Protein 2RCA (pdb70)

Foldseek 3Di:
DAEFEEEEADAPQFKHKAFAPPQLAHPDAAKEFAQLDLPLVSLVVQVVCVPVNDDDRVGIIGMDHLQRVLVVVLCVVVVYHYYYYYFNQNALWDQDPNAIGTPLRCQQVVSGQKYIGQHWDDDVSCVFWPWADFLFKFFKWKKAFPPDDAAAAPPGVCLVPPDPLAAEEEAPRGVQLVVCCVPPVVSSVRHVVQYHNDPVRRVVQNVPVVRSHRMYIGTVLRVVVVCVPPPVSGMDIHHDTHDMTGGTMIGGPPDPCRVVSNVVSVVCNVVCVSVVSVVVRD/DAEFEEEEFDAPQFKDKAQAPPQLHDPDAAKAFAQLDLDLVSLVVQVVCVVVRNDDSVGIIGIDHLQRVVVVVVCVVVVYHYYYYYWNLSALWDQDPNAIHTPLRSQLVVSGQWYTGQHWDDDVSVVFWPWADFLFKFFKWKKAFPPDDAAAAPPGCCQLPNDPPAAEAEAPRHVQLVVCCVPPVSSSVRRVVPYHNDDVVNVVLNVDVVRSHRMYIGTVVRVVVVCVPPPVNGMDIHHDTDDMTGGTMIHGPPRPPRPVSNVVSVVCVVVCVSVVSVVVRD

Organism: Rattus norvegicus (NCBI:txid10116)

Structure (mmCIF, N/CA/C/O backbone):
data_2RCA
#
_entry.id   2RCA
#
_cell.length_a   45.915
_cell.length_b   83.597
_cell.length_c   145.153
_cell.angle_alpha   90.00
_cell.angle_beta   90.00
_cell.angle_gamma   90.00
#
_symmetry.space_group_name_H-M   'P 21 21 21'
#
loop_
_entity.id
_entity.type
_entity.pdbx_description
1 polymer 'Glutamate [NMDA] receptor subunit 3B'
2 non-polymer GLYCINE
3 non-polymer GLYCEROL
4 water water
#
loop_
_atom_site.group_PDB
_atom_site.id
_atom_site.type_symbol
_atom_site.label_atom_id
_atom_site.label_alt_id
_atom_site.label_comp_id
_atom_site.label_asym_id
_atom_site.label_entity_id
_atom_site.label_seq_id
_atom_site.pdbx_PDB_ins_code
_atom_site.Cartn_x
_atom_site.Cartn_y
_atom_site.Cartn_z
_atom_site.occupancy
_atom_site.B_iso_or_equiv
_atom_site.auth_seq_id
_atom_site.auth_comp_id
_atom_site.auth_asym_id
_atom_site.auth_atom_id
_atom_site.pdbx_PDB_model_num
ATOM 1 N N . ARG A 1 4 ? 36.669 45.307 13.568 1.00 25.89 4 ARG A N 1
ATOM 2 C CA . ARG A 1 4 ? 37.618 44.435 14.314 1.00 26.16 4 ARG A CA 1
ATOM 3 C C . ARG A 1 4 ? 38.616 43.803 13.346 1.00 25.13 4 ARG A C 1
ATOM 4 O O . ARG A 1 4 ? 38.218 43.168 12.362 1.00 25.15 4 ARG A O 1
ATOM 12 N N . PRO A 1 5 ? 39.926 43.967 13.621 1.00 23.57 5 PRO A N 1
ATOM 13 C CA . PRO A 1 5 ? 40.893 43.317 12.752 1.00 22.96 5 PRO A CA 1
ATOM 14 C C . PRO A 1 5 ? 40.679 41.823 12.876 1.00 22.62 5 PRO A C 1
ATOM 15 O O . PRO A 1 5 ? 40.218 41.358 13.927 1.00 20.93 5 PRO A O 1
ATOM 19 N N . LYS A 1 6 ? 40.966 41.076 11.815 1.00 21.53 6 LYS A N 1
ATOM 20 C CA . LYS A 1 6 ? 40.850 39.627 11.890 1.00 21.02 6 LYS A CA 1
ATOM 21 C C . LYS A 1 6 ? 42.249 39.056 11.859 1.00 19.90 6 LYS A C 1
ATOM 22 O O . LYS A 1 6 ? 42.976 39.248 10.890 1.00 21.24 6 LYS A O 1
ATOM 28 N N . LEU A 1 7 ? 42.625 38.358 12.923 1.00 17.79 7 LEU A N 1
ATOM 29 C CA . LEU A 1 7 ? 43.974 37.829 13.031 1.00 15.16 7 LEU A CA 1
ATOM 30 C C . LEU A 1 7 ? 44.045 36.346 12.706 1.00 14.78 7 LEU A C 1
ATOM 31 O O . LEU A 1 7 ? 43.180 35.565 13.116 1.00 16.14 7 LEU A O 1
ATOM 36 N N . ARG A 1 8 ? 45.086 35.957 11.969 1.00 11.35 8 ARG A N 1
ATOM 37 C CA . ARG A 1 8 ? 45.305 34.565 11.611 1.00 11.77 8 ARG A CA 1
ATOM 38 C C . ARG A 1 8 ? 46.264 33.977 12.618 1.00 11.52 8 ARG A C 1
ATOM 39 O O . ARG A 1 8 ? 47.387 34.437 12.822 1.00 11.57 8 ARG A O 1
ATOM 47 N N . VAL A 1 9 ? 45.799 32.936 13.275 1.00 8.59 9 VAL A N 1
ATOM 48 C CA . VAL A 1 9 ? 46.570 32.391 14.395 1.00 9.09 9 VAL A CA 1
ATOM 49 C C . VAL A 1 9 ? 46.968 30.950 14.087 1.00 10.25 9 VAL A C 1
ATOM 50 O O . VAL A 1 9 ? 46.113 30.174 13.666 1.00 10.59 9 VAL A O 1
ATOM 54 N N . VAL A 1 10 ? 48.251 30.617 14.221 1.00 9.21 10 VAL A N 1
ATOM 55 C CA . VAL A 1 10 ? 48.732 29.241 14.070 1.00 8.48 10 VAL A CA 1
ATOM 56 C C . VAL A 1 10 ? 48.840 28.587 15.438 1.00 12.10 10 VAL A C 1
ATOM 57 O O . VAL A 1 10 ? 49.211 29.220 16.416 1.00 10.77 10 VAL A O 1
ATOM 61 N N . THR A 1 11 ? 48.509 27.321 15.488 1.00 10.25 11 THR A N 1
ATOM 62 C CA . THR A 1 11 ? 48.587 26.583 16.728 1.00 10.75 11 THR A CA 1
ATOM 63 C C . THR A 1 11 ? 49.220 25.182 16.473 1.00 8.80 11 THR A C 1
ATOM 64 O O . THR A 1 11 ? 49.530 24.765 15.346 1.00 10.51 11 THR A O 1
ATOM 68 N N . LEU A 1 12 ? 49.320 24.429 17.558 1.00 10.48 12 LEU A N 1
ATOM 69 C CA . LEU A 1 12 ? 49.907 23.093 17.571 1.00 8.58 12 LEU A CA 1
ATOM 70 C C . LEU A 1 12 ? 49.103 22.356 18.661 1.00 8.16 12 LEU A C 1
ATOM 71 O O . LEU A 1 12 ? 48.901 22.873 19.777 1.00 9.02 12 LEU A O 1
ATOM 76 N N . VAL A 1 13 ? 48.631 21.162 18.274 1.00 8.01 13 VAL A N 1
ATOM 77 C CA . VAL A 1 13 ? 47.742 20.393 19.142 1.00 9.92 13 VAL A CA 1
ATOM 78 C C . VAL A 1 13 ? 48.604 19.712 20.197 1.00 9.58 13 VAL A C 1
ATOM 79 O O . VAL A 1 13 ? 49.402 18.830 19.896 1.00 13.66 13 VAL A O 1
ATOM 83 N N . GLU A 1 14 ? 48.483 20.171 21.435 1.00 7.97 14 GLU A N 1
ATOM 84 C CA . GLU A 1 14 ? 49.247 19.619 22.543 1.00 9.38 14 GLU A CA 1
ATOM 85 C C . GLU A 1 14 ? 48.439 19.691 23.817 1.00 8.75 14 GLU A C 1
ATOM 86 O O . GLU A 1 14 ? 48.175 20.766 24.335 1.00 9.41 14 GLU A O 1
ATOM 92 N N . HIS A 1 15 ? 48.114 18.522 24.358 1.00 9.80 15 HIS A N 1
ATOM 93 C CA . HIS A 1 15 ? 47.169 18.496 25.516 1.00 10.05 15 HIS A CA 1
ATOM 94 C C . HIS A 1 15 ? 47.886 18.908 26.808 1.00 9.63 15 HIS A C 1
ATOM 95 O O . HIS A 1 15 ? 49.043 18.489 27.036 1.00 10.31 15 HIS A O 1
ATOM 102 N N . PRO A 1 16 ? 47.212 19.631 27.689 1.00 8.76 16 PRO A N 1
ATOM 103 C CA . PRO A 1 16 ? 45.840 20.129 27.664 1.00 9.06 16 PRO A CA 1
ATOM 104 C C . PRO A 1 16 ? 45.735 21.590 27.209 1.00 9.55 16 PRO A C 1
ATOM 105 O O . PRO A 1 16 ? 44.731 22.260 27.481 1.00 11.34 16 PRO A O 1
ATOM 109 N N . PHE A 1 17 ? 46.761 22.085 26.525 1.00 8.33 17 PHE A N 1
ATOM 110 C CA . PHE A 1 17 ? 46.774 23.460 26.050 1.00 8.91 17 PHE A CA 1
ATOM 111 C C . PHE A 1 17 ? 45.934 23.639 24.804 1.00 9.70 17 PHE A C 1
ATOM 112 O O . PHE A 1 17 ? 45.173 24.627 24.715 1.00 10.50 17 PHE A O 1
ATOM 120 N N . VAL A 1 18 ? 46.008 22.674 23.864 1.00 7.90 18 VAL A N 1
ATOM 121 C CA . VAL A 1 18 ? 45.150 22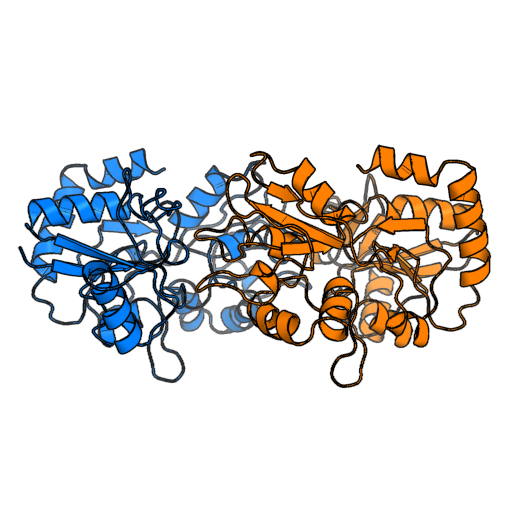.705 22.683 1.00 9.38 18 VAL A CA 1
ATOM 122 C C . VAL A 1 18 ? 44.754 21.273 22.390 1.00 9.79 18 VAL A C 1
ATOM 123 O O . VAL A 1 18 ? 45.589 20.406 22.278 1.00 9.46 18 VAL A O 1
ATOM 127 N N . PHE A 1 19 ? 43.445 21.012 22.387 1.00 9.25 19 PHE A N 1
ATOM 128 C CA . PHE A 1 19 ? 42.868 19.723 21.949 1.00 8.70 19 PHE A CA 1
ATOM 129 C C . PHE A 1 19 ? 42.043 20.006 20.684 1.00 8.64 19 PHE A C 1
ATOM 130 O O . PHE A 1 19 ? 41.682 21.177 20.437 1.00 9.34 19 PHE A O 1
ATOM 138 N N . THR A 1 20 ? 41.700 18.962 19.920 1.00 8.78 20 THR A N 1
ATOM 139 C CA . THR A 1 20 ? 40.690 19.183 18.861 1.00 10.72 20 THR A CA 1
ATOM 140 C C . THR A 1 20 ? 39.694 18.040 18.872 1.00 10.92 20 THR A C 1
ATOM 141 O O . THR A 1 20 ? 39.950 16.914 19.309 1.00 11.35 20 THR A O 1
ATOM 145 N N . ARG A 1 21 ? 38.513 18.354 18.375 1.00 8.87 21 ARG A N 1
ATOM 146 C CA . ARG A 1 21 ? 37.503 17.336 18.102 1.00 8.48 21 ARG A CA 1
ATOM 147 C C . ARG A 1 21 ? 37.008 17.515 16.669 1.00 8.02 21 ARG A C 1
ATOM 148 O O . ARG A 1 21 ? 37.344 18.509 16.000 1.00 10.34 21 ARG A O 1
ATOM 156 N N . GLU A 1 22 ? 36.202 16.560 16.177 1.00 11.96 22 GLU A N 1
ATOM 157 C CA . GLU A 1 22 ? 35.701 16.717 14.815 1.00 13.38 22 GLU A CA 1
ATOM 158 C C . GLU A 1 22 ? 34.700 17.870 14.757 1.00 11.92 22 GLU A C 1
ATOM 159 O O . GLU A 1 22 ? 34.090 18.227 15.783 1.00 12.04 22 GLU A O 1
ATOM 165 N N . SER A 1 23 ? 34.545 18.431 13.551 1.00 11.38 23 SER A N 1
ATOM 166 C CA . SER A 1 23 ? 33.503 19.429 13.341 1.00 10.62 23 SER A CA 1
ATOM 167 C C . SER A 1 23 ? 32.104 18.767 13.225 1.00 11.60 23 SER A C 1
ATOM 168 O O . SER A 1 23 ? 31.971 17.549 13.059 1.00 11.28 23 SER A O 1
ATOM 171 N N . ASP A 1 24 ? 31.074 19.586 13.279 1.00 11.05 24 ASP A N 1
ATOM 172 C CA . ASP A 1 24 ? 29.710 19.056 13.147 1.00 11.88 24 ASP A CA 1
ATOM 173 C C . ASP A 1 24 ? 29.386 18.734 11.682 1.00 12.31 24 ASP A C 1
ATOM 174 O O . ASP A 1 24 ? 30.249 18.833 10.805 1.00 13.18 24 ASP A O 1
ATOM 179 N N . GLU A 1 25 ? 28.143 18.301 11.425 1.00 13.64 25 GLU A N 1
ATOM 180 C CA . GLU A 1 25 ? 27.798 17.864 10.070 1.00 14.43 25 GLU A CA 1
ATOM 181 C C . GLU A 1 25 ? 28.004 18.917 8.991 1.00 13.81 25 GLU A C 1
ATOM 182 O O . GLU A 1 25 ? 28.118 18.595 7.799 1.00 15.33 25 GLU A O 1
ATOM 188 N N . ASP A 1 26 ? 27.945 20.176 9.397 1.00 11.38 26 ASP A N 1
ATOM 189 C CA . ASP A 1 26 ? 28.124 21.333 8.527 1.00 12.16 26 ASP A CA 1
ATOM 190 C C . ASP A 1 26 ? 29.518 21.911 8.553 1.00 12.93 26 ASP A C 1
ATOM 191 O O . ASP A 1 26 ? 29.773 22.948 7.937 1.00 15.08 26 ASP A O 1
ATOM 196 N N . GLY A 1 27 ? 30.436 21.221 9.224 1.00 10.35 27 GLY A N 1
ATOM 197 C CA . GLY A 1 27 ? 31.815 21.689 9.315 1.00 11.04 27 GLY A CA 1
ATOM 198 C C . GLY A 1 27 ? 31.998 22.891 10.231 1.00 9.87 27 GLY A C 1
ATOM 199 O O . GLY A 1 27 ? 32.995 23.624 10.153 1.00 12.61 27 GLY A O 1
ATOM 200 N N . GLN A 1 28 ? 31.059 23.059 11.171 1.00 11.15 28 GLN A N 1
ATOM 201 C CA . GLN A 1 28 ? 31.134 24.149 12.149 1.00 12.82 28 GLN A CA 1
ATOM 202 C C . GLN A 1 28 ? 31.334 23.582 13.561 1.00 12.98 28 GLN A C 1
ATOM 203 O O . GLN A 1 28 ? 31.368 22.357 13.769 1.00 11.18 28 GLN A O 1
ATOM 209 N N . CYS A 1 29 ? 31.480 24.475 14.526 1.00 11.46 29 CYS A N 1
ATOM 210 C CA . CYS A 1 29 ? 31.883 24.051 15.878 1.00 12.50 29 CYS A CA 1
ATOM 211 C C . CYS A 1 29 ? 30.952 24.652 16.938 1.00 12.81 29 CYS A C 1
ATOM 212 O O . CYS A 1 29 ? 31.110 25.814 17.319 1.00 14.56 29 CYS A O 1
ATOM 215 N N . PRO A 1 30 ? 29.912 23.904 17.339 1.00 13.30 30 PRO A N 1
ATOM 216 C CA . PRO A 1 30 ? 29.045 24.394 18.412 1.00 12.15 30 PRO A CA 1
ATOM 217 C C . PRO A 1 30 ? 29.780 24.540 19.726 1.00 13.15 30 PRO A C 1
ATOM 218 O O . PRO A 1 30 ? 29.356 25.304 20.600 1.00 14.00 30 PRO A O 1
ATOM 222 N N . ALA A 1 31 ? 30.890 23.819 19.846 1.00 15.22 31 ALA A N 1
ATOM 223 C CA . ALA A 1 31 ? 31.752 23.918 21.012 1.00 12.86 31 ALA A CA 1
ATOM 224 C C . ALA 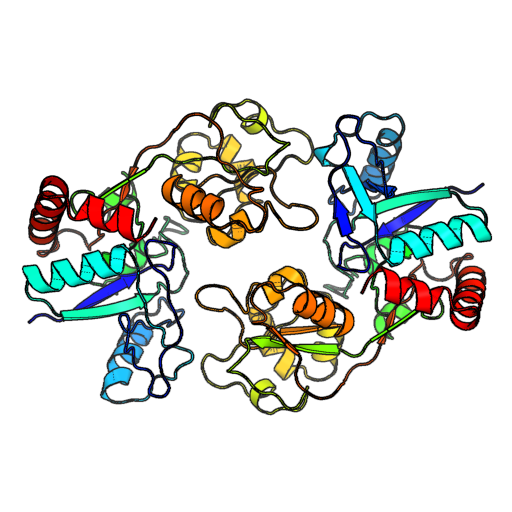A 1 31 ? 33.178 23.984 20.481 1.00 15.35 31 ALA A C 1
ATOM 225 O O . ALA A 1 31 ? 33.577 23.161 19.667 1.00 17.69 31 ALA A O 1
ATOM 227 N N . GLY A 1 32 ? 33.886 24.985 20.939 1.00 14.03 32 GLY A N 1
ATOM 228 C CA . GLY A 1 32 ? 35.249 25.193 20.477 1.00 12.74 32 GLY A CA 1
ATOM 229 C C . GLY A 1 32 ? 35.337 26.220 19.370 1.00 11.40 32 GLY A C 1
ATOM 230 O O . GLY A 1 32 ? 34.389 26.987 19.106 1.00 14.56 32 GLY A O 1
ATOM 231 N N . GLN A 1 33 ? 36.503 26.254 18.725 1.00 9.74 33 GLN A N 1
ATOM 232 C CA . GLN A 1 33 ? 36.726 27.223 17.664 1.00 10.64 33 GLN A CA 1
ATOM 233 C C . GLN A 1 33 ? 37.165 26.477 16.398 1.00 11.18 33 GLN A C 1
ATOM 234 O O . GLN A 1 33 ? 38.050 25.611 16.453 1.00 12.08 33 GLN A O 1
ATOM 240 N N . LEU A 1 34 ? 36.573 26.846 15.257 1.00 11.51 34 LEU A N 1
ATOM 241 C CA . LEU A 1 34 ? 36.973 26.227 13.980 1.00 11.19 34 LEU A CA 1
ATOM 242 C C . LEU A 1 34 ? 38.431 26.445 13.697 1.00 12.37 34 LEU A C 1
ATOM 243 O O . LEU A 1 34 ? 38.916 27.567 13.762 1.00 13.25 34 LEU A O 1
ATOM 248 N N A CYS A 1 35 ? 39.083 25.342 13.348 0.50 11.80 35 CYS A N 1
ATOM 249 N N B CYS A 1 35 ? 39.154 25.371 13.403 0.50 11.53 35 CYS A N 1
ATOM 250 C CA A CYS A 1 35 ? 40.505 25.283 13.096 0.50 11.72 35 CYS A CA 1
ATOM 251 C CA B CYS A 1 35 ? 40.594 25.476 13.132 0.50 11.50 35 CYS A CA 1
ATOM 252 C C A CYS A 1 35 ? 40.626 24.551 11.792 0.50 11.75 35 CYS A C 1
ATOM 253 C C B CYS A 1 35 ? 40.945 24.477 12.044 0.50 10.42 35 CYS A C 1
ATOM 254 O O A CYS A 1 35 ? 39.864 23.626 11.485 0.50 12.11 35 CYS A O 1
ATOM 255 O O B CYS A 1 35 ? 40.627 23.281 12.154 0.50 10.07 35 CYS A O 1
ATOM 260 N N . LEU A 1 36 ? 41.544 24.998 10.968 1.00 11.50 36 LEU A N 1
ATOM 261 C CA . LEU A 1 36 ? 41.836 24.247 9.758 1.00 9.36 36 LEU A CA 1
ATOM 262 C C . LEU A 1 36 ? 43.040 23.350 10.040 1.00 11.03 36 LEU A C 1
ATOM 263 O O . LEU A 1 36 ? 43.915 23.704 10.846 1.00 11.46 36 LEU A O 1
ATOM 268 N N . ASP A 1 37 ? 43.099 22.223 9.331 1.00 10.62 37 ASP A N 1
ATOM 269 C CA . ASP A 1 37 ? 44.228 21.255 9.441 1.00 12.12 37 ASP A CA 1
ATOM 270 C C . ASP A 1 37 ? 44.819 21.084 8.038 1.00 13.12 37 ASP A C 1
ATOM 271 O O . ASP A 1 37 ? 44.644 20.018 7.421 1.00 15.31 37 ASP A O 1
ATOM 276 N N . PRO A 1 38 ? 45.477 22.134 7.518 1.00 12.52 38 PRO A N 1
ATOM 277 C CA . PRO A 1 38 ? 45.908 22.152 6.090 1.00 13.44 38 PRO A CA 1
ATOM 278 C C . PRO A 1 38 ? 47.070 21.193 5.741 1.00 13.38 38 PRO A C 1
ATOM 279 O O . PRO A 1 38 ? 47.196 20.792 4.586 1.00 14.59 38 PRO A O 1
ATOM 283 N N . GLY A 1 39 ? 47.936 20.885 6.709 1.00 13.10 39 GLY A N 1
ATOM 284 C CA . GLY A 1 39 ? 49.059 19.993 6.425 1.00 13.34 39 GLY A CA 1
ATOM 285 C C . GLY A 1 39 ? 50.078 20.621 5.490 1.00 14.44 39 GLY A C 1
ATOM 286 O O . GLY A 1 39 ? 50.756 19.895 4.747 1.00 15.90 39 GLY A O 1
ATOM 287 N N . THR A 1 40 ? 50.193 21.942 5.505 1.00 13.08 40 THR A N 1
ATOM 288 C CA . THR A 1 40 ? 51.083 22.607 4.514 1.00 14.37 40 THR A CA 1
ATOM 289 C C . THR A 1 40 ? 51.771 23.829 5.077 1.00 13.10 40 THR A C 1
ATOM 290 O O . THR A 1 40 ? 51.245 24.481 6.004 1.00 13.98 40 THR A O 1
ATOM 294 N N . ASN A 1 41 ? 52.987 24.100 4.564 1.00 14.15 41 ASN A N 1
ATOM 295 C CA . ASN A 1 41 ? 53.612 25.368 4.860 1.00 14.09 41 ASN A CA 1
ATOM 296 C C . ASN A 1 41 ? 53.698 26.205 3.584 1.00 15.19 41 ASN A C 1
ATOM 297 O O . ASN A 1 41 ? 54.530 27.101 3.483 1.00 15.29 41 ASN A O 1
ATOM 302 N N . ASP A 1 42 ? 52.867 25.868 2.592 1.00 14.16 42 ASP A N 1
ATOM 303 C CA . ASP A 1 42 ? 52.821 26.637 1.339 1.00 14.46 42 ASP A CA 1
ATOM 304 C C . ASP A 1 42 ? 51.945 27.833 1.574 1.00 14.54 42 ASP A C 1
ATOM 305 O O . ASP A 1 42 ? 50.765 27.670 1.823 1.00 15.40 42 ASP A O 1
ATOM 310 N N . SER A 1 43 ? 52.497 29.040 1.505 1.00 14.02 43 SER A N 1
ATOM 311 C CA . SER A 1 43 ? 51.743 30.225 1.827 1.00 13.85 43 SER A CA 1
ATOM 312 C C . SER A 1 43 ? 50.531 30.391 0.926 1.00 13.58 43 SER A C 1
ATOM 313 O O . SER A 1 43 ? 49.448 30.786 1.384 1.00 15.13 43 SER A O 1
ATOM 316 N N . ALA A 1 44 ? 50.717 30.148 -0.374 1.00 13.93 44 ALA A N 1
ATOM 317 C CA . ALA A 1 44 ? 49.574 30.323 -1.290 1.00 14.41 44 ALA A CA 1
ATOM 318 C C . ALA A 1 44 ? 48.485 29.327 -0.981 1.00 15.43 44 ALA A C 1
ATOM 319 O O . ALA A 1 44 ? 47.296 29.662 -1.080 1.00 15.48 44 ALA A O 1
ATOM 321 N N . ARG A 1 45 ? 48.861 28.098 -0.650 1.00 14.54 45 ARG A N 1
ATOM 322 C CA . ARG A 1 45 ? 47.853 27.099 -0.343 1.00 16.66 45 ARG A CA 1
ATOM 323 C C . ARG A 1 45 ? 47.075 27.474 0.898 1.00 15.59 45 ARG A C 1
ATOM 324 O O . ARG A 1 45 ? 45.841 27.280 0.959 1.00 14.70 45 ARG A O 1
ATOM 332 N N . LEU A 1 46 ? 47.782 27.958 1.928 1.00 13.58 46 LEU A N 1
ATOM 333 C CA . LEU A 1 46 ? 47.129 28.378 3.167 1.00 13.85 46 LEU A CA 1
ATOM 334 C C . LEU A 1 46 ? 46.173 29.533 2.893 1.00 14.09 46 LEU A C 1
ATOM 335 O O . LEU A 1 46 ? 45.048 29.532 3.383 1.00 15.49 46 LEU A O 1
ATOM 340 N N . ASP A 1 47 ? 46.595 30.528 2.110 1.00 14.57 47 ASP A N 1
ATOM 341 C CA . ASP A 1 47 ? 45.696 31.642 1.799 1.00 14.26 47 ASP A CA 1
ATOM 342 C C . ASP A 1 47 ? 44.428 31.157 1.104 1.00 14.37 47 ASP A C 1
ATOM 343 O O . ASP A 1 47 ? 43.326 31.619 1.400 1.00 14.99 47 ASP A O 1
ATOM 348 N N . ALA A 1 48 ? 44.605 30.226 0.177 1.00 14.09 48 ALA A N 1
ATOM 349 C CA . ALA A 1 48 ? 43.528 29.746 -0.667 1.0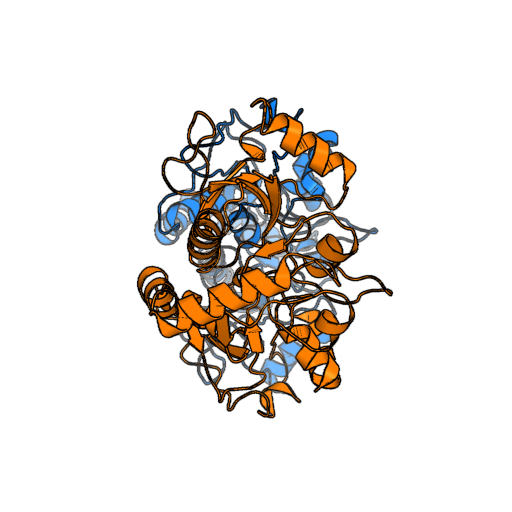0 14.60 48 ALA A CA 1
ATOM 350 C C . ALA A 1 48 ? 42.558 28.947 0.190 1.00 15.92 48 ALA A C 1
ATOM 351 O O . ALA A 1 48 ? 41.333 29.005 -0.024 1.00 16.27 48 ALA A O 1
ATOM 353 N N . LEU A 1 49 ? 43.089 28.207 1.168 1.00 16.19 49 LEU A N 1
ATOM 354 C CA . LEU A 1 49 ? 42.213 27.413 2.038 1.00 15.97 49 LEU A CA 1
ATOM 355 C C . LEU A 1 49 ? 41.320 28.329 2.892 1.00 16.35 49 LEU A C 1
ATOM 356 O O . LEU A 1 49 ? 40.105 28.098 3.026 1.00 15.60 49 LEU A O 1
ATOM 361 N N . PHE A 1 50 ? 41.889 29.370 3.502 1.00 14.73 50 PHE A N 1
ATOM 362 C CA . PHE A 1 50 ? 41.070 30.279 4.279 1.00 13.92 50 PHE A CA 1
ATOM 363 C C . PHE A 1 50 ? 40.061 30.995 3.391 1.00 12.86 50 PHE A C 1
ATOM 364 O O . PHE A 1 50 ? 38.918 31.166 3.796 1.00 14.62 50 PHE A O 1
ATOM 372 N N . ALA A 1 51 ? 40.478 31.385 2.187 1.00 14.26 51 ALA A N 1
ATOM 373 C CA . ALA A 1 51 ? 39.530 32.014 1.256 1.00 14.62 51 ALA A CA 1
ATOM 374 C C . ALA A 1 51 ? 38.388 31.065 0.939 1.00 15.41 51 ALA A C 1
ATOM 375 O O . ALA A 1 51 ? 37.255 31.506 0.784 1.00 16.97 51 ALA A O 1
ATOM 377 N N . ALA A 1 52 ? 38.701 29.779 0.784 1.00 16.60 52 ALA A N 1
ATOM 378 C CA . ALA A 1 52 ? 37.701 28.788 0.400 1.00 15.02 52 ALA A CA 1
ATOM 379 C C . ALA A 1 52 ? 36.646 28.647 1.475 1.00 15.67 52 ALA A C 1
ATOM 380 O O . ALA A 1 52 ? 35.537 28.206 1.171 1.00 16.07 52 ALA A O 1
ATOM 382 N N . LEU A 1 53 ? 36.940 29.052 2.711 1.00 16.56 53 LEU A N 1
ATOM 383 C CA . LEU A 1 53 ? 35.878 29.058 3.724 1.00 17.56 53 LEU A CA 1
ATOM 384 C C . LEU A 1 53 ? 34.677 29.918 3.292 1.00 20.46 53 LEU A C 1
ATOM 385 O O . LEU A 1 53 ? 33.528 29.548 3.530 1.00 20.56 53 LEU A O 1
ATOM 390 N N . VAL A 1 54 ? 34.968 31.057 2.661 1.00 21.03 54 VAL A N 1
ATOM 391 C CA . VAL A 1 54 ? 33.958 32.018 2.223 1.00 23.74 54 VAL A CA 1
ATOM 392 C C . VAL A 1 54 ? 33.402 31.770 0.823 1.00 24.90 54 VAL A C 1
ATOM 393 O O . VAL A 1 54 ? 32.212 32.014 0.572 1.00 24.77 54 VAL A O 1
ATOM 397 N N . ASN A 1 55 ? 34.243 31.323 -0.105 1.00 25.83 55 ASN A N 1
ATOM 398 C CA . ASN A 1 55 ? 33.791 31.222 -1.493 1.00 26.56 55 ASN A CA 1
ATOM 399 C C . ASN A 1 55 ? 34.091 29.901 -2.183 1.00 24.97 55 ASN A C 1
ATOM 400 O O . ASN A 1 55 ? 34.001 29.784 -3.406 1.00 24.75 55 ASN A O 1
ATOM 405 N N . GLY A 1 56 ? 34.429 28.896 -1.392 1.00 22.88 56 GLY A N 1
ATOM 406 C CA . GLY A 1 56 ? 34.718 27.596 -1.948 1.00 21.61 56 GLY A CA 1
ATOM 407 C C . GLY A 1 56 ? 34.135 26.530 -1.041 1.00 21.50 56 GLY A C 1
ATOM 408 O O . GLY A 1 56 ? 33.073 26.712 -0.438 1.00 20.87 56 GLY A O 1
ATOM 409 N N . SER A 1 57 ? 34.850 25.419 -0.927 1.00 21.62 57 SER A N 1
ATOM 410 C CA . SER A 1 57 ? 34.315 24.313 -0.160 1.00 21.88 57 SER A CA 1
ATOM 411 C C . SER A 1 57 ? 35.464 23.585 0.492 1.00 20.72 57 SER A C 1
ATOM 412 O O . SER A 1 57 ? 36.216 22.883 -0.171 1.00 24.10 57 SER A O 1
ATOM 415 N N . VAL A 1 58 ? 35.642 23.822 1.777 1.00 16.39 58 VAL A N 1
ATOM 416 C CA . VAL A 1 58 ? 36.683 23.130 2.515 1.00 14.62 58 VAL A CA 1
ATOM 417 C C . VAL A 1 58 ? 36.028 21.914 3.171 1.00 11.74 58 VAL A C 1
ATOM 418 O O . VAL A 1 58 ? 35.095 22.072 3.960 1.00 12.05 58 VAL A O 1
ATOM 422 N N . PRO A 1 59 ? 36.516 20.691 2.878 1.00 10.59 59 PRO A N 1
ATOM 423 C CA . PRO A 1 59 ? 35.848 19.499 3.404 1.00 10.23 59 PRO A CA 1
ATOM 424 C C . PRO A 1 59 ? 36.149 19.251 4.886 1.00 10.67 59 PRO A C 1
ATOM 425 O O . PRO A 1 59 ? 37.118 19.774 5.453 1.00 10.59 59 PRO A O 1
ATOM 429 N N . ARG A 1 60 ? 35.285 18.467 5.513 1.00 11.38 60 ARG A N 1
ATOM 430 C CA . ARG A 1 60 ? 35.434 18.175 6.934 1.00 10.97 60 ARG A CA 1
ATOM 431 C C . ARG A 1 60 ? 36.749 17.499 7.310 1.00 10.74 60 ARG A C 1
ATOM 432 O O . ARG A 1 60 ? 37.183 17.569 8.450 1.00 11.39 60 ARG A O 1
ATOM 440 N N . THR A 1 61 ? 37.365 16.812 6.363 1.00 11.23 61 THR A N 1
ATOM 441 C CA . THR A 1 61 ? 38.662 16.198 6.613 1.00 10.11 61 THR A CA 1
ATOM 442 C C . THR A 1 61 ? 39.732 17.198 6.967 1.00 12.40 61 THR A C 1
ATOM 443 O O . THR A 1 61 ? 40.780 16.829 7.551 1.00 13.06 61 THR A O 1
ATOM 447 N N . LEU A 1 62 ? 39.505 18.452 6.588 1.00 10.24 62 LEU A N 1
ATOM 448 C CA . LEU A 1 62 ? 40.459 19.553 6.847 1.00 9.41 62 LEU A CA 1
ATOM 449 C C . LEU A 1 62 ? 39.968 20.528 7.913 1.00 9.12 62 LEU A C 1
ATOM 450 O O . LEU A 1 62 ? 40.589 21.556 8.136 1.00 10.95 62 LEU A O 1
ATOM 455 N N . ARG A 1 63 ? 38.850 20.184 8.578 1.00 9.13 63 ARG A N 1
ATOM 456 C CA . ARG A 1 63 ? 38.283 21.022 9.653 1.00 10.00 63 ARG A CA 1
ATOM 457 C C . ARG A 1 63 ? 38.319 20.280 11.008 1.00 10.17 63 ARG A C 1
ATOM 458 O O . ARG A 1 63 ? 37.976 19.079 11.087 1.00 10.73 63 ARG A O 1
ATOM 466 N N . ARG A 1 64 ? 38.656 21.025 12.063 1.00 11.93 64 ARG A N 1
ATOM 467 C CA . ARG A 1 64 ? 38.617 20.513 13.433 1.00 11.08 64 ARG A CA 1
ATOM 468 C C . ARG A 1 64 ? 38.020 21.631 14.274 1.00 11.40 64 ARG A C 1
ATOM 469 O O . ARG A 1 64 ? 37.888 22.779 13.828 1.00 11.19 64 ARG A O 1
ATOM 477 N N . CYS A 1 65 ? 37.641 21.267 15.479 1.00 9.68 65 CYS A N 1
ATOM 478 C CA . CYS A 1 65 ? 37.180 22.241 16.480 1.00 9.25 65 CYS A CA 1
ATOM 479 C C . CYS A 1 65 ? 38.158 22.215 17.623 1.00 11.52 65 CYS A C 1
ATOM 480 O O . CYS A 1 65 ? 38.274 21.221 18.318 1.00 11.98 65 CYS A O 1
ATOM 483 N N A CYS A 1 66 ? 38.904 23.300 17.808 0.50 10.40 66 CYS A N 1
ATOM 484 N N B CYS A 1 66 ? 38.846 23.337 17.810 0.50 10.01 66 CYS A N 1
ATOM 485 C CA A CYS A 1 66 ? 39.893 23.297 18.884 0.50 10.44 66 CYS A CA 1
ATOM 486 C CA B CYS A 1 66 ? 39.891 23.481 18.820 0.50 10.03 66 CYS A CA 1
ATOM 487 C C A CYS A 1 66 ? 39.354 23.908 20.167 0.50 10.83 66 CYS A C 1
ATOM 488 C C B CYS A 1 66 ? 39.335 23.943 20.182 0.50 10.47 66 CYS A C 1
ATOM 489 O O A CYS A 1 66 ? 38.467 24.778 20.165 0.50 11.20 66 CYS A O 1
ATOM 490 O O B CYS A 1 66 ? 38.391 24.751 20.252 0.50 10.81 66 CYS A O 1
ATOM 495 N N . TYR A 1 67 ? 39.920 23.442 21.263 1.00 9.09 67 TYR A N 1
ATOM 496 C CA . TYR A 1 67 ? 39.512 23.858 22.595 1.00 8.08 67 TYR A CA 1
ATOM 497 C C . TYR A 1 67 ? 40.674 23.587 23.559 1.00 8.73 67 TYR A C 1
ATOM 498 O O . TYR A 1 67 ? 41.644 22.929 23.189 1.00 9.98 67 TYR A O 1
ATOM 507 N N . GLY A 1 68 ? 40.586 24.122 24.778 1.00 8.37 68 GLY A N 1
ATOM 508 C CA . GLY A 1 68 ? 41.674 23.925 25.740 1.00 8.74 68 GLY A CA 1
ATOM 509 C C . GLY A 1 68 ? 42.130 25.192 26.426 1.00 8.52 68 GLY A C 1
ATOM 510 O O . GLY A 1 68 ? 41.586 26.233 26.160 1.00 9.54 68 GLY A O 1
ATOM 511 N N . TYR A 1 69 ? 43.168 25.053 27.245 1.00 8.81 69 TYR A N 1
ATOM 512 C CA . TYR A 1 69 ? 43.706 26.187 28.040 1.00 8.32 69 TYR A CA 1
ATOM 513 C C . TYR A 1 69 ? 44.036 27.372 27.133 1.00 10.29 69 TYR A C 1
ATOM 514 O O . TYR A 1 69 ? 43.617 28.528 27.398 1.00 9.63 69 TYR A O 1
ATOM 523 N N . CYS A 1 70 ? 44.770 27.100 26.052 1.00 9.35 70 CYS A N 1
ATOM 524 C CA . CYS A 1 70 ? 45.202 28.209 25.208 1.00 10.50 70 CYS A CA 1
ATOM 525 C C . CYS A 1 70 ? 44.076 28.804 24.396 1.00 10.02 70 CYS A C 1
ATOM 526 O O . CYS A 1 70 ? 44.134 29.973 24.010 1.00 11.46 70 CYS A O 1
ATOM 529 N N . ILE A 1 71 ? 43.062 27.993 24.100 1.00 11.58 71 ILE A N 1
ATOM 530 C CA . ILE A 1 71 ? 41.930 28.515 23.352 1.00 10.99 71 ILE A CA 1
ATOM 531 C C . ILE A 1 71 ? 41.079 29.407 24.264 1.00 11.87 71 ILE A C 1
ATOM 532 O O . ILE A 1 71 ? 40.645 30.462 23.843 1.00 12.12 71 ILE A O 1
ATOM 537 N N . ASP A 1 72 ? 40.900 29.005 25.528 1.00 9.84 72 ASP A N 1
ATOM 538 C CA . ASP A 1 72 ? 40.203 29.860 26.500 1.00 11.07 72 ASP A CA 1
ATOM 539 C C . ASP A 1 72 ? 40.986 31.167 26.648 1.00 10.43 72 ASP A C 1
ATOM 540 O O . ASP A 1 72 ? 40.385 32.244 26.707 1.00 11.45 72 ASP A O 1
ATOM 545 N N . LEU A 1 73 ? 42.318 31.081 26.677 1.00 11.40 73 LEU A N 1
ATOM 546 C CA . LEU A 1 73 ? 43.141 32.291 26.780 1.00 10.39 73 LEU A CA 1
ATOM 547 C C . LEU A 1 73 ? 42.964 33.184 25.522 1.00 10.88 73 LEU A C 1
ATOM 548 O O . LEU A 1 73 ? 42.788 34.406 25.647 1.00 11.62 73 LEU A O 1
ATOM 553 N N . LEU A 1 74 ? 43.021 32.594 24.336 1.00 8.96 74 LEU A N 1
ATOM 554 C CA . LEU A 1 74 ? 42.855 33.373 23.098 1.00 10.95 74 LEU A CA 1
ATOM 555 C C . LEU A 1 74 ? 41.458 34.057 23.036 1.00 11.87 74 LEU A C 1
ATOM 556 O O . LEU A 1 74 ? 41.331 35.232 22.671 1.00 13.03 74 LEU A O 1
ATOM 561 N N . GLU A 1 75 ? 40.400 33.331 23.416 1.00 12.11 75 GLU A N 1
ATOM 562 C CA . GLU A 1 75 ? 39.070 33.923 23.448 1.00 13.93 75 GLU A CA 1
ATOM 563 C C . GLU A 1 75 ? 38.997 35.130 24.384 1.00 12.31 75 GLU A C 1
ATOM 564 O O . GLU A 1 75 ? 38.369 36.139 24.036 1.00 13.51 75 GLU A O 1
ATOM 570 N N . ARG A 1 76 ? 39.648 35.049 25.550 1.00 10.75 76 ARG A N 1
ATOM 571 C CA . ARG A 1 76 ? 39.619 36.165 26.514 1.00 12.93 76 ARG A CA 1
ATOM 572 C C . ARG A 1 76 ? 40.340 37.376 25.908 1.00 11.26 76 ARG A C 1
ATOM 573 O O . ARG A 1 76 ? 39.835 38.506 25.976 1.00 13.83 76 ARG A O 1
ATOM 581 N N . LEU A 1 77 ? 41.495 37.123 25.291 1.00 10.12 77 LEU A N 1
ATOM 582 C CA . LEU A 1 77 ? 42.288 38.178 24.676 1.00 10.58 77 LEU A CA 1
ATOM 583 C C . LEU A 1 77 ? 41.491 38.851 23.526 1.00 10.68 77 LEU A C 1
ATOM 584 O O . LEU A 1 77 ? 41.506 40.074 23.382 1.00 12.42 77 LEU A O 1
ATOM 589 N N . ALA A 1 78 ? 40.834 38.056 22.687 1.00 12.51 78 ALA A N 1
ATOM 590 C CA . ALA A 1 78 ? 40.048 38.588 21.590 1.00 11.08 78 ALA A CA 1
ATOM 591 C C . ALA A 1 78 ? 38.966 39.522 22.102 1.00 14.45 78 ALA A C 1
ATOM 592 O O . ALA A 1 78 ? 38.623 40.513 21.469 1.00 13.25 78 ALA A O 1
ATOM 594 N N . GLU A 1 79 ? 38.409 39.155 23.238 1.00 12.87 79 GLU A N 1
ATOM 595 C CA . GLU A 1 79 ? 37.370 39.991 23.869 1.00 16.00 79 GLU A CA 1
ATOM 596 C C . GLU A 1 79 ? 37.981 41.286 24.342 1.00 15.73 79 GLU A C 1
ATOM 597 O O . GLU A 1 79 ? 37.476 42.379 24.028 1.00 16.65 79 GLU A O 1
ATOM 603 N N . ASP A 1 80 ? 39.013 41.167 25.175 1.00 16.72 80 ASP A N 1
ATOM 604 C CA . ASP A 1 80 ? 39.607 42.325 25.853 1.00 16.16 80 ASP A CA 1
ATOM 605 C C . ASP A 1 80 ? 40.286 43.284 24.896 1.00 17.99 80 ASP A C 1
ATOM 606 O O . ASP A 1 80 ? 40.360 44.487 25.174 1.00 16.75 80 ASP A O 1
ATOM 611 N N . LEU A 1 81 ? 40.793 42.756 23.781 1.00 15.54 81 LEU A N 1
ATOM 612 C CA . LEU A 1 81 ? 41.488 43.581 22.789 1.00 18.72 81 LEU A CA 1
ATOM 613 C C . LEU A 1 81 ? 40.671 43.835 21.516 1.00 16.91 81 LEU A C 1
ATOM 614 O O . LEU A 1 81 ? 41.132 44.516 20.589 1.00 19.15 81 LEU A O 1
ATOM 619 N N . ALA A 1 82 ? 39.467 43.277 21.476 1.00 16.50 82 ALA A N 1
ATOM 620 C CA . ALA A 1 82 ? 38.506 43.544 20.419 1.00 15.62 82 ALA A CA 1
ATOM 621 C C . ALA A 1 82 ? 38.959 43.123 19.029 1.00 15.99 82 ALA A C 1
ATOM 622 O O . ALA A 1 82 ? 38.881 43.918 18.096 1.00 16.25 82 ALA A O 1
ATOM 624 N N . PHE A 1 83 ? 39.435 41.891 18.888 1.00 15.39 83 PHE A N 1
ATOM 625 C CA . PHE A 1 83 ? 39.814 41.384 17.572 1.00 15.65 83 PHE A CA 1
ATOM 626 C C . PHE A 1 83 ? 39.088 40.071 17.275 1.00 15.96 83 PHE A C 1
ATOM 627 O O . PHE A 1 83 ? 38.590 39.424 18.175 1.00 15.41 83 PHE A O 1
ATOM 635 N N . ASP A 1 84 ? 39.010 39.710 16.000 1.00 16.33 84 ASP A N 1
ATOM 636 C CA . ASP A 1 84 ? 38.464 38.421 15.616 1.00 16.35 84 ASP A CA 1
ATOM 637 C C . ASP A 1 84 ? 39.626 37.591 15.192 1.00 15.28 84 ASP A C 1
ATOM 638 O O . ASP A 1 84 ? 40.698 38.117 14.950 1.00 14.25 84 ASP A O 1
ATOM 643 N N . PHE A 1 85 ? 39.418 36.290 15.112 1.00 14.27 85 PHE A N 1
ATOM 644 C CA . PHE A 1 85 ? 40.549 35.438 14.716 1.00 12.78 85 PHE A CA 1
ATOM 645 C C . PHE A 1 85 ? 40.116 34.213 13.924 1.00 14.67 85 PHE A C 1
ATOM 646 O O . PHE A 1 85 ? 38.932 33.860 13.876 1.00 14.06 85 PHE A O 1
ATOM 654 N N . GLU A 1 86 ? 41.086 33.620 13.221 1.00 13.38 86 GLU A N 1
ATOM 655 C CA . GLU A 1 86 ? 40.852 32.380 12.497 1.00 13.17 86 GLU A CA 1
ATOM 656 C C . GLU A 1 86 ? 42.095 31.544 12.789 1.00 12.44 86 GLU A C 1
ATOM 657 O O . GLU A 1 86 ? 43.160 32.089 13.016 1.00 14.94 86 GLU A O 1
ATOM 663 N N . LEU A 1 87 ? 41.931 30.234 12.877 1.00 11.37 87 LEU A N 1
ATOM 664 C CA . LEU A 1 87 ? 43.005 29.357 13.358 1.00 9.57 87 LEU A CA 1
ATOM 665 C C . LEU A 1 87 ? 43.357 28.296 12.333 1.00 9.21 87 LEU A C 1
ATOM 666 O O . LEU A 1 87 ? 42.506 27.807 11.602 1.00 11.11 87 LEU A O 1
ATOM 671 N N . TYR A 1 88 ? 44.635 27.927 12.293 1.00 9.25 88 TYR A N 1
ATOM 672 C CA . TYR A 1 88 ? 45.062 26.703 11.576 1.00 9.51 88 TYR A CA 1
ATOM 673 C C . TYR A 1 88 ? 46.146 25.999 12.393 1.00 10.44 88 TYR A C 1
ATOM 674 O O . TYR A 1 88 ? 46.863 26.616 13.155 1.00 11.11 88 TYR A O 1
ATOM 683 N N . ILE A 1 89 ? 46.285 24.693 12.170 1.00 8.25 89 ILE A N 1
ATOM 684 C CA . ILE A 1 89 ? 47.277 23.873 12.864 1.00 10.59 89 ILE A CA 1
ATOM 685 C C . ILE A 1 89 ? 48.533 23.826 11.963 1.00 9.59 89 ILE A C 1
ATOM 686 O O . ILE A 1 89 ? 48.481 23.525 10.737 1.00 10.51 89 ILE A O 1
ATOM 691 N N . VAL A 1 90 ? 49.681 24.109 12.597 1.00 8.40 90 VAL A N 1
ATOM 692 C CA . VAL A 1 90 ? 50.945 24.124 11.851 1.00 8.66 90 VAL A CA 1
ATOM 693 C C . VAL A 1 90 ? 51.158 22.807 11.072 1.00 8.83 90 VAL A C 1
ATOM 694 O O . VAL A 1 90 ? 50.978 21.712 11.624 1.00 10.01 90 VAL A O 1
ATOM 698 N N . GLY A 1 91 ? 51.590 22.958 9.815 1.00 9.62 91 GLY A N 1
ATOM 699 C CA . GLY A 1 91 ? 51.617 21.823 8.903 1.00 10.14 91 GLY A CA 1
ATOM 700 C C . GLY A 1 91 ? 52.517 20.700 9.334 1.00 11.33 91 GLY A C 1
ATOM 701 O O . GLY A 1 91 ? 52.184 19.500 9.157 1.00 15.15 91 GLY A O 1
ATOM 702 N N . ASP A 1 92 ? 53.657 21.057 9.903 1.00 10.30 92 ASP A N 1
ATOM 703 C CA . ASP A 1 92 ? 54.636 20.036 10.196 1.00 10.67 92 ASP A CA 1
ATOM 704 C C . ASP A 1 92 ? 54.494 19.488 11.628 1.00 11.18 92 ASP A C 1
ATOM 705 O O . ASP A 1 92 ? 55.142 18.512 11.968 1.00 12.26 92 ASP A O 1
ATOM 710 N N . GLY A 1 93 ? 53.614 20.084 12.422 1.00 9.70 93 GLY A N 1
ATOM 711 C CA . GLY A 1 93 ? 53.340 19.572 13.789 1.00 10.61 93 GLY A CA 1
ATOM 712 C C . GLY A 1 93 ? 54.468 19.893 14.763 1.00 11.53 93 GLY A C 1
ATOM 713 O O . GLY A 1 93 ? 54.476 19.363 15.879 1.00 11.99 93 GLY A O 1
ATOM 714 N N . LYS A 1 94 ? 55.377 20.800 14.387 1.00 11.18 94 LYS A N 1
ATOM 715 C CA . LYS A 1 94 ? 56.555 21.067 15.234 1.00 8.22 94 LYS A CA 1
ATOM 716 C C . LYS A 1 94 ? 56.548 22.438 15.831 1.00 8.46 94 LYS A C 1
ATOM 717 O O . LYS A 1 94 ? 56.051 23.399 15.207 1.00 8.19 94 LYS A O 1
ATOM 723 N N . TYR A 1 95 ? 57.200 22.594 16.998 1.00 8.29 95 TYR A N 1
ATOM 724 C CA . TYR A 1 95 ? 57.298 23.922 17.610 1.00 8.59 95 TYR A CA 1
ATOM 725 C C . TYR A 1 95 ? 58.287 24.805 16.830 1.00 8.63 95 TYR A C 1
ATOM 726 O O . TYR A 1 95 ? 57.961 25.958 16.533 1.00 9.62 95 TYR A O 1
ATOM 735 N N . GLY A 1 96 ? 59.479 24.267 16.541 1.00 8.76 96 GLY A N 1
ATOM 736 C CA . GLY A 1 96 ? 60.388 25.022 15.698 1.00 10.97 96 GLY A CA 1
ATOM 737 C C . GLY A 1 96 ? 61.846 24.887 16.038 1.00 9.62 96 GLY A C 1
ATOM 738 O O . GLY A 1 96 ? 62.251 25.029 17.202 1.00 10.73 96 GLY A O 1
ATOM 739 N N . ALA A 1 97 ? 62.632 24.636 14.991 1.00 9.16 97 ALA A N 1
ATOM 740 C CA . ALA A 1 97 ? 64.103 24.608 15.104 1.00 9.34 97 ALA A CA 1
ATOM 741 C C . ALA A 1 97 ? 64.674 25.193 13.844 1.00 8.50 97 ALA A C 1
ATOM 742 O O . ALA A 1 97 ? 64.005 25.261 12.812 1.00 9.44 97 ALA A O 1
ATOM 744 N N . LEU A 1 98 ? 65.963 25.548 13.896 1.00 9.20 98 LEU A N 1
ATOM 745 C CA . LEU A 1 98 ? 66.632 26.043 12.700 1.00 10.37 98 LEU A CA 1
ATOM 746 C C . LEU A 1 98 ? 67.221 24.795 12.044 1.00 11.82 98 LEU A C 1
ATOM 747 O O . LEU A 1 98 ? 68.058 24.057 12.657 1.00 15.09 98 LEU A O 1
ATOM 752 N N . ARG A 1 99 ? 66.796 24.519 10.833 1.00 11.07 99 ARG A N 1
ATOM 753 C CA . ARG A 1 99 ? 67.303 23.373 10.068 1.00 12.66 99 ARG A CA 1
ATOM 754 C C . ARG A 1 99 ? 67.547 23.744 8.634 1.00 13.23 99 ARG A C 1
ATOM 755 O O . ARG A 1 99 ? 66.674 24.298 7.964 1.00 12.37 99 ARG A O 1
ATOM 763 N N . ASP A 1 100 ? 68.722 23.392 8.111 1.00 13.44 100 ASP A N 1
ATOM 764 C CA . ASP A 1 100 ? 69.049 23.731 6.714 1.00 12.04 100 ASP A CA 1
ATOM 765 C C . ASP A 1 100 ? 68.864 25.223 6.427 1.00 11.27 100 ASP A C 1
ATOM 766 O O . ASP A 1 100 ? 68.474 25.607 5.340 1.00 13.33 100 ASP A O 1
ATOM 771 N N . GLY A 1 101 ? 69.170 26.049 7.408 1.00 10.10 101 GLY A N 1
ATOM 772 C CA . GLY A 1 101 ? 69.145 27.497 7.236 1.00 11.30 101 GLY A CA 1
ATOM 773 C C . GLY A 1 101 ? 67.802 28.171 7.417 1.00 12.09 101 GLY A C 1
ATOM 774 O O . GLY A 1 101 ? 67.717 29.427 7.312 1.00 14.95 101 GLY A O 1
ATOM 775 N N . ARG A 1 102 ? 66.781 27.374 7.701 1.00 10.09 102 ARG A N 1
ATOM 776 C CA . ARG A 1 102 ? 65.418 27.939 7.820 1.00 10.89 102 ARG A CA 1
ATOM 777 C C . ARG A 1 102 ? 64.802 27.493 9.135 1.00 9.54 102 ARG A C 1
ATOM 778 O O . ARG A 1 102 ? 65.101 26.399 9.623 1.00 13.24 102 ARG A O 1
ATOM 786 N N . TRP A 1 103 ? 63.893 28.300 9.701 1.00 10.32 103 TRP A N 1
ATOM 787 C CA . TRP A 1 103 ? 63.187 27.825 10.879 1.00 9.98 103 TRP A CA 1
ATOM 788 C C . TRP A 1 103 ? 61.957 27.021 10.480 1.00 10.25 103 TRP A C 1
ATOM 789 O O . TRP A 1 103 ? 61.271 27.356 9.512 1.00 11.50 103 TRP A O 1
ATOM 800 N N . THR A 1 104 ? 61.730 25.944 11.212 1.00 8.46 104 THR A N 1
ATOM 801 C CA . THR A 1 104 ? 60.563 25.101 10.959 1.00 8.91 104 THR A CA 1
ATOM 802 C C . THR A 1 104 ? 59.419 25.456 11.920 1.00 9.63 104 THR A C 1
ATOM 803 O O . THR A 1 104 ? 59.499 26.383 12.727 1.00 8.67 104 THR A O 1
ATOM 807 N N . GLY A 1 105 ? 58.326 24.708 11.787 1.00 7.99 105 GLY A N 1
ATOM 808 C CA . GLY A 1 105 ? 57.234 24.816 12.763 1.00 9.16 105 GLY A CA 1
ATOM 809 C C . GLY A 1 105 ? 56.623 26.161 12.932 1.00 8.63 105 GLY A C 1
ATOM 810 O O . GLY A 1 105 ? 56.495 26.893 11.990 1.00 8.27 105 GLY A O 1
ATOM 811 N N . LEU A 1 106 ? 56.166 26.418 14.142 1.00 8.38 106 LEU A N 1
ATOM 812 C CA . LEU A 1 106 ? 55.504 27.692 14.467 1.00 9.31 106 LEU A CA 1
ATOM 813 C C . LEU A 1 106 ? 56.407 28.877 14.185 1.00 8.83 106 LEU A C 1
ATOM 814 O O . LEU A 1 106 ? 55.995 29.896 13.651 1.00 11.13 106 LEU A O 1
ATOM 819 N N . VAL A 1 107 ? 57.672 28.717 14.524 1.00 9.52 107 VAL A N 1
ATOM 820 C CA . VAL A 1 107 ? 58.620 29.856 14.356 1.00 8.51 107 VAL A CA 1
ATOM 821 C C . VAL A 1 107 ? 58.714 30.157 12.888 1.00 9.84 107 VAL A C 1
ATOM 822 O O . VAL A 1 107 ? 58.658 31.323 12.452 1.00 10.26 107 VAL A O 1
ATOM 826 N N . GLY A 1 108 ? 58.867 29.115 12.049 1.00 8.31 108 GLY A N 1
ATOM 827 C CA . GLY A 1 108 ? 58.935 29.323 10.598 1.00 9.56 108 GLY A CA 1
ATOM 828 C C . GLY A 1 108 ? 57.714 30.001 10.009 1.00 8.95 108 GLY A C 1
ATOM 829 O O . GLY A 1 108 ? 57.799 30.839 9.132 1.00 11.48 108 GLY A O 1
ATOM 830 N N . ASP A 1 109 ? 56.521 29.618 10.479 1.00 9.09 109 ASP A N 1
ATOM 831 C CA . ASP A 1 109 ? 55.327 30.261 9.937 1.00 10.40 109 ASP A CA 1
ATOM 832 C C . ASP A 1 109 ? 55.209 31.731 10.339 1.00 9.35 109 ASP A C 1
ATOM 833 O O . ASP A 1 109 ? 54.696 32.552 9.571 1.00 10.36 109 ASP A O 1
ATOM 838 N N . LEU A 1 110 ? 55.628 32.061 11.550 1.00 8.98 110 LEU A N 1
ATOM 839 C CA . LEU A 1 110 ? 55.656 33.499 11.941 1.00 8.54 110 LEU A CA 1
ATOM 840 C C . LEU A 1 110 ? 56.622 34.297 11.038 1.00 9.93 110 LEU A C 1
ATOM 841 O O . LEU A 1 110 ? 56.279 35.356 10.527 1.00 11.80 110 LEU A O 1
ATOM 846 N N . LEU A 1 111 ? 57.834 33.770 10.871 1.00 9.63 111 LEU A N 1
ATOM 847 C CA . LEU A 1 111 ? 58.803 34.483 10.023 1.00 8.74 111 LEU A CA 1
ATOM 848 C C . LEU A 1 111 ? 58.326 34.619 8.592 1.00 10.43 111 LEU A C 1
ATOM 849 O O . LEU A 1 111 ? 58.611 35.640 7.937 1.00 10.56 111 LEU A O 1
ATOM 854 N N . ALA A 1 112 ? 57.641 33.616 8.067 1.00 11.12 112 ALA A N 1
ATOM 855 C CA . ALA A 1 112 ? 57.192 33.692 6.669 1.00 12.93 112 ALA A CA 1
ATOM 856 C C . ALA A 1 112 ? 55.952 34.564 6.463 1.00 12.87 112 ALA A C 1
ATOM 857 O O . ALA A 1 112 ? 55.519 34.771 5.313 1.00 14.12 112 ALA A O 1
ATOM 859 N N . GLY A 1 113 ? 55.394 35.094 7.544 1.00 11.39 113 GLY A N 1
ATOM 860 C CA . GLY A 1 113 ? 54.166 35.898 7.397 1.00 12.45 113 GLY A CA 1
ATOM 861 C C . GLY A 1 113 ? 52.892 35.093 7.181 1.00 12.61 113 GLY A C 1
ATOM 862 O O . GLY A 1 113 ? 51.880 35.638 6.707 1.00 13.52 113 GLY A O 1
ATOM 863 N N . ARG A 1 114 ? 52.902 33.843 7.625 1.00 11.03 114 ARG A N 1
ATOM 864 C CA . ARG A 1 114 ? 51.713 32.966 7.478 1.00 10.74 114 ARG A CA 1
ATOM 865 C C . ARG A 1 114 ? 50.720 33.131 8.608 1.00 11.00 114 ARG A C 1
ATOM 866 O O . ARG A 1 114 ? 49.616 32.610 8.495 1.00 11.63 114 ARG A O 1
ATOM 874 N N . ALA A 1 115 ? 51.110 33.837 9.667 1.00 10.70 115 ALA A N 1
ATOM 875 C CA . ALA A 1 115 ? 50.226 34.016 10.834 1.00 10.08 115 ALA A CA 1
ATOM 876 C C . ALA A 1 115 ? 50.609 35.257 11.593 1.00 11.74 115 ALA A C 1
ATOM 877 O O . ALA A 1 115 ? 51.768 35.654 11.551 1.00 11.98 115 ALA A O 1
ATOM 879 N N . HIS A 1 116 ? 49.621 35.907 12.203 1.00 10.42 116 HIS A N 1
ATOM 880 C CA . HIS A 1 116 ? 49.907 37.071 13.040 1.00 11.91 116 HIS A CA 1
ATOM 881 C C . HIS A 1 116 ? 50.448 36.686 14.401 1.00 11.34 116 HIS A C 1
ATOM 882 O O . HIS A 1 116 ? 51.198 37.446 15.014 1.00 12.72 116 HIS A O 1
ATOM 889 N N . MET A 1 117 ? 49.982 35.533 14.920 1.00 11.78 117 MET A N 1
ATOM 890 C CA . MET A 1 117 ? 50.479 35.063 16.188 1.00 11.77 117 MET A CA 1
ATOM 891 C C . MET A 1 117 ? 50.420 33.524 16.243 1.00 9.38 117 MET A C 1
ATOM 892 O O . MET A 1 117 ? 49.673 32.901 15.466 1.00 10.44 117 MET A O 1
ATOM 897 N N . ALA A 1 118 ? 51.220 32.945 17.151 1.00 8.16 118 ALA A N 1
ATOM 898 C CA . ALA A 1 118 ? 51.214 31.488 17.418 1.00 9.59 118 ALA A CA 1
ATOM 899 C C . ALA A 1 118 ? 50.805 31.320 18.883 1.00 11.38 118 ALA A C 1
ATOM 900 O O . ALA A 1 118 ? 51.428 31.882 19.795 1.00 9.55 118 ALA A O 1
ATOM 902 N N . VAL A 1 119 ? 49.789 30.484 19.094 1.00 11.21 119 VAL A N 1
ATOM 903 C CA . VAL A 1 119 ? 49.171 30.307 20.415 1.00 10.06 119 VAL A CA 1
ATOM 904 C C . VAL A 1 119 ? 49.040 28.817 20.726 1.00 9.59 119 VAL A C 1
ATOM 905 O O . VAL A 1 119 ? 48.254 28.111 20.068 1.00 12.46 119 VAL A O 1
ATOM 909 N N . THR A 1 120 ? 49.837 28.351 21.682 1.00 10.16 120 THR A N 1
ATOM 910 C CA . THR A 1 120 ? 49.851 26.955 22.158 1.00 9.70 120 THR A CA 1
ATOM 911 C C . THR A 1 120 ? 50.898 26.936 23.314 1.00 10.20 120 THR A C 1
ATOM 912 O O . THR A 1 120 ? 51.265 27.987 23.855 1.00 10.34 120 THR A O 1
ATOM 916 N N . SER A 1 121 ? 51.323 25.748 23.722 1.00 8.91 121 SER A N 1
ATOM 917 C CA . SER A 1 121 ? 52.333 25.563 24.769 1.00 9.41 121 SER A CA 1
ATOM 918 C C . SER A 1 121 ? 53.740 25.837 24.192 1.00 10.74 121 SER A C 1
ATOM 919 O O . SER A 1 121 ? 54.537 24.922 24.050 1.00 9.53 121 SER A O 1
ATOM 922 N N . PHE A 1 122 ? 53.972 27.097 23.825 1.00 10.11 122 PHE A N 1
ATOM 923 C CA . PHE A 1 122 ? 55.163 27.505 23.003 1.00 9.54 122 PHE A CA 1
ATOM 924 C C . PHE A 1 122 ? 56.233 28.124 23.883 1.00 12.07 122 PHE A C 1
ATOM 925 O O . PHE A 1 122 ? 56.033 29.192 24.475 1.00 11.19 122 PHE A O 1
ATOM 933 N N . SER A 1 123 ? 57.375 27.450 23.974 1.00 9.34 123 SER A N 1
ATOM 934 C CA . SER A 1 123 ? 58.444 27.869 24.909 1.00 9.27 123 SER A CA 1
ATOM 935 C C . SER A 1 123 ? 59.276 29.024 24.369 1.00 11.56 123 SER A C 1
ATOM 936 O O . SER A 1 123 ? 59.685 29.025 23.208 1.00 11.74 123 SER A O 1
ATOM 939 N N . ILE A 1 124 ? 59.534 29.993 25.251 1.00 9.62 124 ILE A N 1
ATOM 940 C CA . ILE A 1 124 ? 60.455 31.083 24.963 1.00 10.74 124 ILE A CA 1
ATOM 941 C C . ILE A 1 124 ? 61.892 30.618 25.238 1.00 13.26 124 ILE A C 1
ATOM 942 O O . ILE A 1 124 ? 62.194 30.108 26.324 1.00 13.41 124 ILE A O 1
ATOM 947 N N . ASN A 1 125 ? 62.759 30.729 24.240 1.00 11.06 125 ASN A N 1
ATOM 948 C CA . ASN A 1 125 ? 64.177 30.539 24.484 1.00 12.48 125 ASN A CA 1
ATOM 949 C C . ASN A 1 125 ? 64.967 31.627 23.757 1.00 11.80 125 ASN A C 1
ATOM 950 O O . ASN A 1 125 ? 64.432 32.368 22.924 1.00 12.04 125 ASN A O 1
ATOM 955 N N A SER A 1 126 ? 66.260 31.696 24.059 0.50 13.26 126 SER A N 1
ATOM 956 N N B SER A 1 126 ? 66.260 31.716 24.063 0.50 12.83 126 SER A N 1
ATOM 957 C CA A SER A 1 126 ? 67.102 32.760 23.515 0.50 14.10 126 SER A CA 1
ATOM 958 C CA B SER A 1 126 ? 67.049 32.804 23.488 0.50 13.14 126 SER A CA 1
ATOM 959 C C A SER A 1 126 ? 67.247 32.711 21.995 0.50 13.42 126 SER A C 1
ATOM 960 C C B SER A 1 126 ? 67.127 32.712 21.971 0.50 12.97 126 SER A C 1
ATOM 961 O O A SER A 1 126 ? 67.195 33.746 21.341 0.50 15.06 126 SER A O 1
ATOM 962 O O B SER A 1 126 ? 66.882 33.712 21.299 0.50 13.94 126 SER A O 1
ATOM 967 N N . ALA A 1 127 ? 67.381 31.520 21.416 1.00 12.57 127 ALA A N 1
ATOM 968 C CA . ALA A 1 127 ? 67.499 31.418 19.961 1.00 12.76 127 ALA A CA 1
ATOM 969 C C . ALA A 1 127 ? 66.235 31.915 19.246 1.00 12.92 127 ALA A C 1
ATOM 970 O O . ALA A 1 127 ? 66.327 32.603 18.244 1.00 12.97 127 ALA A O 1
ATOM 972 N N . ARG A 1 128 ? 65.057 31.509 19.729 1.00 12.08 128 ARG A N 1
ATOM 973 C CA . ARG A 1 128 ? 63.808 31.897 19.104 1.00 11.04 128 ARG A CA 1
ATOM 974 C C . ARG A 1 128 ? 63.548 33.390 19.292 1.00 11.70 128 ARG A C 1
ATOM 975 O O . ARG A 1 128 ? 63.063 34.031 18.378 1.00 12.50 128 ARG A O 1
ATOM 983 N N . SER A 1 129 ? 63.872 33.926 20.473 1.00 14.72 129 SER A N 1
ATOM 984 C CA . SER A 1 129 ? 63.648 35.346 20.790 1.00 15.25 129 SER A CA 1
ATOM 985 C C . SER A 1 129 ? 64.465 36.300 19.920 1.00 14.29 129 SER A C 1
ATOM 986 O O . SER A 1 129 ? 64.137 37.477 19.810 1.00 15.03 129 SER A O 1
ATOM 989 N N . GLN A 1 130 ? 65.525 35.789 19.323 1.00 13.03 130 GLN A N 1
ATOM 990 C CA . GLN A 1 130 ? 66.338 36.609 18.431 1.00 14.58 130 GLN A CA 1
ATOM 991 C C . GLN A 1 130 ? 65.661 36.834 17.087 1.00 15.50 130 GLN A C 1
ATOM 992 O O . GLN A 1 130 ? 65.999 37.808 16.375 1.00 15.41 130 GLN A O 1
ATOM 998 N N . VAL A 1 131 ? 64.715 35.942 16.718 1.00 13.87 131 VAL A N 1
ATOM 999 C CA . VAL A 1 131 ? 64.077 36.027 15.413 1.00 13.72 131 VAL A CA 1
ATOM 1000 C C . VAL A 1 131 ? 62.588 36.375 15.455 1.00 12.21 131 VAL A C 1
ATOM 1001 O O . VAL A 1 131 ? 62.088 36.973 14.529 1.00 13.26 131 VAL A O 1
ATOM 1005 N N . VAL A 1 132 ? 61.886 35.969 16.515 1.00 12.63 132 VAL A N 1
ATOM 1006 C CA . VAL A 1 132 ? 60.495 36.352 16.661 1.00 12.36 132 VAL A CA 1
ATOM 1007 C C . VAL A 1 132 ? 60.323 37.009 18.022 1.00 13.20 132 VAL A C 1
ATOM 1008 O O . VAL A 1 132 ? 61.242 37.038 18.846 1.00 16.86 132 VAL A O 1
ATOM 1012 N N . ASP A 1 133 ? 59.187 37.623 18.218 1.00 14.26 133 ASP A N 1
ATOM 1013 C CA . ASP A 1 133 ? 58.923 38.179 19.543 1.00 16.08 133 ASP A CA 1
ATOM 1014 C C . ASP A 1 133 ? 57.949 37.315 20.291 1.00 14.43 133 ASP A C 1
ATOM 1015 O O . ASP A 1 133 ? 57.182 36.557 19.696 1.00 14.32 133 ASP A O 1
ATOM 1020 N N . PHE A 1 134 ? 58.044 37.404 21.598 1.00 12.49 134 PHE A N 1
ATOM 1021 C CA . PHE A 1 134 ? 57.108 36.704 22.482 1.00 11.30 134 PHE A CA 1
ATOM 1022 C C . PHE A 1 134 ? 56.538 37.703 23.450 1.00 12.73 134 PHE A C 1
ATOM 1023 O O . PHE A 1 134 ? 57.213 38.657 23.861 1.00 13.53 134 PHE A O 1
ATOM 1031 N N . THR A 1 135 ? 55.284 37.468 23.817 1.00 12.30 135 THR A N 1
ATOM 1032 C CA . THR A 1 135 ? 54.669 38.232 24.911 1.00 12.15 135 THR A CA 1
ATOM 1033 C C . THR A 1 135 ? 55.316 37.839 26.206 1.00 12.42 135 THR A C 1
ATOM 1034 O O . THR A 1 135 ? 56.051 36.853 26.257 1.00 14.56 135 THR A O 1
ATOM 1038 N N A SER A 1 136 ? 55.048 38.605 27.267 0.50 12.72 136 SER A N 1
ATOM 1039 N N B SER A 1 136 ? 55.069 38.605 27.269 0.50 12.89 136 SER A N 1
ATOM 1040 C CA A SER A 1 136 ? 55.405 38.170 28.618 0.50 13.35 136 SER A CA 1
ATOM 1041 C CA B SER A 1 136 ? 55.454 38.145 28.601 0.50 13.65 136 SER A CA 1
ATOM 1042 C C A SER A 1 136 ? 54.801 36.767 28.773 0.50 13.91 136 SER A C 1
ATOM 1043 C C B SER A 1 136 ? 54.811 36.772 28.777 0.50 14.08 136 SER A C 1
ATOM 1044 O O A SER A 1 136 ? 53.764 36.488 28.171 0.50 12.82 136 SER A O 1
ATOM 1045 O O B SER A 1 136 ? 53.754 36.519 28.200 0.50 12.88 136 SER A O 1
ATOM 1050 N N . PRO A 1 137 ? 55.452 35.885 29.554 1.00 14.50 137 PRO A N 1
ATOM 1051 C CA . PRO A 1 137 ? 54.939 34.509 29.667 1.00 14.78 137 PRO A CA 1
ATOM 1052 C C . PRO A 1 137 ? 53.650 34.358 30.431 1.00 14.90 137 PRO A C 1
ATOM 1053 O O . PRO A 1 137 ? 53.414 35.077 31.425 1.00 16.02 137 PRO A O 1
ATOM 1057 N N . PHE A 1 138 ? 52.810 33.409 29.992 1.00 12.06 138 PHE A N 1
ATOM 1058 C CA . PHE A 1 138 ? 51.575 33.163 30.714 1.00 12.50 138 PHE A CA 1
ATOM 1059 C C . PHE A 1 138 ? 51.685 31.930 31.589 1.00 12.99 138 PHE A C 1
ATOM 1060 O O . PHE A 1 138 ? 50.834 31.718 32.444 1.00 15.50 138 PHE A O 1
ATOM 1068 N N . PHE A 1 139 ? 52.751 31.151 31.441 1.00 13.17 139 PHE A N 1
ATOM 1069 C CA . PHE A 1 139 ? 52.907 29.883 32.160 1.00 13.64 139 PHE A CA 1
ATOM 1070 C C . PHE A 1 139 ? 54.411 29.619 32.196 1.00 13.49 139 PHE A C 1
ATOM 1071 O O . PHE A 1 139 ? 55.147 30.196 31.397 1.00 13.96 139 PHE A O 1
ATOM 1079 N N . SER A 1 140 ? 54.856 28.784 33.121 1.00 14.08 140 SER A N 1
ATOM 1080 C CA . SER A 1 140 ? 56.254 28.433 33.242 1.00 16.69 140 SER A CA 1
ATOM 1081 C C . SER A 1 140 ? 56.357 26.956 33.514 1.00 15.58 140 SER A C 1
ATOM 1082 O O . SER A 1 140 ? 55.526 26.395 34.264 1.00 16.53 140 SER A O 1
ATOM 1085 N N . THR A 1 141 ? 57.375 26.302 32.935 1.00 13.95 141 THR A N 1
ATOM 1086 C CA . THR A 1 141 ? 57.621 24.877 33.223 1.00 12.45 141 THR A CA 1
ATOM 1087 C C . THR A 1 141 ? 59.093 24.485 33.103 1.00 13.70 141 THR A C 1
ATOM 1088 O O . THR A 1 141 ? 59.806 25.014 32.252 1.00 11.70 141 THR A O 1
ATOM 1092 N N . SER A 1 142 ? 59.532 23.564 33.969 1.00 11.79 142 SER A N 1
ATOM 1093 C CA . SER A 1 142 ? 60.819 22.871 33.842 1.00 12.76 142 SER A CA 1
ATOM 1094 C C . SER A 1 142 ? 60.647 21.788 32.769 1.00 11.27 142 SER A C 1
ATOM 1095 O O . SER A 1 142 ? 59.494 21.426 32.399 1.00 12.37 142 SER A O 1
ATOM 1098 N N . LEU A 1 143 ? 61.774 21.286 32.279 1.00 10.34 143 LEU A N 1
ATOM 1099 C CA . LEU A 1 143 ? 61.744 20.028 31.581 1.00 10.37 143 LEU A CA 1
ATOM 1100 C C . LEU A 1 143 ? 61.648 18.927 32.637 1.00 11.00 143 LEU A C 1
ATOM 1101 O O . LEU A 1 143 ? 62.009 19.113 33.789 1.00 13.49 143 LEU A O 1
ATOM 1106 N N . GLY A 1 144 ? 61.149 17.786 32.210 1.00 12.56 144 GLY A N 1
ATOM 1107 C CA . GLY A 1 144 ? 61.069 16.641 33.079 1.00 11.41 144 GLY A CA 1
ATOM 1108 C C . GLY A 1 144 ? 61.431 15.355 32.345 1.00 9.11 144 GLY A C 1
ATOM 1109 O O . GLY A 1 144 ? 61.709 15.353 31.143 1.00 9.78 144 GLY A O 1
ATOM 1110 N N . ILE A 1 145 ? 61.439 14.266 33.108 1.00 9.31 145 ILE A N 1
ATOM 1111 C CA . ILE A 1 145 ? 61.808 12.949 32.585 1.00 9.86 145 ILE A CA 1
ATOM 1112 C C . ILE A 1 145 ? 60.730 11.979 33.001 1.00 10.41 145 ILE A C 1
ATOM 1113 O O . ILE A 1 145 ? 60.443 11.810 34.204 1.00 9.01 145 ILE A O 1
ATOM 1118 N N A MET A 1 146 ? 60.115 11.323 32.025 0.15 10.12 146 MET A N 1
ATOM 1119 N N B MET A 1 146 ? 60.112 11.355 32.010 0.85 9.29 146 MET A N 1
ATOM 1120 C CA A MET A 1 146 ? 59.085 10.343 32.342 0.15 10.35 146 MET A CA 1
ATOM 1121 C CA B MET A 1 146 ? 59.087 10.337 32.263 0.85 8.69 146 MET A CA 1
ATOM 1122 C C A MET A 1 146 ? 59.554 8.920 32.060 0.15 9.63 146 MET A C 1
ATOM 1123 C C B MET A 1 146 ? 59.625 8.913 32.082 0.85 9.31 146 MET A C 1
ATOM 1124 O O A MET A 1 146 ? 60.182 8.650 31.038 0.15 9.54 146 MET A O 1
ATOM 1125 O O B MET A 1 146 ? 60.393 8.648 31.162 0.85 7.96 146 MET A O 1
ATOM 1134 N N . VAL A 1 147 ? 59.246 8.027 32.993 1.00 8.01 147 VAL A N 1
ATOM 1135 C CA . VAL A 1 147 ? 59.638 6.634 32.926 1.00 8.94 147 VAL A CA 1
ATOM 1136 C C . VAL A 1 147 ? 58.430 5.767 33.273 1.00 9.63 147 VAL A C 1
ATOM 1137 O O . VAL A 1 147 ? 57.405 6.273 33.751 1.00 9.17 147 VAL A O 1
ATOM 1141 N N . ARG A 1 148 ? 58.523 4.473 33.006 1.00 7.29 148 ARG A N 1
ATOM 1142 C CA . ARG A 1 148 ? 57.512 3.553 33.578 1.00 9.35 148 ARG A CA 1
ATOM 1143 C C . ARG A 1 148 ? 57.750 3.333 35.087 1.00 10.23 148 ARG A C 1
ATOM 1144 O O . ARG A 1 148 ? 58.873 3.343 35.561 1.00 11.81 148 ARG A O 1
ATOM 1152 N N . THR A 1 149 ? 56.673 3.117 35.824 1.00 10.25 149 THR A N 1
ATOM 1153 C CA . THR A 1 149 ? 56.818 2.835 37.243 1.00 13.17 149 THR A CA 1
ATOM 1154 C C . THR A 1 149 ? 57.551 1.518 37.414 1.00 11.79 149 THR A C 1
ATOM 1155 O O . THR A 1 149 ? 57.607 0.702 36.502 1.00 13.41 149 THR A O 1
ATOM 1159 N N . ARG A 1 150 ? 58.177 1.338 38.563 1.00 11.82 150 ARG A N 1
ATOM 1160 C CA . ARG A 1 150 ? 58.813 0.076 38.898 1.00 13.68 150 ARG A CA 1
ATOM 1161 C C . ARG A 1 150 ? 59.972 -0.307 38.002 1.00 15.44 150 ARG A C 1
ATOM 1162 O O . ARG A 1 150 ? 60.216 -1.485 37.701 1.00 17.31 150 ARG A O 1
ATOM 1170 N N . GLY A 1 151 ? 60.732 0.696 37.619 1.00 15.40 151 GLY A N 1
ATOM 1171 C CA . GLY A 1 151 ? 61.865 0.455 36.733 1.00 15.66 151 GLY A CA 1
ATOM 1172 C C . GLY A 1 151 ? 62.940 1.497 36.902 1.00 15.76 151 GLY A C 1
ATOM 1173 O O . GLY A 1 151 ? 63.484 1.655 37.993 1.00 15.91 151 GLY A O 1
ATOM 1174 N N . THR A 1 152 ? 63.213 2.210 35.818 1.00 16.03 152 THR A N 1
ATOM 1175 C CA . THR A 1 152 ? 64.279 3.207 35.775 1.00 16.43 152 THR A CA 1
ATOM 1176 C C . THR A 1 152 ? 64.104 4.307 36.798 1.00 15.00 152 THR A C 1
ATOM 1177 O O . THR A 1 152 ? 63.026 4.903 36.917 1.00 15.00 152 THR A O 1
ATOM 1181 N N . GLU A 1 153 ? 65.184 4.571 37.527 1.00 14.39 153 GLU A N 1
ATOM 1182 C CA . GLU A 1 153 ? 65.225 5.657 38.483 1.00 14.61 153 GLU A CA 1
ATOM 1183 C C . GLU A 1 153 ? 66.292 6.626 37.996 1.00 13.35 153 GLU A C 1
ATOM 1184 O O . GLU A 1 153 ? 67.371 6.199 37.566 1.00 13.80 153 GLU A O 1
ATOM 1190 N N . LEU A 1 154 ? 65.987 7.917 38.053 1.00 12.68 154 LEU A N 1
ATOM 1191 C CA . LEU A 1 154 ? 66.928 8.938 37.601 1.00 12.96 154 LEU A CA 1
ATOM 1192 C C . LEU A 1 154 ? 66.979 10.154 38.531 1.00 13.63 154 LEU A C 1
ATOM 1193 O O . LEU A 1 154 ? 65.961 10.594 39.070 1.00 15.41 154 LEU A O 1
ATOM 1198 N N . SER A 1 155 ? 68.179 10.717 38.692 1.00 13.17 155 SER A N 1
ATOM 1199 C CA . SER A 1 155 ? 68.318 11.848 39.588 1.00 12.82 155 SER A CA 1
ATOM 1200 C C . SER A 1 155 ? 67.924 13.142 38.928 1.00 13.18 155 SER A C 1
ATOM 1201 O O . SER A 1 155 ? 67.661 14.135 39.597 1.00 13.46 155 SER A O 1
ATOM 1204 N N . GLY A 1 156 ? 67.907 13.128 37.606 1.00 13.37 156 GLY A N 1
ATOM 1205 C CA . GLY A 1 156 ? 67.705 14.339 36.831 1.00 13.10 156 GLY A CA 1
ATOM 1206 C C . GLY A 1 156 ? 68.617 14.299 35.624 1.00 12.60 156 GLY A C 1
ATOM 1207 O O . GLY A 1 156 ? 69.185 13.248 35.296 1.00 11.17 156 GLY A O 1
ATOM 1208 N N . ILE A 1 157 ? 68.822 15.463 35.008 1.00 10.99 157 ILE A N 1
ATOM 1209 C CA . ILE A 1 157 ? 69.540 15.522 33.720 1.00 12.12 157 ILE A CA 1
ATOM 1210 C C . ILE A 1 157 ? 71.045 15.147 33.842 1.00 11.32 157 ILE A C 1
ATOM 1211 O O . ILE A 1 157 ? 71.717 14.921 32.818 1.00 11.83 157 ILE A O 1
ATOM 1216 N N . HIS A 1 158 ? 71.568 15.101 35.077 1.00 12.94 158 HIS A N 1
ATOM 1217 C CA . HIS A 1 158 ? 72.982 14.785 35.263 1.00 13.37 158 HIS A CA 1
ATOM 1218 C C . HIS A 1 158 ? 73.249 13.338 35.650 1.00 13.05 158 HIS A C 1
ATOM 1219 O O . HIS A 1 158 ? 74.376 12.955 35.951 1.00 14.12 158 HIS A O 1
ATOM 1226 N N . ASP A 1 159 ? 72.201 12.533 35.710 1.00 13.26 159 ASP A N 1
ATOM 1227 C CA . ASP A 1 159 ? 72.374 11.131 36.046 1.00 13.93 159 ASP A CA 1
ATOM 1228 C C . ASP A 1 159 ? 73.318 10.413 35.077 1.00 14.26 159 ASP A C 1
ATOM 1229 O O . ASP A 1 159 ? 73.186 10.533 33.861 1.00 11.54 159 ASP A O 1
ATOM 1234 N N . PRO A 1 160 ? 74.344 9.719 35.615 1.00 14.62 160 PRO A N 1
ATOM 1235 C CA . PRO A 1 160 ? 75.284 9.035 34.719 1.00 14.69 160 PRO A CA 1
ATOM 1236 C C . PRO A 1 160 ? 74.649 7.994 33.793 1.00 15.57 160 PRO A C 1
ATOM 1237 O O . PRO A 1 160 ? 75.267 7.589 32.803 1.00 16.63 160 PRO A O 1
ATOM 1241 N N . LYS A 1 161 ? 73.437 7.537 34.117 1.00 13.53 161 LYS A N 1
ATOM 1242 C CA . LYS A 1 161 ? 72.732 6.593 33.246 1.00 15.73 161 LYS A CA 1
ATOM 1243 C C . LYS A 1 161 ? 72.433 7.237 31.892 1.00 15.87 161 LYS A C 1
ATOM 1244 O O . LYS A 1 161 ? 72.274 6.535 30.888 1.00 17.76 161 LYS A O 1
ATOM 1250 N N . LEU A 1 162 ? 72.380 8.566 31.876 1.00 13.63 162 LEU A N 1
ATOM 1251 C CA . LEU A 1 162 ? 72.060 9.341 30.680 1.00 15.17 162 LEU A CA 1
ATOM 1252 C C . LEU A 1 162 ? 73.327 9.777 29.965 1.00 16.17 162 LEU A C 1
ATOM 1253 O O . LEU A 1 162 ? 73.321 10.006 28.768 1.00 16.68 162 LEU A O 1
ATOM 1258 N N . HIS A 1 163 ? 74.420 9.867 30.710 1.00 16.55 163 HIS A N 1
ATOM 1259 C CA . HIS A 1 163 ? 75.694 10.335 30.135 1.00 17.41 163 HIS A CA 1
ATOM 1260 C C . HIS A 1 163 ? 76.582 9.191 29.674 1.00 18.25 163 HIS A C 1
ATOM 1261 O O . HIS A 1 163 ? 77.398 9.365 28.770 1.00 20.51 163 HIS A O 1
ATOM 1268 N N . HIS A 1 164 ? 76.396 8.026 30.282 1.00 18.48 164 HIS A N 1
ATOM 1269 C CA . HIS A 1 164 ? 77.074 6.802 29.887 1.00 20.74 164 HIS A CA 1
ATOM 1270 C C . HIS A 1 164 ? 76.060 5.661 29.870 1.00 20.85 164 HIS A C 1
ATOM 1271 O O . HIS A 1 164 ? 76.084 4.779 30.722 1.00 20.00 164 HIS A O 1
ATOM 1278 N N . PRO A 1 165 ? 75.132 5.705 28.909 1.00 20.85 165 PRO A N 1
ATOM 1279 C CA . PRO A 1 165 ? 74.041 4.723 28.830 1.00 21.40 165 PRO A CA 1
ATOM 1280 C C . PRO A 1 165 ? 74.492 3.267 28.677 1.00 21.57 165 PRO A C 1
ATOM 1281 O O . PRO A 1 165 ? 75.422 2.970 27.913 1.00 22.43 165 PRO A O 1
ATOM 1285 N N . SER A 1 166 ? 73.816 2.371 29.397 1.00 21.74 166 SER A N 1
ATOM 1286 C CA . SER A 1 166 ? 74.091 0.944 29.321 1.00 22.11 166 SER A CA 1
ATOM 1287 C C . SER A 1 166 ? 73.508 0.334 28.061 1.00 21.75 166 SER A C 1
ATOM 1288 O O . SER A 1 166 ? 72.616 0.911 27.407 1.00 19.82 166 SER A O 1
ATOM 1291 N N . GLN A 1 167 ? 73.991 -0.859 27.730 1.00 21.71 167 GLN A N 1
ATOM 1292 C CA . GLN A 1 167 ? 73.527 -1.550 26.546 1.00 22.24 167 GLN A CA 1
ATOM 1293 C C . GLN A 1 167 ? 72.001 -1.686 26.541 1.00 18.98 167 GLN A C 1
ATOM 1294 O O . GLN A 1 167 ? 71.433 -2.250 27.478 1.00 18.59 167 GLN A O 1
ATOM 1300 N N . GLY A 1 168 ? 71.364 -1.178 25.485 1.00 19.07 168 GLY A N 1
ATOM 1301 C CA . GLY A 1 168 ? 69.912 -1.284 25.332 1.00 16.28 168 GLY A CA 1
ATOM 1302 C C . GLY A 1 168 ? 69.109 -0.229 26.061 1.00 14.26 168 GLY A C 1
ATOM 1303 O O . GLY A 1 168 ? 67.868 -0.204 25.936 1.00 14.64 168 GLY A O 1
ATOM 1304 N N . PHE A 1 169 ? 69.777 0.629 26.838 1.00 12.21 169 PHE A N 1
ATOM 1305 C CA . PHE A 1 169 ? 69.078 1.748 27.509 1.00 11.37 169 PHE A CA 1
ATOM 1306 C C . PHE A 1 169 ? 68.874 2.863 26.467 1.00 11.03 169 PHE A C 1
ATOM 1307 O O . PHE A 1 169 ? 69.815 3.288 25.798 1.00 12.32 169 PHE A O 1
ATOM 1315 N N . ARG A 1 170 ? 67.642 3.333 26.338 1.00 8.76 170 ARG A N 1
ATOM 1316 C CA . ARG A 1 170 ? 67.291 4.305 25.309 1.00 9.03 170 ARG A CA 1
ATOM 1317 C C . ARG A 1 170 ? 66.468 5.454 25.892 1.00 8.54 170 ARG A C 1
ATOM 1318 O O . ARG A 1 170 ? 65.559 5.266 26.713 1.00 7.56 170 ARG A O 1
ATOM 1326 N N . PHE A 1 171 ? 66.791 6.665 25.467 1.00 7.47 171 PHE A N 1
ATOM 1327 C CA . PHE A 1 171 ? 66.030 7.832 25.884 1.00 9.08 171 PHE A CA 1
ATOM 1328 C C . PHE A 1 171 ? 65.949 8.850 24.762 1.00 7.65 171 PHE A C 1
ATOM 1329 O O . PHE A 1 171 ? 66.787 8.891 23.871 1.00 8.93 171 PHE A O 1
ATOM 1337 N N . GLY A 1 172 ? 64.903 9.665 24.816 1.00 7.81 172 GLY A N 1
ATOM 1338 C CA . GLY A 1 172 ? 64.637 10.547 23.682 1.00 8.42 172 GLY A CA 1
ATOM 1339 C C . GLY A 1 172 ? 63.802 11.752 24.093 1.00 5.84 172 GLY A C 1
ATOM 1340 O O . GLY A 1 172 ? 63.396 11.873 25.255 1.00 7.11 172 GLY A O 1
ATOM 1341 N N . THR A 1 173 ? 63.604 12.656 23.129 1.00 7.98 173 THR A N 1
ATOM 1342 C CA . THR A 1 173 ? 62.761 13.816 23.374 1.00 8.57 173 THR A CA 1
ATOM 1343 C C . THR A 1 173 ? 61.877 14.003 22.134 1.00 9.10 173 THR A C 1
ATOM 1344 O O . THR A 1 173 ? 61.703 13.082 21.358 1.00 9.24 173 THR A O 1
ATOM 1348 N N . VAL A 1 174 ? 61.325 15.192 21.952 1.00 9.76 174 VAL A N 1
ATOM 1349 C CA . VAL A 1 174 ? 60.503 15.472 20.778 1.00 8.29 174 VAL A CA 1
ATOM 1350 C C . VAL A 1 174 ? 61.349 16.285 19.778 1.00 9.03 174 VAL A C 1
ATOM 1351 O O . VAL A 1 174 ? 61.950 17.347 20.143 1.00 9.46 174 VAL A O 1
ATOM 1355 N N . TRP A 1 175 ? 61.336 15.836 18.540 1.00 9.32 175 TRP A N 1
ATOM 1356 C CA . TRP A 1 175 ? 62.039 16.555 17.471 1.00 8.27 175 TRP A CA 1
ATOM 1357 C C . TRP A 1 175 ? 61.614 18.012 17.380 1.00 8.87 175 TRP A C 1
ATOM 1358 O O . TRP A 1 175 ? 60.414 18.342 17.368 1.00 8.36 175 TRP A O 1
ATOM 1369 N N . GLU A 1 176 ? 62.614 18.877 17.209 1.00 9.23 176 GLU A N 1
ATOM 1370 C CA . GLU A 1 176 ? 62.380 20.299 16.941 1.00 8.12 176 GLU A CA 1
ATOM 1371 C C . GLU A 1 176 ? 61.612 21.043 18.036 1.00 9.92 176 GLU A C 1
ATOM 1372 O O . GLU A 1 176 ? 60.985 22.086 17.791 1.00 9.46 176 GLU A O 1
ATOM 1378 N N . SER A 1 177 ? 61.747 20.545 19.256 1.00 8.62 177 SER A N 1
ATOM 1379 C CA . SER A 1 177 ? 61.214 21.209 20.428 1.00 7.92 177 SER A CA 1
ATOM 1380 C C . SER A 1 177 ? 62.286 22.006 21.135 1.00 9.18 177 SER A C 1
ATOM 1381 O O . SER A 1 177 ? 63.517 21.897 20.836 1.00 9.68 177 SER A O 1
ATOM 1384 N N A SER A 1 178 ? 61.865 22.773 22.128 0.50 9.17 178 SER A N 1
ATOM 1385 N N B SER A 1 178 ? 61.853 22.793 22.104 0.50 10.04 178 SER A N 1
ATOM 1386 C CA A SER A 1 178 ? 62.838 23.550 22.906 0.50 7.94 178 SER A CA 1
ATOM 1387 C CA B SER A 1 178 ? 62.812 23.548 22.902 0.50 9.72 178 SER A CA 1
ATOM 1388 C C A SER A 1 178 ? 63.656 22.637 23.834 0.50 9.00 178 SER A C 1
ATOM 1389 C C B SER A 1 178 ? 63.681 22.588 23.709 0.50 9.99 178 SER A C 1
ATOM 1390 O O A SER A 1 178 ? 64.822 22.936 24.178 0.50 10.51 178 SER A O 1
ATOM 1391 O O B SER A 1 178 ? 64.904 22.815 23.841 0.50 10.26 178 SER A O 1
ATOM 1396 N N . ALA A 1 179 ? 63.085 21.494 24.195 1.00 10.19 179 ALA A N 1
ATOM 1397 C CA . ALA A 1 179 ? 63.834 20.473 24.952 1.00 9.63 179 ALA A CA 1
ATOM 1398 C C . ALA A 1 179 ? 65.007 19.969 24.107 1.00 10.28 179 ALA A C 1
ATOM 1399 O O . ALA A 1 179 ? 66.150 19.932 24.620 1.00 11.08 179 ALA A O 1
ATOM 1401 N N . GLU A 1 180 ? 64.751 19.642 22.837 1.00 9.37 180 GLU A N 1
ATOM 1402 C CA . GLU A 1 180 ? 65.829 19.150 21.962 1.00 8.78 180 GLU A CA 1
ATOM 1403 C C . GLU A 1 180 ? 66.862 20.266 21.795 1.00 10.30 180 GLU A C 1
ATOM 1404 O O . GLU A 1 180 ? 68.038 19.987 21.858 1.00 10.50 180 GLU A O 1
ATOM 1410 N N . ALA A 1 181 ? 66.441 21.522 21.643 1.00 9.43 181 ALA A N 1
ATOM 1411 C CA . ALA A 1 181 ? 67.442 22.625 21.511 1.00 9.82 181 ALA A CA 1
ATOM 1412 C C . ALA A 1 181 ? 68.347 22.800 22.739 1.00 10.47 181 ALA A C 1
ATOM 1413 O O . ALA A 1 181 ? 69.577 22.993 22.611 1.00 10.28 181 ALA A O 1
ATOM 1415 N N . TYR A 1 182 ? 67.750 22.667 23.911 1.00 10.53 182 TYR A N 1
ATOM 1416 C CA . TYR A 1 182 ? 68.537 22.764 25.154 1.00 10.85 182 TYR A CA 1
ATOM 1417 C C . TYR A 1 182 ? 69.566 21.646 25.219 1.00 10.25 182 TYR A C 1
ATOM 1418 O O . TYR A 1 182 ? 70.737 21.869 25.611 1.00 8.77 182 TYR A O 1
ATOM 1427 N N . ILE A 1 183 ? 69.157 20.421 24.904 1.00 10.11 183 ILE A N 1
ATOM 1428 C CA . ILE A 1 183 ? 70.109 19.300 24.971 1.00 11.34 183 ILE A CA 1
ATOM 1429 C C . ILE A 1 183 ? 71.216 19.455 23.917 1.00 9.88 183 ILE A C 1
ATOM 1430 O O . ILE A 1 183 ? 72.405 19.223 24.195 1.00 9.11 183 ILE A O 1
ATOM 1435 N N . LYS A 1 184 ? 70.859 19.883 22.718 1.00 9.16 184 LYS A N 1
ATOM 1436 C CA . LYS A 1 184 ? 71.835 20.051 21.634 1.00 10.91 184 LYS A CA 1
ATOM 1437 C C . LYS A 1 184 ? 72.874 21.066 22.064 1.00 10.04 184 LYS A C 1
ATOM 1438 O O . LYS A 1 184 ? 74.083 20.929 21.744 1.00 11.09 184 LYS A O 1
ATOM 1444 N N . ALA A 1 185 ? 72.431 22.093 22.790 1.00 9.66 185 ALA A N 1
ATOM 1445 C CA . ALA A 1 185 ? 73.409 23.139 23.199 1.00 10.66 185 ALA A CA 1
ATOM 1446 C C . ALA A 1 185 ? 74.204 22.838 24.466 1.00 10.67 185 ALA A C 1
ATOM 1447 O O . ALA A 1 185 ? 75.362 23.330 24.625 1.00 10.72 185 ALA A O 1
ATOM 1449 N N . SER A 1 186 ? 73.603 22.094 25.395 1.00 10.35 186 SER A N 1
ATOM 1450 C CA . SER A 1 186 ? 74.192 21.886 26.715 1.00 9.88 186 SER A CA 1
ATOM 1451 C C . SER A 1 186 ? 74.852 20.533 26.895 1.00 11.30 186 SER A C 1
ATOM 1452 O O . SER A 1 186 ? 75.820 20.413 27.679 1.00 13.09 186 SER A O 1
ATOM 1455 N N . PHE A 1 187 ? 74.360 19.531 26.163 1.00 9.44 187 PHE A N 1
ATOM 1456 C CA . PHE A 1 187 ? 74.832 18.179 26.295 1.00 10.94 187 PHE A CA 1
ATOM 1457 C C . PHE A 1 187 ? 74.951 17.545 24.927 1.00 10.25 187 PHE A C 1
ATOM 1458 O O . PHE A 1 187 ? 74.252 16.584 24.600 1.00 8.71 187 PHE A O 1
ATOM 1466 N N . PRO A 1 188 ? 75.868 18.064 24.113 1.00 9.09 188 PRO A N 1
ATOM 1467 C CA . PRO A 1 188 ? 75.933 17.604 22.726 1.00 8.98 188 PRO A CA 1
ATOM 1468 C C . PRO A 1 188 ? 76.194 16.096 22.578 1.00 8.02 188 PRO A C 1
ATOM 1469 O O . PRO A 1 188 ? 75.686 15.498 21.628 1.00 10.31 188 PRO A O 1
ATOM 1473 N N . GLU A 1 189 ? 76.958 15.478 23.492 1.00 10.94 189 GLU A N 1
ATOM 1474 C CA . GLU A 1 189 ? 77.215 14.052 23.380 1.00 13.31 189 GLU A CA 1
ATOM 1475 C C . GLU A 1 189 ? 75.941 13.242 23.709 1.00 14.81 189 GLU A C 1
ATOM 1476 O O . GLU A 1 189 ? 75.663 12.207 23.103 1.00 17.04 189 GLU A O 1
ATOM 1482 N N . MET A 1 190 ? 75.146 13.761 24.630 1.00 13.57 190 MET A N 1
ATOM 1483 C CA . MET A 1 190 ? 73.864 13.126 24.998 1.00 14.08 190 MET A CA 1
ATOM 1484 C C . MET A 1 190 ? 72.921 13.195 23.792 1.00 13.65 190 MET A C 1
ATOM 1485 O O . MET A 1 190 ? 72.258 12.210 23.430 1.00 13.97 190 MET A O 1
ATOM 1490 N N . HIS A 1 191 ? 72.893 14.360 23.151 1.00 10.82 191 HIS A N 1
ATOM 1491 C CA . HIS A 1 191 ? 72.049 14.552 21.947 1.00 11.44 191 HIS A CA 1
ATOM 1492 C C . HIS A 1 191 ? 72.341 13.514 20.874 1.00 11.96 191 HIS A C 1
ATOM 1493 O O . HIS A 1 191 ? 71.457 13.017 20.220 1.00 14.12 191 HIS A O 1
ATOM 1500 N N . ALA A 1 192 ? 73.624 13.197 20.669 1.00 12.47 192 ALA A N 1
ATOM 1501 C CA . ALA A 1 192 ? 73.987 12.188 19.681 1.00 13.76 192 ALA A CA 1
ATOM 1502 C C . ALA A 1 192 ? 73.342 10.821 19.923 1.00 17.33 192 ALA A C 1
ATOM 1503 O O . ALA A 1 192 ? 72.979 10.141 18.958 1.00 18.55 192 ALA A O 1
ATOM 1505 N N . HIS A 1 193 ? 73.165 10.418 21.183 1.00 19.11 193 HIS A N 1
ATOM 1506 C CA . HIS A 1 193 ? 72.367 9.200 21.497 1.00 21.39 193 HIS A CA 1
ATOM 1507 C C . HIS A 1 193 ? 70.860 9.415 21.232 1.00 22.53 193 HIS A C 1
ATOM 1508 O O . HIS A 1 193 ? 70.167 8.622 20.602 1.00 25.47 193 HIS A O 1
ATOM 1515 N N . MET A 1 194 ? 70.343 10.519 21.711 1.00 18.09 194 MET A N 1
ATOM 1516 C CA . MET A 1 194 ? 68.905 10.741 21.695 1.00 16.98 194 MET A CA 1
ATOM 1517 C C . MET A 1 194 ? 68.344 10.873 20.320 1.00 18.55 194 MET A C 1
ATOM 1518 O O . MET A 1 194 ? 67.233 10.449 20.048 1.00 19.51 194 MET A O 1
ATOM 1523 N N . ARG A 1 195 ? 69.090 11.519 19.444 1.00 17.85 195 ARG A N 1
ATOM 1524 C CA . ARG A 1 195 ? 68.499 11.874 18.161 1.00 19.61 195 ARG A CA 1
ATOM 1525 C C . ARG A 1 195 ? 68.097 10.678 17.288 1.00 19.49 195 ARG A C 1
ATOM 1526 O O . ARG A 1 195 ? 67.454 10.878 16.262 1.00 24.30 195 ARG A O 1
ATOM 1534 N N . ARG A 1 196 ? 68.490 9.464 17.649 1.00 17.50 196 ARG A N 1
ATOM 1535 C CA . ARG A 1 196 ? 68.061 8.279 16.924 1.00 19.22 196 ARG A CA 1
ATOM 1536 C C . ARG A 1 196 ? 66.855 7.657 17.654 1.00 16.86 196 ARG A C 1
ATOM 1537 O O . ARG A 1 196 ? 66.328 6.631 17.237 1.00 19.45 196 ARG A O 1
ATOM 1545 N N . HIS A 1 197 ? 66.443 8.268 18.751 1.00 11.68 197 HIS A N 1
ATOM 1546 C CA . HIS A 1 197 ? 65.413 7.645 19.587 1.00 10.43 197 HIS A CA 1
ATOM 1547 C C . HIS A 1 197 ? 64.312 8.628 19.978 1.00 11.55 197 HIS A C 1
ATOM 1548 O O . HIS A 1 197 ? 63.548 8.368 20.899 1.00 12.64 197 HIS A O 1
ATOM 1555 N N . SER A 1 198 ? 64.237 9.740 19.260 1.00 10.79 198 SER A N 1
ATOM 1556 C CA . SER A 1 198 ? 63.284 10.792 19.599 1.00 9.84 198 SER A CA 1
ATOM 1557 C C . SER A 1 198 ? 61.994 10.600 18.821 1.00 9.59 198 SER A C 1
ATOM 1558 O O . SER A 1 198 ? 61.860 9.638 18.054 1.00 9.61 198 SER A O 1
ATOM 1561 N N . ALA A 1 199 ? 61.021 11.468 19.081 1.00 8.76 199 ALA A N 1
ATOM 1562 C CA . ALA A 1 199 ? 59.649 11.277 18.563 1.00 7.30 199 ALA A CA 1
ATOM 1563 C C . ALA A 1 199 ? 59.123 12.579 17.933 1.00 7.42 199 ALA A C 1
ATOM 1564 O O . ALA A 1 199 ? 59.533 13.699 18.307 1.00 8.41 199 ALA A O 1
ATOM 1566 N N . PRO A 1 200 ? 58.128 12.474 17.033 1.00 7.78 200 PRO A N 1
ATOM 1567 C CA . PRO A 1 200 ? 57.600 13.677 16.354 1.00 7.58 200 PRO A CA 1
ATOM 1568 C C . PRO A 1 200 ? 56.691 14.517 17.204 1.00 10.39 200 PRO A C 1
ATOM 1569 O O . PRO A 1 200 ? 56.502 15.696 16.880 1.00 10.07 200 PRO A O 1
ATOM 1573 N N . THR A 1 201 ? 56.103 13.890 18.244 1.00 8.68 201 THR A N 1
ATOM 1574 C CA . THR A 1 201 ? 55.174 14.593 19.103 1.00 7.96 201 THR A CA 1
ATOM 1575 C C . THR A 1 201 ? 55.239 14.021 20.510 1.00 9.01 201 THR A C 1
ATOM 1576 O O . THR A 1 201 ? 55.758 12.931 20.731 1.00 9.68 201 THR A O 1
ATOM 1580 N N . THR A 1 202 ? 54.682 14.749 21.488 1.00 7.81 202 THR A N 1
ATOM 1581 C CA . THR A 1 202 ? 54.700 14.259 22.862 1.00 8.41 202 THR A CA 1
ATOM 1582 C C . THR A 1 202 ? 54.003 12.904 23.004 1.00 8.81 202 THR A C 1
ATOM 1583 O O . THR A 1 202 ? 54.558 12.012 23.611 1.00 9.20 202 THR A O 1
ATOM 1587 N N . PRO A 1 203 ? 52.769 12.757 22.480 1.00 8.44 203 PRO A N 1
ATOM 1588 C CA . PRO A 1 203 ? 52.131 11.463 22.589 1.00 9.30 203 PRO A CA 1
ATOM 1589 C C . PRO A 1 203 ? 52.918 10.328 21.956 1.00 7.67 203 PRO A C 1
ATOM 1590 O O . PRO A 1 203 ? 52.893 9.203 22.504 1.00 8.90 203 PRO A O 1
ATOM 1594 N N . HIS A 1 204 ? 53.630 10.594 20.856 1.00 7.20 204 HIS A N 1
ATOM 1595 C CA . HIS A 1 204 ? 54.413 9.509 20.248 1.00 7.38 204 HIS A CA 1
ATOM 1596 C C . HIS A 1 204 ? 55.523 9.085 21.175 1.00 10.51 204 HIS A C 1
ATOM 1597 O O . HIS A 1 204 ? 55.840 7.905 21.325 1.00 10.61 204 HIS A O 1
ATOM 1604 N N . GLY A 1 205 ? 56.103 10.046 21.865 1.00 7.66 205 GLY A N 1
ATOM 1605 C CA . GLY A 1 205 ? 57.200 9.685 22.765 1.00 9.51 205 GLY A CA 1
ATOM 1606 C C . GLY A 1 205 ? 56.701 8.929 23.982 1.00 10.44 205 GLY A C 1
ATOM 1607 O O . GLY A 1 205 ? 57.308 7.919 24.386 1.00 11.72 205 GLY A O 1
ATOM 1608 N N . VAL A 1 206 ? 55.561 9.366 24.556 1.00 8.71 206 VAL A N 1
ATOM 1609 C CA . VAL A 1 206 ? 54.980 8.623 25.677 1.00 11.59 206 VAL A CA 1
ATOM 1610 C C . VAL A 1 206 ? 54.648 7.188 25.250 1.00 10.69 206 VAL A C 1
ATOM 1611 O O . VAL A 1 206 ? 54.923 6.234 26.009 1.00 11.69 206 VAL A O 1
ATOM 1615 N N . ALA A 1 207 ? 54.092 7.006 24.042 1.00 10.26 207 ALA A N 1
ATOM 1616 C CA . ALA A 1 207 ? 53.737 5.681 23.517 1.00 10.50 207 ALA A CA 1
ATOM 1617 C C . ALA A 1 207 ? 54.974 4.769 23.419 1.00 11.33 207 ALA A C 1
ATOM 1618 O O . ALA A 1 207 ? 54.855 3.533 23.508 1.00 14.56 207 ALA A O 1
ATOM 1620 N N A MET A 1 208 ? 56.155 5.355 23.215 0.50 10.36 208 MET A N 1
ATOM 1621 N N B MET A 1 208 ? 56.151 5.369 23.217 0.50 9.20 208 MET A N 1
ATOM 1622 C CA A MET A 1 208 ? 57.377 4.537 23.139 0.50 10.80 208 MET A CA 1
ATOM 1623 C CA B MET A 1 208 ? 57.390 4.577 23.123 0.50 8.97 208 MET A CA 1
ATOM 1624 C C A MET A 1 208 ? 57.716 3.901 24.467 0.50 10.27 208 MET A C 1
ATOM 1625 C C B MET A 1 208 ? 57.791 3.966 24.451 0.50 9.06 208 MET A C 1
ATOM 1626 O O A MET A 1 208 ? 58.359 2.844 24.513 0.50 10.41 208 MET A O 1
ATOM 1627 O O B MET A 1 208 ? 58.545 2.986 24.474 0.50 8.64 208 MET A O 1
ATOM 1636 N N . LEU A 1 209 ? 57.322 4.562 25.561 1.00 9.79 209 LEU A N 1
ATOM 1637 C CA . LEU A 1 209 ? 57.552 4.003 26.894 1.00 10.24 209 LEU A CA 1
ATOM 1638 C C . LEU A 1 209 ? 56.676 2.796 27.176 1.00 11.76 209 LEU A C 1
ATOM 1639 O O . LEU A 1 209 ? 57.055 1.959 28.016 1.00 13.09 209 LEU A O 1
ATOM 1644 N N . THR A 1 210 ? 55.536 2.751 26.468 1.00 12.80 210 THR A N 1
ATOM 1645 C CA . THR A 1 210 ? 54.463 1.801 26.742 1.00 14.57 210 THR A CA 1
ATOM 1646 C C . THR A 1 210 ? 54.296 0.741 25.655 1.00 12.39 210 THR A C 1
ATOM 1647 O O . THR A 1 210 ? 53.425 -0.119 25.776 1.00 14.22 210 THR A O 1
ATOM 1651 N N . SER A 1 211 ? 55.106 0.813 24.592 1.00 10.70 211 SER A N 1
ATOM 1652 C CA . SER A 1 211 ? 54.938 -0.143 23.496 1.00 8.38 211 SER A CA 1
ATOM 1653 C C . SER A 1 211 ? 55.415 -1.510 23.981 1.00 9.36 211 SER A C 1
ATOM 1654 O O . SER A 1 211 ? 56.022 -1.651 25.081 1.00 9.53 211 SER A O 1
ATOM 1657 N N . ASP A 1 212 ? 55.108 -2.539 23.199 1.00 9.56 212 ASP A N 1
ATOM 1658 C CA . ASP A 1 212 ? 55.517 -3.902 23.547 1.00 9.38 212 ASP A CA 1
ATOM 1659 C C . ASP A 1 212 ? 56.442 -4.473 22.480 1.00 12.47 212 ASP A C 1
ATOM 1660 O O . ASP A 1 212 ? 55.997 -4.822 21.405 1.00 14.83 212 ASP A O 1
ATOM 1665 N N . PRO A 1 213 ? 57.744 -4.553 22.754 1.00 11.89 213 PRO A N 1
ATOM 1666 C CA . PRO A 1 213 ? 58.443 -4.095 23.943 1.00 13.44 213 PRO A CA 1
ATOM 1667 C C . PRO A 1 213 ? 58.631 -2.565 23.891 1.00 11.55 213 PRO A C 1
ATOM 1668 O O . PRO A 1 213 ? 58.448 -1.967 22.827 1.00 13.43 213 PRO A O 1
ATOM 1672 N N . PRO A 1 214 ? 58.950 -1.938 25.028 1.00 12.54 214 PRO A N 1
ATOM 1673 C CA . PRO A 1 214 ? 59.178 -0.481 25.011 1.00 9.97 214 PRO A CA 1
ATOM 1674 C C . PRO A 1 214 ? 60.341 -0.119 24.106 1.00 10.99 214 PRO A C 1
ATOM 1675 O O . PRO A 1 214 ? 61.311 -0.888 24.008 1.00 13.28 214 PRO A O 1
ATOM 1679 N N . LYS A 1 215 ? 60.231 1.020 23.440 1.00 7.83 215 LYS A N 1
ATOM 1680 C CA . LYS A 1 215 ? 61.304 1.549 22.625 1.00 8.86 215 LYS A CA 1
ATOM 1681 C C . LYS A 1 215 ? 62.076 2.670 23.300 1.00 10.84 215 LYS A C 1
ATOM 1682 O O . LYS A 1 215 ? 63.080 3.118 22.767 1.00 12.34 215 LYS A O 1
ATOM 1688 N N . LEU A 1 216 ? 61.604 3.124 24.461 1.00 8.66 216 LEU A N 1
ATOM 1689 C CA . LEU A 1 216 ? 62.347 4.071 25.286 1.00 9.65 216 LEU A CA 1
ATOM 1690 C C . LEU A 1 216 ? 62.292 3.587 26.715 1.00 10.87 216 LEU A C 1
ATOM 1691 O O . LEU A 1 216 ? 61.277 2.988 27.135 1.00 9.75 216 LEU A O 1
ATOM 1696 N N . ASN A 1 217 ? 63.351 3.911 27.459 1.00 10.48 217 ASN A N 1
ATOM 1697 C CA . ASN A 1 217 ? 63.370 3.708 28.896 1.00 10.52 217 ASN A CA 1
ATOM 1698 C C . ASN A 1 217 ? 63.054 5.022 29.601 1.00 7.94 217 ASN A C 1
ATOM 1699 O O . ASN A 1 217 ? 62.589 4.997 30.739 1.00 10.31 217 ASN A O 1
ATOM 1704 N N . ALA A 1 218 ? 63.336 6.154 28.953 1.00 7.42 218 ALA A N 1
ATOM 1705 C CA . ALA A 1 218 ? 63.028 7.475 29.520 1.00 6.49 218 ALA A CA 1
ATOM 1706 C C . ALA A 1 218 ? 62.708 8.491 28.428 1.00 7.45 218 ALA A C 1
ATOM 1707 O O . ALA A 1 218 ? 63.239 8.397 27.332 1.00 8.19 218 ALA A O 1
ATOM 1709 N N . PHE A 1 219 ? 61.839 9.447 28.730 1.00 8.30 219 PHE A N 1
ATOM 1710 C CA . PHE A 1 219 ? 61.424 10.451 27.722 1.00 7.83 219 PHE A CA 1
ATOM 1711 C C . PHE A 1 219 ? 61.473 11.825 28.349 1.00 9.70 219 PHE A C 1
ATOM 1712 O O . PHE A 1 219 ? 60.911 12.041 29.404 1.00 10.23 219 PHE A O 1
ATOM 1720 N N . ILE A 1 220 ? 62.116 12.767 27.669 1.00 9.18 220 ILE A N 1
ATOM 1721 C CA . ILE A 1 220 ? 62.348 14.075 28.235 1.00 10.68 220 ILE A CA 1
ATOM 1722 C C . ILE A 1 220 ? 61.515 15.064 27.457 1.00 9.76 220 ILE A C 1
ATOM 1723 O O . ILE A 1 220 ? 61.610 15.118 26.227 1.00 9.80 220 ILE A O 1
ATOM 1728 N N . MET A 1 221 ? 60.714 15.859 28.168 1.00 10.15 221 MET A N 1
ATOM 1729 C CA . MET A 1 221 ? 59.836 16.887 27.528 1.00 9.17 221 MET A CA 1
ATOM 1730 C C . MET A 1 221 ? 59.362 17.842 28.642 1.00 9.59 221 MET A C 1
ATOM 1731 O O . MET A 1 221 ? 59.580 17.575 29.809 1.00 9.61 221 MET A O 1
ATOM 1736 N N . ASP A 1 222 ? 58.703 18.937 28.235 1.00 9.54 222 ASP A N 1
ATOM 1737 C CA . ASP A 1 222 ? 58.115 19.891 29.178 1.00 10.08 222 ASP A CA 1
ATOM 1738 C C . ASP A 1 222 ? 57.426 19.104 30.318 1.00 10.18 222 ASP A C 1
ATOM 1739 O O . ASP A 1 222 ? 56.541 18.277 30.045 1.00 9.29 222 ASP A O 1
ATOM 1744 N N . LYS A 1 223 ? 57.772 19.382 31.567 1.00 9.07 223 LYS A N 1
ATOM 1745 C CA . LYS A 1 223 ? 57.133 18.664 32.681 1.00 9.30 223 LYS A CA 1
ATOM 1746 C C . LYS A 1 223 ? 55.609 18.909 32.718 1.00 10.52 223 LYS A C 1
ATOM 1747 O O . LYS A 1 223 ? 54.847 17.998 33.086 1.00 11.42 223 LYS A O 1
ATOM 1753 N N . SER A 1 224 ? 55.144 20.109 32.316 1.00 10.39 224 SER A N 1
ATOM 1754 C CA . SER A 1 224 ? 53.706 20.409 32.234 1.00 10.31 224 SER A CA 1
ATOM 1755 C C . SER A 1 224 ? 52.987 19.343 31.384 1.00 10.37 224 SER A C 1
ATOM 1756 O O . SER A 1 224 ? 51.872 18.860 31.731 1.00 13.05 224 SER A O 1
ATOM 1759 N N . LEU A 1 225 ? 53.613 19.009 30.260 1.00 9.29 225 LEU A N 1
ATOM 1760 C CA . LEU A 1 225 ? 52.997 18.079 29.321 1.00 9.83 225 LEU A CA 1
ATOM 1761 C C . LEU A 1 225 ? 53.097 16.658 29.830 1.00 11.67 225 LEU A C 1
ATOM 1762 O O . LEU A 1 225 ? 52.157 15.882 29.727 1.00 12.31 225 LEU A O 1
ATOM 1767 N N . LEU A 1 226 ? 54.237 16.310 30.379 1.00 11.29 226 LEU A N 1
ATOM 1768 C CA . LEU A 1 226 ? 54.385 14.974 30.931 1.00 10.11 226 LEU A CA 1
ATOM 1769 C C . LEU A 1 226 ? 53.443 14.739 32.103 1.00 11.18 226 LEU A C 1
ATOM 1770 O O . LEU A 1 226 ? 52.861 13.631 32.241 1.00 10.66 226 LEU A O 1
ATOM 1775 N N . ASP A 1 227 ? 53.272 15.750 32.956 1.00 10.83 227 ASP A N 1
ATOM 1776 C CA . ASP A 1 227 ? 52.353 15.604 34.114 1.00 11.09 227 ASP A CA 1
ATOM 1777 C C . ASP A 1 227 ? 50.945 15.298 33.620 1.00 11.48 227 ASP A C 1
ATOM 1778 O O . ASP A 1 227 ? 50.209 14.513 34.260 1.00 12.90 227 ASP A O 1
ATOM 1783 N N . TYR A 1 228 ? 50.533 15.931 32.521 1.00 11.21 228 TYR A N 1
ATOM 1784 C CA . TYR A 1 228 ? 49.184 15.667 32.025 1.00 12.89 228 TYR A CA 1
ATOM 1785 C C . TYR A 1 228 ? 49.076 14.215 31.551 1.00 11.02 228 TYR A C 1
ATOM 1786 O O . TYR A 1 228 ? 48.080 13.499 31.851 1.00 12.99 228 TYR A O 1
ATOM 1795 N N . GLU A 1 229 ? 50.081 13.744 30.836 1.00 11.44 229 GLU A N 1
ATOM 1796 C CA . GLU A 1 229 ? 50.069 12.359 30.346 1.00 11.64 229 GLU A CA 1
ATOM 1797 C C . GLU A 1 229 ? 50.119 11.371 31.511 1.00 11.74 229 GLU A C 1
ATOM 1798 O O . GLU A 1 229 ? 49.463 10.305 31.439 1.00 13.81 229 GLU A O 1
ATOM 1804 N N . VAL A 1 230 ? 50.865 11.687 32.582 1.00 11.31 230 VAL A N 1
ATOM 1805 C CA . VAL A 1 230 ? 50.850 10.802 33.735 1.00 11.37 230 VAL A CA 1
ATOM 1806 C C . VAL A 1 230 ? 49.439 10.716 34.262 1.00 12.99 230 VAL A C 1
ATOM 1807 O O . VAL A 1 230 ? 48.984 9.623 34.603 1.00 13.64 230 VAL A O 1
ATOM 1811 N N . SER A 1 231 ? 48.731 11.851 34.315 1.00 13.37 231 SER A N 1
ATOM 1812 C CA . SER A 1 231 ? 47.420 11.891 34.952 1.00 14.33 231 SER A CA 1
ATOM 1813 C C . SER A 1 231 ? 46.329 11.107 34.200 1.00 15.36 231 SER A C 1
ATOM 1814 O O . SER A 1 231 ? 45.303 10.684 34.797 1.00 16.93 231 SER A O 1
ATOM 1817 N N . ILE A 1 232 ? 46.535 10.896 32.908 1.00 17.01 232 ILE A N 1
ATOM 1818 C CA . ILE A 1 232 ? 45.519 10.195 32.116 1.00 17.16 232 ILE A CA 1
ATOM 1819 C C . ILE A 1 232 ? 45.876 8.743 31.741 1.00 19.17 232 ILE A C 1
ATOM 1820 O O . ILE A 1 232 ? 45.081 8.057 31.066 1.00 20.14 232 ILE A O 1
ATOM 1825 N N . ASP A 1 233 ? 47.029 8.252 32.194 1.00 16.44 233 ASP A N 1
ATOM 1826 C CA . ASP A 1 233 ? 47.425 6.882 31.845 1.00 15.26 233 ASP A CA 1
ATOM 1827 C C . ASP A 1 233 ? 46.452 5.929 32.483 1.00 17.78 233 ASP A C 1
ATOM 1828 O O . ASP A 1 233 ? 46.141 6.060 33.655 1.00 15.81 233 ASP A O 1
ATOM 1833 N N . ALA A 1 234 ? 45.956 4.977 31.707 1.00 20.76 234 ALA A N 1
ATOM 1834 C CA . ALA A 1 234 ? 44.886 4.119 32.216 1.00 21.22 234 ALA A CA 1
ATOM 1835 C C . ALA A 1 234 ? 45.278 3.149 33.329 1.00 20.08 234 ALA A C 1
ATOM 1836 O O . ALA A 1 234 ? 44.406 2.598 34.006 1.00 22.12 234 ALA A O 1
ATOM 1838 N N . ASP A 1 235 ? 46.579 2.919 33.493 1.00 18.06 235 ASP A N 1
ATOM 1839 C CA . ASP A 1 235 ? 47.088 1.973 34.479 1.00 16.60 235 ASP A CA 1
ATOM 1840 C C . ASP A 1 235 ? 47.869 2.737 35.539 1.00 15.17 235 ASP A C 1
ATOM 1841 O O . ASP A 1 235 ? 48.376 2.124 36.446 1.00 12.95 235 ASP A O 1
ATOM 1846 N N . CYS A 1 236 ? 47.954 4.069 35.424 1.00 14.66 236 CYS A N 1
ATOM 1847 C CA . CYS A 1 236 ? 48.867 4.862 36.280 1.00 17.13 236 CYS A CA 1
ATOM 1848 C C . CYS A 1 236 ? 50.273 4.263 36.322 1.00 15.79 236 CYS A C 1
ATOM 1849 O O . CYS A 1 236 ? 50.901 4.187 37.389 1.00 15.19 236 CYS A O 1
ATOM 1852 N N . LYS A 1 237 ? 50.798 3.911 35.144 1.00 14.64 237 LYS A N 1
ATOM 1853 C CA . LYS A 1 237 ? 52.077 3.211 35.063 1.00 12.04 237 LYS A CA 1
ATOM 1854 C C . LYS A 1 237 ? 53.196 4.129 34.600 1.00 12.74 237 LYS A C 1
ATOM 1855 O O . LYS A 1 237 ? 54.290 3.646 34.345 1.00 13.95 237 LYS A O 1
ATOM 1861 N N . LEU A 1 238 ? 52.890 5.417 34.465 1.00 13.25 238 LEU A N 1
ATOM 1862 C CA . LEU A 1 238 ? 53.922 6.397 34.112 1.00 11.69 238 LEU A CA 1
ATOM 1863 C C . LEU A 1 238 ? 54.213 7.289 35.317 1.00 13.77 238 LEU A C 1
ATOM 1864 O O . LEU A 1 238 ? 53.326 7.565 36.136 1.00 14.25 238 LEU A O 1
ATOM 1869 N N . LEU A 1 239 ? 55.449 7.749 35.419 1.00 11.33 239 LEU A N 1
ATOM 1870 C CA . LEU A 1 239 ? 55.765 8.756 36.432 1.00 12.82 239 LEU A CA 1
ATOM 1871 C C . LEU A 1 239 ? 56.907 9.633 35.997 1.00 13.30 239 LEU A C 1
ATOM 1872 O O . LEU A 1 239 ? 57.708 9.242 35.130 1.00 13.12 239 LEU A O 1
ATOM 1877 N N . THR A 1 240 ? 56.973 10.817 36.598 1.00 12.55 240 THR A N 1
ATOM 1878 C CA . THR A 1 240 ? 58.071 11.737 36.330 1.00 11.83 240 THR A CA 1
ATOM 1879 C C . THR A 1 240 ? 59.085 11.647 37.473 1.00 11.78 240 THR A C 1
ATOM 1880 O O . THR A 1 240 ? 58.720 11.465 38.662 1.00 14.03 240 THR A O 1
ATOM 1884 N N . VAL A 1 241 ? 60.364 11.712 37.111 1.00 9.73 241 VAL A N 1
ATOM 1885 C CA . VAL A 1 241 ? 61.453 11.478 38.057 1.00 11.42 241 VAL A CA 1
ATOM 1886 C C . VAL A 1 241 ? 62.529 12.548 37.909 1.00 12.17 241 VAL A C 1
ATOM 1887 O O . VAL A 1 241 ? 62.615 13.241 36.890 1.00 13.15 241 VAL A O 1
ATOM 1891 N N . GLY A 1 242 ? 63.312 12.712 38.968 1.00 12.26 242 GLY A N 1
ATOM 1892 C CA . GLY A 1 242 ? 64.446 13.621 38.916 1.00 11.52 242 GLY A CA 1
ATOM 1893 C C . GLY A 1 242 ? 64.154 15.062 39.243 1.00 14.09 242 GLY A C 1
ATOM 1894 O O . GLY A 1 242 ? 62.999 15.501 39.302 1.00 14.26 242 GLY A O 1
ATOM 1895 N N . LYS A 1 243 ? 65.240 15.806 39.452 1.00 10.91 243 LYS A N 1
ATOM 1896 C CA . LYS A 1 243 ? 65.162 17.233 39.746 1.00 14.64 243 LYS A CA 1
ATOM 1897 C C . LYS A 1 243 ? 64.789 18.044 38.500 1.00 15.33 243 LYS A C 1
ATOM 1898 O O . LYS A 1 243 ? 65.172 17.696 37.397 1.00 13.42 243 LYS A O 1
ATOM 1904 N N . PRO A 1 244 ? 63.991 19.103 38.678 1.00 15.63 244 PRO A N 1
ATOM 1905 C CA . PRO A 1 244 ? 63.704 20.016 37.576 1.00 15.09 244 PRO A CA 1
ATOM 1906 C C . PRO A 1 244 ? 64.968 20.602 36.924 1.00 14.39 244 PRO A C 1
ATOM 1907 O O . PRO A 1 244 ? 66.039 20.695 37.538 1.00 14.78 244 PRO A O 1
ATOM 1911 N N . PHE A 1 245 ? 64.862 20.918 35.632 1.00 12.78 245 PHE A N 1
ATOM 1912 C CA . PHE A 1 245 ? 65.951 21.556 34.885 1.00 11.60 245 PHE A CA 1
ATOM 1913 C C . PHE A 1 245 ? 65.378 22.331 33.700 1.00 12.00 245 PHE A C 1
ATOM 1914 O O . PHE A 1 245 ? 64.259 22.060 33.267 1.00 11.99 245 PHE A O 1
ATOM 1922 N N . ALA A 1 246 ? 66.166 23.269 33.157 1.00 12.14 246 ALA A N 1
ATOM 1923 C CA . ALA A 1 246 ? 65.794 24.020 31.961 1.00 11.30 246 ALA A CA 1
ATOM 1924 C C . ALA A 1 246 ? 64.402 24.686 32.021 1.00 11.74 246 ALA A C 1
ATOM 1925 O O . ALA A 1 246 ? 63.543 24.487 31.132 1.00 12.41 246 ALA A O 1
ATOM 1927 N N . ILE A 1 247 ? 64.175 25.465 33.068 1.00 12.54 247 ILE A N 1
ATOM 1928 C CA . ILE A 1 247 ? 62.910 26.176 33.194 1.00 11.09 247 ILE A CA 1
ATOM 1929 C C . ILE A 1 247 ? 62.744 27.195 32.073 1.00 10.95 247 ILE A C 1
ATOM 1930 O O . ILE A 1 247 ? 63.652 27.943 31.797 1.00 10.68 247 ILE A O 1
ATOM 1935 N N . GLU A 1 248 ? 61.564 27.221 31.453 1.00 10.62 248 GLU A N 1
ATOM 1936 C CA . GLU A 1 248 ? 61.255 28.169 30.389 1.00 11.54 248 GLU A CA 1
ATOM 1937 C C . GLU A 1 248 ? 59.813 28.620 30.535 1.00 11.10 248 GLU A C 1
ATOM 1938 O O . GLU A 1 248 ? 58.982 27.881 31.108 1.00 13.16 248 GLU A O 1
ATOM 1944 N N . GLY A 1 249 ? 59.545 29.825 30.052 1.00 11.05 249 GLY A N 1
ATOM 1945 C CA . GLY A 1 249 ? 58.186 30.361 30.003 1.00 9.67 249 GLY A CA 1
ATOM 1946 C C . GLY A 1 249 ? 57.445 29.952 28.718 1.00 10.66 249 GLY A C 1
ATOM 1947 O O . GLY A 1 249 ? 58.080 29.739 27.702 1.00 10.98 249 GLY A O 1
ATOM 1948 N N . TYR A 1 250 ? 56.119 29.876 28.751 1.00 8.66 250 TYR A N 1
ATOM 1949 C CA . TYR A 1 250 ? 55.335 29.764 27.519 1.00 10.37 250 TYR A CA 1
ATOM 1950 C C . TYR A 1 250 ? 54.855 31.167 27.191 1.00 10.01 250 TYR A C 1
ATOM 1951 O O . TYR A 1 250 ? 54.335 31.909 28.066 1.00 10.09 250 TYR A O 1
ATOM 1960 N N . GLY A 1 251 ? 54.943 31.542 25.920 1.00 11.04 251 GLY A N 1
ATOM 1961 C CA . GLY A 1 251 ? 54.415 32.827 25.515 1.00 9.82 251 GLY A CA 1
ATOM 1962 C C . GLY A 1 251 ? 53.697 32.765 24.181 1.00 11.03 251 GLY A C 1
ATOM 1963 O O . GLY A 1 251 ? 53.763 31.751 23.492 1.00 11.38 251 GLY A O 1
ATOM 1964 N N . ILE A 1 252 ? 52.924 33.801 23.861 1.00 8.46 252 ILE A N 1
ATOM 1965 C CA . ILE A 1 252 ? 52.375 33.921 22.505 1.00 10.22 252 ILE A CA 1
ATOM 1966 C C . ILE A 1 252 ? 53.497 34.461 21.618 1.00 10.75 252 ILE A C 1
ATOM 1967 O O . ILE A 1 252 ? 54.197 35.404 21.967 1.00 11.27 252 ILE A O 1
ATOM 1972 N N . GLY A 1 253 ? 53.710 33.791 20.480 1.00 9.41 253 GLY A N 1
ATOM 1973 C CA . GLY A 1 253 ? 54.764 34.229 19.549 1.00 9.86 253 GLY A CA 1
ATOM 1974 C C . GLY A 1 253 ? 54.177 35.120 18.476 1.00 9.52 253 GLY A C 1
ATOM 1975 O O . GLY A 1 253 ? 53.057 34.879 17.999 1.00 8.91 253 GLY A O 1
ATOM 1976 N N . LEU A 1 254 ? 54.966 36.121 18.022 1.00 9.48 254 LEU A N 1
ATOM 1977 C CA . LEU A 1 254 ? 54.540 37.041 16.978 1.00 10.04 254 LEU A CA 1
ATOM 1978 C C . LEU A 1 254 ? 55.750 37.406 16.120 1.00 9.66 254 LEU A C 1
ATOM 1979 O O . LEU A 1 254 ? 56.856 37.254 16.578 1.00 13.23 254 LEU A O 1
ATOM 1984 N N . PRO A 1 255 ? 55.526 37.889 14.887 1.00 11.07 255 PRO A N 1
ATOM 1985 C CA . PRO A 1 255 ? 56.694 38.347 14.124 1.00 11.89 255 PRO A CA 1
ATOM 1986 C C . PRO A 1 255 ? 57.290 39.528 14.878 1.00 12.56 255 PRO A C 1
ATOM 1987 O O . PRO A 1 255 ? 56.629 40.211 15.646 1.00 12.82 255 PRO A O 1
ATOM 1991 N N . GLN A 1 256 ? 58.551 39.778 14.593 1.00 14.35 256 GLN A N 1
ATOM 1992 C CA . GLN A 1 256 ? 59.287 40.782 15.267 1.00 14.93 256 GLN A CA 1
ATOM 1993 C C . GLN A 1 256 ? 58.656 42.150 15.033 1.00 13.97 256 GLN A C 1
ATOM 1994 O O . GLN A 1 256 ? 58.189 42.441 13.936 1.00 13.90 256 GLN A O 1
ATOM 2000 N N . ASN A 1 257 ? 58.652 42.978 16.066 1.00 13.70 257 ASN A N 1
ATOM 2001 C CA . ASN A 1 257 ? 58.097 44.333 15.987 1.00 15.38 257 ASN A CA 1
ATOM 2002 C C . ASN A 1 257 ? 56.621 44.423 15.649 1.00 15.12 257 ASN A C 1
ATOM 2003 O O . ASN A 1 257 ? 56.165 45.392 15.052 1.00 14.66 257 ASN A O 1
ATOM 2008 N N . SER A 1 258 ? 55.848 43.429 16.085 1.00 13.24 258 SER A N 1
ATOM 2009 C CA . SER A 1 258 ? 54.415 43.479 15.854 1.00 14.16 258 SER A CA 1
ATOM 2010 C C . SER A 1 258 ? 53.747 44.513 16.743 1.00 14.51 258 SER A C 1
ATOM 2011 O O . SER A 1 258 ? 54.052 44.603 17.923 1.00 14.12 258 SER A O 1
ATOM 2014 N N . PRO A 1 259 ? 52.812 45.298 16.194 1.00 15.06 259 PRO A N 1
ATOM 2015 C CA . PRO A 1 259 ? 52.121 46.237 17.072 1.00 16.96 259 PRO A CA 1
ATOM 2016 C C . PRO A 1 259 ? 51.149 45.587 18.071 1.00 18.25 259 PRO A C 1
ATOM 2017 O O . PRO A 1 259 ? 50.498 46.289 18.865 1.00 19.83 259 PRO A O 1
ATOM 2021 N N . LEU A 1 260 ? 51.030 44.267 18.036 1.00 17.86 260 LEU A N 1
ATOM 2022 C CA . LEU A 1 260 ? 50.090 43.564 18.916 1.00 18.96 260 LEU A CA 1
ATOM 2023 C C . LEU A 1 260 ? 50.720 43.113 20.231 1.00 17.64 260 LEU A C 1
ATOM 2024 O O . LEU A 1 260 ? 50.036 42.915 21.231 1.00 19.69 260 LEU A O 1
ATOM 2029 N N . THR A 1 261 ? 52.035 42.904 20.206 1.00 16.30 261 THR A N 1
ATOM 2030 C CA . THR A 1 261 ? 52.750 42.290 21.326 1.00 15.66 261 THR A CA 1
ATOM 2031 C C . THR A 1 261 ? 52.606 42.929 22.706 1.00 16.36 261 THR A C 1
ATOM 2032 O O . THR A 1 261 ? 52.325 42.219 23.679 1.00 15.94 261 THR A O 1
ATOM 2036 N N . SER A 1 262 ? 52.828 44.235 22.790 1.00 17.12 262 SER A N 1
ATOM 2037 C CA . SER A 1 262 ? 52.734 44.939 24.072 1.00 18.67 262 SER A CA 1
ATOM 2038 C C . SER A 1 262 ? 51.333 44.843 24.672 1.00 19.19 262 SER A C 1
ATOM 2039 O O . SER A 1 262 ? 51.184 44.581 25.872 1.00 19.51 262 SER A O 1
ATOM 2042 N N . ASN A 1 263 ? 50.312 45.041 23.843 1.00 18.47 263 ASN A N 1
ATOM 2043 C CA . ASN A 1 263 ? 48.925 44.980 24.297 1.00 20.47 263 ASN A CA 1
ATOM 2044 C C . ASN A 1 263 ? 48.538 43.591 24.800 1.00 18.74 263 ASN A C 1
ATOM 2045 O O . ASN A 1 263 ? 47.794 43.463 25.759 1.00 19.60 263 ASN A O 1
ATOM 2050 N N . LEU A 1 264 ? 49.062 42.544 24.165 1.00 17.66 264 LEU A N 1
ATOM 2051 C CA . LEU A 1 264 ? 48.779 41.182 24.605 1.00 15.71 264 LEU A CA 1
ATOM 2052 C C . LEU A 1 264 ? 49.499 40.939 25.931 1.00 16.55 264 LEU A C 1
ATOM 2053 O O . LEU A 1 264 ? 48.955 40.300 26.840 1.00 18.25 264 LEU A O 1
ATOM 2058 N N . SER A 1 265 ? 50.719 41.441 26.066 1.00 15.15 265 SER A N 1
ATOM 2059 C CA . SER A 1 265 ? 51.481 41.242 27.297 1.00 16.54 265 SER A CA 1
ATOM 2060 C C . SER A 1 265 ? 50.794 41.890 28.492 1.00 17.04 265 SER A C 1
ATOM 2061 O O . SER A 1 265 ? 50.782 41.331 29.602 1.00 16.55 265 SER A O 1
ATOM 2064 N N . GLU A 1 266 ? 50.224 43.063 28.269 1.00 18.41 266 GLU A N 1
ATOM 2065 C CA . GLU A 1 266 ? 49.602 43.810 29.357 1.00 20.25 266 GLU A CA 1
ATOM 2066 C C . GLU A 1 266 ? 48.411 43.023 29.890 1.00 19.01 266 GLU A C 1
ATOM 2067 O O . GLU A 1 266 ? 48.228 42.887 31.107 1.00 18.97 266 GLU A O 1
ATOM 2073 N N . PHE A 1 267 ? 47.620 42.458 28.985 1.00 18.63 267 PHE A N 1
ATOM 2074 C CA . PHE A 1 267 ? 46.521 41.589 29.426 1.00 18.14 267 PHE A CA 1
ATOM 2075 C C . PHE A 1 267 ? 47.004 40.302 30.103 1.00 17.31 267 PHE A C 1
ATOM 2076 O O . PHE A 1 267 ? 46.495 39.916 31.166 1.00 15.87 267 PHE A O 1
ATOM 2084 N N . ILE A 1 268 ? 47.962 39.598 29.488 1.00 16.56 268 ILE A N 1
ATOM 2085 C CA . ILE A 1 268 ? 48.536 38.447 30.155 1.00 17.01 268 ILE A CA 1
ATOM 2086 C C . ILE A 1 268 ? 48.972 38.727 31.604 1.00 17.75 268 ILE A C 1
ATOM 2087 O O . ILE A 1 268 ? 48.696 37.933 32.511 1.00 18.65 268 ILE A O 1
ATOM 2092 N N . SER A 1 269 ? 49.615 39.869 31.848 1.00 19.04 269 SER A N 1
ATOM 2093 C CA . SER A 1 269 ? 50.076 40.199 33.202 1.00 19.55 269 SER A CA 1
ATOM 2094 C C . SER A 1 269 ? 48.931 40.370 34.170 1.00 19.78 269 SER A C 1
ATOM 2095 O O . SER A 1 269 ? 49.044 39.959 35.337 1.00 19.45 269 SER A O 1
ATOM 2098 N N . ARG A 1 270 ? 47.843 40.971 33.689 1.00 16.94 270 ARG A N 1
ATOM 2099 C CA . ARG A 1 270 ? 46.618 41.143 34.475 1.00 19.13 270 ARG A CA 1
ATOM 2100 C C . ARG A 1 270 ? 45.951 39.794 34.749 1.00 17.56 270 ARG A C 1
ATOM 2101 O O . ARG A 1 270 ? 45.381 39.551 35.850 1.00 18.04 270 ARG A O 1
ATOM 2109 N N . TYR A 1 271 ? 45.980 38.905 33.762 1.00 17.15 271 TYR A N 1
ATOM 2110 C CA . TYR A 1 271 ? 45.374 37.597 34.015 1.00 16.26 271 TYR A CA 1
ATOM 2111 C C . TYR A 1 271 ? 46.131 36.806 35.060 1.00 18.58 271 TYR A C 1
ATOM 2112 O O . TYR A 1 271 ? 45.540 35.991 35.808 1.00 16.04 271 TYR A O 1
ATOM 2121 N N . LYS A 1 272 ? 47.436 37.041 35.119 1.00 17.60 272 LYS A N 1
ATOM 2122 C CA . LYS A 1 272 ? 48.247 36.341 36.079 1.00 19.59 272 LYS A CA 1
ATOM 2123 C C . LYS A 1 272 ? 47.901 36.836 37.473 1.00 18.81 272 LYS A C 1
ATOM 2124 O O . LYS A 1 272 ? 47.617 36.061 38.380 1.00 21.13 272 LYS A O 1
ATOM 2130 N N . SER A 1 273 ? 47.931 38.142 37.664 1.00 19.34 273 SER A N 1
ATOM 2131 C CA . SER A 1 273 ? 47.726 38.669 38.990 1.00 16.22 273 SER A CA 1
ATOM 2132 C C . SER A 1 273 ? 46.297 38.512 39.503 1.00 17.47 273 SER A C 1
ATOM 2133 O O . SER A 1 273 ? 46.091 38.345 40.692 1.00 17.58 273 SER A O 1
ATOM 2136 N N . SER A 1 274 ? 45.325 38.563 38.601 1.00 15.41 274 SER A N 1
ATOM 2137 C CA . SER A 1 274 ? 43.918 38.418 38.994 1.00 16.28 274 SER A CA 1
ATOM 2138 C C . SER A 1 274 ? 43.458 36.992 39.344 1.00 15.86 274 SER A C 1
ATOM 2139 O O . SER A 1 274 ? 42.379 36.825 39.962 1.00 18.83 274 SER A O 1
ATOM 2142 N N . GLY A 1 275 ? 44.258 35.992 38.980 1.00 17.13 275 GLY A N 1
ATOM 2143 C CA . GLY A 1 275 ? 43.894 34.588 39.235 1.00 15.98 275 GLY A CA 1
ATOM 2144 C C . GLY A 1 275 ? 43.320 33.857 38.027 1.00 17.24 275 GLY A C 1
ATOM 2145 O O . GLY A 1 275 ? 43.054 32.668 38.125 1.00 16.80 275 GLY A O 1
ATOM 2146 N N . PHE A 1 276 ? 43.126 34.549 36.903 1.00 15.28 276 PHE A N 1
ATOM 2147 C CA . PHE A 1 276 ? 42.510 33.922 35.729 1.00 16.53 276 PHE A CA 1
ATOM 2148 C C . PHE A 1 276 ? 43.412 32.822 35.145 1.00 15.67 276 PHE A C 1
ATOM 2149 O O . PHE A 1 276 ? 42.945 31.748 34.790 1.00 16.93 276 PHE A O 1
ATOM 2157 N N . ILE A 1 277 ? 44.713 33.078 35.114 1.00 17.29 277 ILE A N 1
ATOM 2158 C CA . ILE A 1 277 ? 45.660 32.044 34.635 1.00 20.48 277 ILE A CA 1
ATOM 2159 C C . ILE A 1 277 ? 45.581 30.795 35.526 1.00 18.94 277 ILE A C 1
ATOM 2160 O O . ILE A 1 277 ? 45.502 29.666 35.033 1.00 17.26 277 ILE A O 1
ATOM 2165 N N . ASP A 1 278 ? 45.554 30.990 36.842 1.00 18.47 278 ASP A N 1
ATOM 2166 C CA . ASP A 1 278 ? 45.388 29.844 37.769 1.00 19.45 278 ASP A CA 1
ATOM 2167 C C . ASP A 1 278 ? 44.055 29.125 37.558 1.00 18.97 278 ASP A C 1
ATOM 2168 O O . ASP A 1 278 ? 43.980 27.895 37.634 1.00 18.61 278 ASP A O 1
ATOM 2173 N N . LEU A 1 279 ? 43.009 29.892 37.280 1.00 16.69 279 LEU A N 1
ATOM 2174 C CA . LEU A 1 279 ? 41.711 29.295 36.953 1.00 16.88 279 LEU A CA 1
ATOM 2175 C C . LEU A 1 279 ? 41.846 28.386 35.743 1.00 17.12 279 LEU A C 1
ATOM 2176 O O . LEU A 1 279 ? 41.334 27.270 35.739 1.00 17.26 279 LEU A O 1
ATOM 2181 N N . LEU A 1 280 ? 42.529 28.862 34.721 1.00 15.33 280 LEU A N 1
ATOM 2182 C CA . LEU A 1 280 ? 42.681 27.973 33.544 1.00 15.18 280 LEU A CA 1
ATOM 2183 C C . LEU A 1 280 ? 43.436 26.694 33.895 1.00 15.43 280 LEU A C 1
ATOM 2184 O O . LEU A 1 280 ? 43.152 25.603 33.356 1.00 16.17 280 LEU A O 1
ATOM 2189 N N . HIS A 1 281 ? 44.446 26.804 34.745 1.00 15.93 281 HIS A N 1
ATOM 2190 C CA . HIS A 1 281 ? 45.185 25.600 35.105 1.00 17.89 281 HIS A CA 1
ATOM 2191 C C . HIS A 1 281 ? 44.263 24.628 35.808 1.00 18.12 281 HIS A C 1
ATOM 2192 O O . HIS A 1 281 ? 44.241 23.460 35.479 1.00 19.74 281 HIS A O 1
ATOM 2199 N N . ASP A 1 282 ? 43.508 25.118 36.780 1.00 17.66 282 ASP A N 1
ATOM 2200 C CA . ASP A 1 282 ? 42.572 24.275 37.534 1.00 18.49 282 ASP A CA 1
ATOM 2201 C C . ASP A 1 282 ? 41.485 23.648 36.673 1.00 17.95 282 ASP A C 1
ATOM 2202 O O . ASP A 1 282 ? 41.023 22.553 36.957 1.00 20.90 282 ASP A O 1
ATOM 2207 N N . LYS A 1 283 ? 41.047 24.355 35.636 1.00 15.72 283 LYS A N 1
ATOM 2208 C CA . LYS A 1 283 ? 40.028 23.866 34.745 1.00 14.42 283 LYS A CA 1
ATOM 2209 C C . LYS A 1 283 ? 40.545 22.745 33.848 1.00 16.18 283 LYS A C 1
ATOM 2210 O O . LYS A 1 283 ? 39.876 21.718 33.627 1.00 17.15 283 LYS A O 1
ATOM 2216 N N . TRP A 1 284 ? 41.745 22.957 33.328 1.00 14.90 284 TRP A N 1
ATOM 2217 C CA . TRP A 1 284 ? 42.280 22.062 32.330 1.00 15.04 284 TRP A CA 1
ATOM 2218 C C . TRP A 1 284 ? 43.129 20.924 32.861 1.00 16.45 284 TRP A C 1
ATOM 2219 O O . TRP A 1 284 ? 43.271 19.902 32.150 1.00 21.33 284 TRP A O 1
ATOM 2230 N N . TYR A 1 285 ? 43.711 21.090 34.053 1.00 17.91 285 TYR A N 1
ATOM 2231 C CA . TYR A 1 285 ? 44.359 19.950 34.747 1.00 18.75 285 TYR A CA 1
ATOM 2232 C C . TYR A 1 285 ? 43.373 19.427 35.836 1.00 20.28 285 TYR A C 1
ATOM 2233 O O . TYR A 1 285 ? 43.585 19.694 37.012 1.00 26.33 285 TYR A O 1
ATOM 2242 N N . ARG B 1 4 ? 69.668 -33.453 23.347 1.00 33.63 4 ARG B N 1
ATOM 2243 C CA . ARG B 1 4 ? 68.458 -32.591 23.135 1.00 32.52 4 ARG B CA 1
ATOM 2244 C C . ARG B 1 4 ? 68.878 -31.293 22.433 1.00 32.39 4 ARG B C 1
ATOM 2245 O O . ARG B 1 4 ? 69.531 -30.432 23.029 1.00 32.77 4 ARG B O 1
ATOM 2253 N N . PRO B 1 5 ? 68.500 -31.139 21.157 1.00 31.77 5 PRO B N 1
ATOM 2254 C CA . PRO B 1 5 ? 68.988 -29.974 20.424 1.00 30.85 5 PRO B CA 1
ATOM 2255 C C . PRO B 1 5 ? 68.464 -28.675 21.008 1.00 30.03 5 PRO B C 1
ATOM 2256 O O . PRO B 1 5 ? 67.372 -28.658 21.580 1.00 30.11 5 PRO B O 1
ATOM 2260 N N . LYS B 1 6 ? 69.249 -27.605 20.880 1.00 28.86 6 LYS B N 1
ATOM 2261 C CA . LYS B 1 6 ? 68.821 -26.268 21.296 1.00 28.22 6 LYS B CA 1
ATOM 2262 C C . LYS B 1 6 ? 68.544 -25.489 20.028 1.00 27.39 6 LYS B C 1
ATOM 2263 O O . LYS B 1 6 ? 69.484 -25.131 19.298 1.00 26.69 6 LYS B O 1
ATOM 2269 N N . LEU B 1 7 ? 67.266 -25.224 19.762 1.00 23.49 7 LEU B N 1
ATOM 2270 C CA . LEU B 1 7 ? 66.909 -24.501 18.544 1.00 22.95 7 LEU B CA 1
ATOM 2271 C C . LEU B 1 7 ? 66.795 -22.998 18.842 1.00 22.90 7 LEU B C 1
ATOM 2272 O O . LEU B 1 7 ? 66.301 -22.620 19.905 1.00 22.95 7 LEU B O 1
ATOM 2277 N N . ARG B 1 8 ? 67.250 -22.150 17.914 1.00 20.34 8 ARG B N 1
ATOM 2278 C CA . ARG B 1 8 ? 67.162 -20.701 18.080 1.00 21.19 8 ARG B CA 1
ATOM 2279 C C . ARG B 1 8 ? 65.911 -20.225 17.360 1.00 19.25 8 ARG B C 1
ATOM 2280 O O . ARG B 1 8 ? 65.724 -20.474 16.164 1.00 22.65 8 ARG B O 1
ATOM 2288 N N . VAL B 1 9 ? 65.026 -19.569 18.095 1.00 18.45 9 VAL B N 1
ATOM 2289 C CA . VAL B 1 9 ? 63.718 -19.136 17.553 1.00 18.63 9 VAL B CA 1
ATOM 2290 C C . VAL B 1 9 ? 63.621 -17.630 17.495 1.00 17.96 9 VAL B C 1
ATOM 2291 O O . VAL B 1 9 ? 63.861 -16.965 18.479 1.00 19.13 9 VAL B O 1
ATOM 2295 N N . VAL B 1 10 ? 63.260 -17.074 16.335 1.00 18.48 10 VAL B N 1
ATOM 2296 C CA . VAL B 1 10 ? 63.039 -15.636 16.246 1.00 18.89 10 VAL B CA 1
ATOM 2297 C C . VAL B 1 10 ? 61.541 -15.419 16.343 1.00 19.12 10 VAL B C 1
ATOM 2298 O O . VAL B 1 10 ? 60.773 -16.221 15.858 1.00 18.73 10 VAL B O 1
ATOM 2302 N N . THR B 1 11 ? 61.139 -14.325 16.966 1.00 19.84 11 THR B N 1
ATOM 2303 C CA . THR B 1 11 ? 59.717 -14.027 17.081 1.00 18.79 11 THR B CA 1
ATOM 2304 C C . THR B 1 11 ? 59.528 -12.527 16.792 1.00 16.89 11 THR B C 1
ATOM 2305 O O . THR B 1 11 ? 60.470 -11.741 16.531 1.00 18.43 11 THR B O 1
ATOM 2309 N N . LEU B 1 12 ? 58.277 -12.136 16.805 1.00 15.72 12 LEU B N 1
ATOM 2310 C CA . LEU B 1 12 ? 57.879 -10.710 16.542 1.00 15.65 12 LEU B CA 1
ATOM 2311 C C . LEU B 1 12 ? 56.721 -10.445 17.510 1.00 19.28 12 LEU B C 1
ATOM 2312 O O . LEU B 1 12 ? 55.779 -11.224 17.572 1.00 18.98 12 LEU B O 1
ATOM 2317 N N . VAL B 1 13 ? 56.756 -9.371 18.296 1.00 19.03 13 VAL B N 1
ATOM 2318 C CA . VAL B 1 13 ? 55.695 -9.199 19.307 1.00 20.02 13 VAL B CA 1
ATOM 2319 C C . VAL B 1 13 ? 54.428 -8.635 18.690 1.00 20.94 13 VAL B C 1
ATOM 2320 O O . VAL B 1 13 ? 54.438 -7.555 18.080 1.00 22.42 13 VAL B O 1
ATOM 2324 N N . GLU B 1 14 ? 53.351 -9.369 18.809 1.00 19.07 14 GLU B N 1
ATOM 2325 C CA . GLU B 1 14 ? 52.110 -8.971 18.178 1.00 20.70 14 GLU B CA 1
ATOM 2326 C C . GLU B 1 14 ? 51.016 -9.637 18.935 1.00 21.56 14 GLU B C 1
ATOM 2327 O O . GLU B 1 14 ? 50.933 -10.875 18.943 1.00 19.97 14 GLU B O 1
ATOM 2333 N N . HIS B 1 15 ? 50.159 -8.821 19.540 1.00 21.47 15 HIS B N 1
ATOM 2334 C CA . HIS B 1 15 ? 49.132 -9.314 20.445 1.00 21.76 15 HIS B CA 1
ATOM 2335 C C . HIS B 1 15 ? 47.979 -9.881 19.647 1.00 21.40 15 HIS B C 1
ATOM 2336 O O . HIS B 1 15 ? 47.616 -9.302 18.625 1.00 22.23 15 HIS B O 1
ATOM 2343 N N . PRO B 1 16 ? 47.401 -11.023 20.085 1.00 21.41 16 PRO B N 1
ATOM 2344 C CA . PRO B 1 16 ? 47.694 -11.866 21.270 1.00 21.74 16 PRO B CA 1
ATOM 2345 C C . PRO B 1 16 ? 48.537 -13.101 21.041 1.00 24.20 16 PRO B C 1
ATOM 2346 O O . PRO B 1 16 ? 48.556 -14.005 21.884 1.00 24.33 16 PRO B O 1
ATOM 2350 N N . PHE B 1 17 ? 49.310 -13.082 19.969 1.00 22.28 17 PHE B N 1
ATOM 2351 C CA . PHE B 1 17 ? 50.162 -14.215 19.598 1.00 21.40 17 PHE B CA 1
ATOM 2352 C C . PHE B 1 17 ? 51.463 -14.227 20.367 1.00 21.50 17 PHE B C 1
ATOM 2353 O O . PHE B 1 17 ? 51.894 -15.290 20.825 1.00 19.89 17 PHE B O 1
ATOM 2361 N N . VAL B 1 18 ? 52.071 -13.058 20.524 1.00 19.34 18 VAL B N 1
ATOM 2362 C CA . VAL B 1 18 ? 53.259 -12.855 21.328 1.00 20.51 18 VAL B CA 1
ATOM 2363 C C . VAL B 1 18 ? 53.097 -11.525 22.082 1.00 21.56 18 VAL B C 1
ATOM 2364 O O . VAL B 1 18 ? 52.870 -10.466 21.456 1.00 23.11 18 VAL B O 1
ATOM 2368 N N . PHE B 1 19 ? 53.145 -11.602 23.427 1.00 20.74 19 PHE B N 1
ATOM 2369 C CA . PHE B 1 19 ? 53.213 -10.371 24.273 1.00 20.68 19 PHE B CA 1
ATOM 2370 C C . PHE B 1 19 ? 54.529 -10.534 24.999 1.00 19.76 19 PHE B C 1
ATOM 2371 O O . PHE B 1 19 ? 55.076 -11.620 25.092 1.00 19.87 19 PHE B O 1
ATOM 2379 N N . THR B 1 20 ? 55.025 -9.439 25.560 1.00 19.68 20 THR B N 1
ATOM 2380 C CA . THR B 1 20 ? 56.123 -9.548 26.500 1.00 18.78 20 THR B CA 1
ATOM 2381 C C . THR B 1 20 ? 55.843 -8.671 27.730 1.00 18.38 20 THR B C 1
ATOM 2382 O O . THR B 1 20 ? 55.055 -7.706 27.720 1.00 17.09 20 THR B O 1
ATOM 2386 N N . ARG B 1 21 ? 56.468 -9.072 28.802 1.00 16.60 21 ARG B N 1
ATOM 2387 C CA . ARG B 1 21 ? 56.472 -8.228 29.987 1.00 16.73 21 ARG B CA 1
ATOM 2388 C C . ARG B 1 21 ? 57.902 -8.175 30.459 1.00 18.02 21 ARG B C 1
ATOM 2389 O O . ARG B 1 21 ? 58.731 -8.966 29.996 1.00 17.58 21 ARG B O 1
ATOM 2397 N N . GLU B 1 22 ? 58.202 -7.248 31.371 1.00 17.47 22 GLU B N 1
ATOM 2398 C CA . GLU B 1 22 ? 59.517 -7.144 31.937 1.00 21.63 22 GLU B CA 1
ATOM 2399 C C . GLU B 1 22 ? 59.861 -8.415 32.740 1.00 21.28 22 GLU B C 1
ATOM 2400 O O . GLU B 1 22 ? 58.973 -9.100 33.300 1.00 20.56 22 GLU B O 1
ATOM 2406 N N . SER B 1 23 ? 61.150 -8.723 32.782 1.00 21.53 23 SER B N 1
ATOM 2407 C CA . SER B 1 23 ? 61.638 -9.795 33.630 1.00 21.24 23 SER B CA 1
ATOM 2408 C C . SER B 1 23 ? 61.610 -9.315 35.092 1.00 24.01 23 SER B C 1
ATOM 2409 O O . SER B 1 23 ? 61.443 -8.113 35.366 1.00 24.69 23 SER B O 1
ATOM 2412 N N . ASP B 1 24 ? 61.745 -10.247 36.028 1.00 24.55 24 ASP B N 1
ATOM 2413 C CA . ASP B 1 24 ? 61.759 -9.869 37.427 1.00 27.28 24 ASP B CA 1
ATOM 2414 C C . ASP B 1 24 ? 63.103 -9.239 37.816 1.00 28.04 24 ASP B C 1
ATOM 2415 O O . ASP B 1 24 ? 63.971 -9.067 36.972 1.00 27.63 24 ASP B O 1
ATOM 2420 N N . GLU B 1 25 ? 63.264 -8.880 39.085 1.00 29.85 25 GLU B N 1
ATOM 2421 C CA . GLU B 1 25 ? 64.486 -8.210 39.549 1.00 31.73 25 GLU B CA 1
ATOM 2422 C C . GLU B 1 25 ? 65.765 -9.006 39.257 1.00 31.63 25 GLU B C 1
ATOM 2423 O O . GLU B 1 25 ? 66.851 -8.435 39.107 1.00 31.58 25 GLU B O 1
ATOM 2429 N N . ASP B 1 26 ? 65.622 -10.325 39.194 1.00 31.05 26 ASP B N 1
ATOM 2430 C CA . ASP B 1 26 ? 66.731 -11.223 38.947 1.00 29.85 26 ASP B CA 1
ATOM 2431 C C . ASP B 1 26 ? 66.833 -11.615 37.485 1.00 29.32 26 ASP B C 1
ATOM 2432 O O . ASP B 1 26 ? 67.657 -12.452 37.128 1.00 29.31 26 ASP B O 1
ATOM 2437 N N . GLY B 1 27 ? 65.983 -11.023 36.644 1.00 27.90 27 GLY B N 1
ATOM 2438 C CA . GLY B 1 27 ? 66.004 -11.275 35.211 1.00 28.03 27 GLY B CA 1
ATOM 2439 C C . GLY B 1 27 ? 65.364 -12.587 34.812 1.00 27.83 27 GLY B C 1
ATOM 2440 O O . GLY B 1 27 ? 65.687 -13.139 33.769 1.00 28.06 27 GLY B O 1
ATOM 2441 N N . GLN B 1 28 ? 64.463 -13.094 35.649 1.00 28.32 28 GLN B N 1
ATOM 2442 C CA . GLN B 1 28 ? 63.793 -14.352 35.351 1.00 27.70 28 GLN B CA 1
ATOM 2443 C C . GLN B 1 28 ? 62.323 -14.119 35.049 1.00 26.37 28 GLN B C 1
ATOM 2444 O O . GLN B 1 28 ? 61.817 -13.003 35.205 1.00 25.79 28 GLN B O 1
ATOM 2450 N N . CYS B 1 29 ? 61.636 -15.187 34.659 1.00 25.99 29 CYS B N 1
ATOM 2451 C CA . CYS B 1 29 ? 60.225 -15.100 34.265 1.00 26.39 29 CYS B CA 1
ATOM 2452 C C . CYS B 1 29 ? 59.350 -16.042 35.102 1.00 26.41 29 CYS B C 1
ATOM 2453 O O . CYS B 1 29 ? 59.399 -17.257 34.913 1.00 28.22 29 CYS B O 1
ATOM 2456 N N . PRO B 1 30 ? 58.571 -15.496 36.053 1.00 25.02 30 PRO B N 1
ATOM 2457 C CA . PRO B 1 30 ? 57.730 -16.367 36.885 1.00 26.60 30 PRO B CA 1
ATOM 2458 C C . PRO B 1 30 ? 56.627 -17.020 36.057 1.00 27.13 30 PRO B C 1
ATOM 2459 O O . PRO B 1 30 ? 56.043 -18.035 36.462 1.00 29.20 30 PRO B O 1
ATOM 2463 N N . ALA B 1 31 ? 56.365 -16.437 34.894 1.00 27.22 31 ALA B N 1
ATOM 2464 C CA . ALA B 1 31 ? 55.401 -16.959 33.962 1.00 27.89 31 ALA B CA 1
ATOM 2465 C C . ALA B 1 31 ? 55.939 -16.528 32.604 1.00 27.93 31 ALA B C 1
ATOM 2466 O O . ALA B 1 31 ? 56.333 -15.371 32.446 1.00 31.92 31 ALA B O 1
ATOM 2468 N N . GLY B 1 32 ? 55.978 -17.438 31.639 1.00 28.40 32 GLY B N 1
ATOM 2469 C CA . GLY B 1 32 ? 56.448 -17.097 30.292 1.00 26.18 32 GLY B CA 1
ATOM 2470 C C . GLY B 1 32 ? 57.874 -17.538 30.029 1.00 25.82 32 GLY B C 1
ATOM 2471 O O . GLY B 1 32 ? 58.468 -18.244 30.853 1.00 25.25 32 GLY B O 1
ATOM 2472 N N . GLN B 1 33 ? 58.412 -17.169 28.865 1.00 23.92 33 GLN B N 1
ATOM 2473 C CA . GLN B 1 33 ? 59.760 -17.560 28.486 1.00 23.68 33 GLN B CA 1
ATOM 2474 C C . GLN B 1 33 ? 60.715 -16.418 28.357 1.00 23.77 33 GLN B C 1
ATOM 2475 O O . GLN B 1 33 ? 60.428 -15.432 27.660 1.00 24.53 33 GLN B O 1
ATOM 2481 N N . LEU B 1 34 ? 61.895 -16.578 28.934 1.00 24.21 34 LEU B N 1
ATOM 2482 C CA . LEU B 1 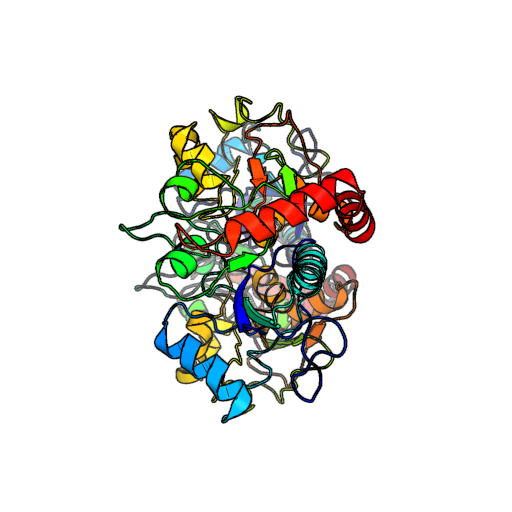34 ? 62.926 -15.575 28.830 1.00 26.34 34 LEU B CA 1
ATOM 2483 C C . LEU B 1 34 ? 63.346 -15.443 27.365 1.00 27.71 34 LEU B C 1
ATOM 2484 O O . LEU B 1 34 ? 63.651 -16.436 26.692 1.00 29.02 34 LEU B O 1
ATOM 2489 N N . CYS B 1 35 ? 63.289 -14.225 26.845 1.00 26.82 35 CYS B N 1
ATOM 2490 C CA . CYS B 1 35 ? 63.680 -13.965 25.466 1.00 28.44 35 CYS B CA 1
ATOM 2491 C C . CYS B 1 35 ? 64.548 -12.714 25.389 1.00 27.11 35 CYS B C 1
ATOM 2492 O O . CYS B 1 35 ? 64.517 -11.882 26.299 1.00 28.72 35 CYS B O 1
ATOM 2495 N N . LEU B 1 36 ? 65.363 -12.605 24.346 1.00 23.30 36 LEU B N 1
ATOM 2496 C CA . LEU B 1 36 ? 66.222 -11.440 24.158 1.00 22.93 36 LEU B CA 1
ATOM 2497 C C . LEU B 1 36 ? 65.518 -10.459 23.245 1.00 23.45 36 LEU B C 1
ATOM 2498 O O . LEU B 1 36 ? 64.672 -10.869 22.438 1.00 22.67 36 LEU B O 1
ATOM 2503 N N . ASP B 1 37 ? 65.901 -9.188 23.385 1.00 22.86 37 ASP B N 1
ATOM 2504 C CA . ASP B 1 37 ? 65.444 -8.072 22.549 1.00 24.04 37 ASP B CA 1
ATOM 2505 C C . ASP B 1 37 ? 66.681 -7.303 22.080 1.00 24.37 37 ASP B C 1
ATOM 2506 O O . ASP B 1 37 ? 66.940 -6.168 22.503 1.00 25.25 37 ASP B O 1
ATOM 2511 N N . PRO B 1 38 ? 67.475 -7.938 21.210 1.00 24.82 38 PRO B N 1
ATOM 2512 C CA . PRO B 1 38 ? 68.808 -7.534 20.752 1.00 25.56 38 PRO B CA 1
ATOM 2513 C C . PRO B 1 38 ? 68.856 -6.369 19.759 1.00 25.83 38 PRO B C 1
ATOM 2514 O O . PRO B 1 38 ? 69.888 -5.689 19.650 1.00 26.73 38 PRO B O 1
ATOM 2518 N N . GLY B 1 39 ? 67.766 -6.141 19.030 1.00 26.15 39 GLY B N 1
ATOM 2519 C CA . GLY B 1 39 ? 67.713 -5.076 18.051 1.00 27.96 39 GLY B CA 1
ATOM 2520 C C . GLY B 1 39 ? 68.812 -5.166 17.016 1.00 28.91 39 GLY B C 1
ATOM 2521 O O . GLY B 1 39 ? 69.397 -4.147 16.648 1.00 30.34 39 GLY B O 1
ATOM 2522 N N . THR B 1 40 ? 69.115 -6.376 16.549 1.00 28.87 40 THR B N 1
ATOM 2523 C CA . THR B 1 40 ? 70.182 -6.539 15.560 1.00 29.85 40 THR B CA 1
ATOM 2524 C C . THR B 1 40 ? 69.918 -7.659 14.554 1.00 29.86 40 THR B C 1
ATOM 2525 O O . THR B 1 40 ? 69.182 -8.599 14.843 1.00 28.02 40 THR B O 1
ATOM 2529 N N . ASN B 1 41 ? 70.525 -7.548 13.372 1.00 30.59 41 ASN B N 1
ATOM 2530 C CA . ASN B 1 41 ? 70.495 -8.646 12.418 1.00 31.99 41 ASN B CA 1
ATOM 2531 C C . ASN B 1 41 ? 71.913 -9.174 12.166 1.00 31.94 41 ASN B C 1
ATOM 2532 O O . ASN B 1 41 ? 72.181 -9.778 11.134 1.00 32.36 41 ASN B O 1
ATOM 2537 N N . ASP B 1 42 ? 72.802 -8.956 13.136 1.00 32.61 42 ASP B N 1
ATOM 2538 C CA . ASP B 1 42 ? 74.195 -9.392 13.064 1.00 33.43 42 ASP B CA 1
ATOM 2539 C C . ASP B 1 42 ? 74.362 -10.779 13.699 1.00 33.08 42 ASP B C 1
ATOM 2540 O O . ASP B 1 42 ? 74.282 -10.931 14.917 1.00 33.93 42 ASP B O 1
ATOM 2545 N N . SER B 1 43 ? 74.583 -11.793 12.871 1.00 32.50 43 SER B N 1
ATOM 2546 C CA . SER B 1 43 ? 74.684 -13.168 13.354 1.00 32.21 43 SER B CA 1
ATOM 2547 C C . SER B 1 43 ? 75.701 -13.342 14.498 1.00 32.61 43 SER B C 1
ATOM 2548 O O . SER B 1 43 ? 75.445 -14.054 15.464 1.00 32.00 43 SER B O 1
ATOM 2551 N N . ALA B 1 44 ? 76.840 -12.666 14.407 1.00 33.35 44 ALA B N 1
ATOM 2552 C CA . ALA B 1 44 ? 77.848 -12.780 15.460 1.00 33.68 44 ALA B CA 1
ATOM 2553 C C . ALA B 1 44 ? 77.386 -12.124 16.768 1.00 34.36 44 ALA B C 1
ATOM 2554 O O . ALA B 1 44 ? 77.658 -12.636 17.852 1.00 34.98 44 ALA B O 1
ATOM 2556 N N . ARG B 1 45 ? 76.681 -11.000 16.661 1.00 34.83 45 ARG B N 1
ATOM 2557 C CA . ARG B 1 45 ? 76.163 -10.302 17.839 1.00 34.72 45 ARG B CA 1
ATOM 2558 C C . ARG B 1 45 ? 75.136 -11.173 18.565 1.00 33.85 45 ARG B C 1
ATOM 2559 O O . ARG B 1 45 ? 75.126 -11.247 19.798 1.00 32.13 45 ARG B O 1
ATOM 2567 N N . LEU B 1 46 ? 74.266 -11.826 17.797 1.00 32.66 46 LEU B N 1
ATOM 2568 C CA . LEU B 1 46 ? 73.254 -12.694 18.392 1.00 32.51 46 LEU B CA 1
ATOM 2569 C C . LEU B 1 46 ? 73.901 -13.851 19.143 1.00 33.05 46 LEU B C 1
ATOM 2570 O O . LEU B 1 46 ? 73.576 -14.113 20.311 1.00 33.20 46 LEU B O 1
ATOM 2575 N N . ASP B 1 47 ? 74.838 -14.530 18.490 1.00 33.41 47 ASP B N 1
ATOM 2576 C CA . ASP B 1 47 ? 75.581 -15.591 19.146 1.00 34.48 47 ASP B CA 1
ATOM 2577 C C . ASP B 1 47 ? 76.082 -15.100 20.488 1.00 33.57 47 ASP B C 1
ATOM 2578 O O . ASP B 1 47 ? 75.869 -15.748 21.509 1.00 33.44 47 ASP B O 1
ATOM 2583 N N . ALA B 1 48 ? 76.737 -13.939 20.470 1.00 33.11 48 ALA B N 1
ATOM 2584 C CA . ALA B 1 48 ? 77.374 -13.378 21.661 1.00 33.52 48 ALA B CA 1
ATOM 2585 C C . ALA B 1 48 ? 76.368 -13.041 22.763 1.00 33.13 48 ALA B C 1
ATOM 2586 O O . ALA B 1 48 ? 76.644 -13.233 23.944 1.00 32.82 48 ALA B O 1
ATOM 2588 N N . LEU B 1 49 ? 75.196 -12.557 22.366 1.00 32.45 49 LEU B N 1
ATOM 2589 C CA . LEU B 1 49 ? 74.159 -12.193 23.331 1.00 32.52 49 LEU B CA 1
ATOM 2590 C C . LEU B 1 49 ? 73.573 -13.410 24.032 1.00 32.20 49 LEU B C 1
ATOM 2591 O O . LEU B 1 49 ? 73.347 -13.383 25.255 1.00 31.48 49 LEU B O 1
ATOM 2596 N N . PHE B 1 50 ? 73.328 -14.472 23.266 1.00 31.23 50 PHE B N 1
ATOM 2597 C CA . PHE B 1 50 ? 72.853 -15.720 23.852 1.00 31.49 50 PHE B CA 1
ATOM 2598 C C . PHE B 1 50 ? 73.904 -16.348 24.789 1.00 32.97 50 PHE B C 1
ATOM 2599 O O . PHE B 1 50 ? 73.548 -16.879 25.844 1.00 33.60 50 PHE B O 1
ATOM 2607 N N . ALA B 1 51 ? 75.181 -16.283 24.400 1.00 33.11 51 ALA B N 1
ATOM 2608 C CA . ALA B 1 51 ? 76.292 -16.810 25.207 1.00 35.14 51 ALA B CA 1
ATOM 2609 C C . ALA B 1 51 ? 76.575 -15.885 26.380 1.00 36.08 51 ALA B C 1
ATOM 2610 O O . ALA B 1 51 ? 77.651 -15.951 26.999 1.00 36.84 51 ALA B O 1
ATOM 2612 N N . ALA B 1 52 ? 75.604 -15.012 26.652 1.00 37.04 52 ALA B N 1
ATOM 2613 C CA . ALA B 1 52 ? 75.610 -14.122 27.803 1.00 38.59 52 ALA B CA 1
ATOM 2614 C C . ALA B 1 52 ? 74.279 -14.288 28.541 1.00 38.94 52 ALA B C 1
ATOM 2615 O O . ALA B 1 52 ? 74.225 -14.142 29.763 1.00 38.81 52 ALA B O 1
ATOM 2617 N N . LEU B 1 53 ? 73.207 -14.590 27.800 1.00 39.08 53 LEU B N 1
ATOM 2618 C CA . LEU B 1 53 ? 71.924 -14.888 28.434 1.00 40.33 53 LEU B CA 1
ATOM 2619 C C . LEU B 1 53 ? 72.313 -15.990 29.392 1.00 40.79 53 LEU B C 1
ATOM 2620 O O . LEU B 1 53 ? 71.968 -15.971 30.580 1.00 40.83 53 LEU B O 1
ATOM 2625 N N . VAL B 1 54 ? 73.022 -16.960 28.825 1.00 41.25 54 VAL B N 1
ATOM 2626 C CA . VAL B 1 54 ? 73.832 -17.912 29.565 1.00 42.09 54 VAL B CA 1
ATOM 2627 C C . VAL B 1 54 ? 75.193 -17.294 29.217 1.00 42.15 54 VAL B C 1
ATOM 2628 O O . VAL B 1 54 ? 75.446 -17.026 28.040 1.00 42.23 54 VAL B O 1
ATOM 2632 N N . ASN B 1 55 ? 76.067 -17.046 30.188 1.00 41.73 55 ASN B N 1
ATOM 2633 C CA . ASN B 1 55 ? 75.882 -17.437 31.574 1.00 41.00 55 ASN B CA 1
ATOM 2634 C C . ASN B 1 55 ? 75.351 -16.373 32.555 1.00 39.55 55 ASN B C 1
ATOM 2635 O O . ASN B 1 55 ? 75.836 -16.277 33.683 1.00 38.52 55 ASN B O 1
ATOM 2640 N N . GLY B 1 56 ? 74.361 -15.581 32.136 1.00 37.96 56 GLY B N 1
ATOM 2641 C CA . GLY B 1 56 ? 73.708 -14.626 33.049 1.00 36.17 56 GLY B CA 1
ATOM 2642 C C . GLY B 1 56 ? 74.204 -13.189 33.201 1.00 34.28 56 GLY B C 1
ATOM 2643 O O . GLY B 1 56 ? 73.835 -12.506 34.160 1.00 33.88 56 GLY B O 1
ATOM 2644 N N . SER B 1 57 ? 75.009 -12.707 32.261 1.00 33.12 57 SER B N 1
ATOM 2645 C CA . SER B 1 57 ? 75.528 -11.331 32.322 1.00 31.55 57 SER B CA 1
ATOM 2646 C C . SER B 1 57 ? 74.662 -10.286 31.607 1.00 30.72 57 SER B C 1
ATOM 2647 O O . SER B 1 57 ? 74.594 -9.132 32.039 1.00 30.97 57 SER B O 1
ATOM 2650 N N . VAL B 1 58 ? 74.032 -10.682 30.511 1.00 29.34 58 VAL B N 1
ATOM 2651 C CA . VAL B 1 58 ? 73.226 -9.752 29.716 1.00 28.64 58 VAL B CA 1
ATOM 2652 C C . VAL B 1 58 ? 72.272 -8.950 30.602 1.00 28.02 58 VAL B C 1
ATOM 2653 O O . VAL B 1 58 ? 71.564 -9.511 31.447 1.00 28.81 58 VAL B O 1
ATOM 2657 N N . PRO B 1 59 ? 72.266 -7.626 30.426 1.00 26.95 59 PRO B N 1
ATOM 2658 C CA . PRO B 1 59 ? 71.403 -6.704 31.182 1.00 26.20 59 PRO B CA 1
ATOM 2659 C C . PRO B 1 59 ? 69.884 -6.905 31.007 1.00 26.02 59 PRO B C 1
ATOM 2660 O O . PRO B 1 59 ? 69.422 -7.372 29.973 1.00 23.98 59 PRO B O 1
ATOM 2664 N N . ARG B 1 60 ? 69.113 -6.542 32.022 1.00 25.75 60 ARG B N 1
ATOM 2665 C CA . ARG B 1 60 ? 67.661 -6.621 31.914 1.00 25.77 60 ARG B CA 1
ATOM 2666 C C . ARG B 1 60 ? 67.112 -5.754 30.772 1.00 25.09 60 ARG B C 1
ATOM 2667 O O . ARG B 1 60 ? 66.044 -6.043 30.247 1.00 25.89 60 ARG B O 1
ATOM 2675 N N . THR B 1 61 ? 67.842 -4.698 30.396 1.00 25.13 61 THR B N 1
ATOM 2676 C CA . THR B 1 61 ? 67.428 -3.847 29.258 1.00 26.07 61 THR B CA 1
ATOM 2677 C C . THR B 1 61 ? 67.216 -4.691 28.020 1.00 26.54 61 THR B C 1
ATOM 2678 O O . THR B 1 61 ? 66.402 -4.339 27.153 1.00 29.43 61 THR B O 1
ATOM 2682 N N . LEU B 1 62 ? 67.938 -5.810 27.915 1.00 25.46 62 LEU B N 1
ATOM 2683 C CA . LEU B 1 62 ? 67.771 -6.678 26.736 1.00 24.41 62 LEU B CA 1
ATOM 2684 C C . LEU B 1 62 ? 66.923 -7.917 26.992 1.00 23.05 62 LEU B C 1
ATOM 2685 O O . LEU B 1 62 ? 66.718 -8.723 26.078 1.00 21.95 62 LEU B O 1
ATOM 2690 N N . ARG B 1 63 ? 66.389 -8.055 28.206 1.00 21.65 63 ARG B N 1
ATOM 2691 C CA . ARG B 1 63 ? 65.563 -9.214 28.566 1.00 21.60 63 ARG B CA 1
ATOM 2692 C C . ARG B 1 63 ? 64.070 -8.905 28.578 1.00 23.13 63 ARG B C 1
ATOM 2693 O O . ARG B 1 63 ? 63.664 -7.840 29.033 1.00 23.40 63 ARG B O 1
ATOM 2701 N N . ARG B 1 64 ? 63.260 -9.862 28.131 1.00 23.06 64 ARG B N 1
ATOM 2702 C CA . ARG B 1 64 ? 61.804 -9.773 28.207 1.00 22.34 64 ARG B CA 1
ATOM 2703 C C . ARG B 1 64 ? 61.248 -11.152 28.534 1.00 22.44 64 ARG B C 1
ATOM 2704 O O . ARG B 1 64 ? 61.953 -12.159 28.405 1.00 24.40 64 ARG B O 1
ATOM 2712 N N . CYS B 1 65 ? 59.995 -11.201 28.967 1.00 23.19 65 CYS B N 1
ATOM 2713 C CA . CYS B 1 65 ? 59.341 -12.469 29.287 1.00 23.21 65 CYS B CA 1
ATOM 2714 C C . CYS B 1 65 ? 58.233 -12.626 28.298 1.00 22.84 65 CYS B C 1
ATOM 2715 O O . CYS B 1 65 ? 57.201 -11.929 28.348 1.00 22.72 65 CYS B O 1
ATOM 2718 N N . CYS B 1 66 ? 58.499 -13.512 27.346 1.00 22.55 66 CYS B N 1
ATOM 2719 C CA . CYS B 1 66 ? 57.622 -13.790 26.212 1.00 26.63 66 CYS B CA 1
ATOM 2720 C C . CYS B 1 66 ? 56.466 -14.709 26.622 1.00 25.32 66 CYS B C 1
ATOM 2721 O O . CYS B 1 66 ? 56.666 -15.715 27.320 1.00 24.65 66 CYS B O 1
ATOM 2724 N N . TYR B 1 67 ? 55.246 -14.357 26.245 1.00 21.87 67 TYR B N 1
ATOM 2725 C CA . TYR B 1 67 ? 54.077 -15.191 26.543 1.00 22.40 67 TYR B CA 1
ATOM 2726 C C . TYR B 1 67 ? 53.021 -15.031 25.447 1.00 22.19 67 TYR B C 1
ATOM 2727 O O . TYR B 1 67 ? 53.121 -14.091 24.619 1.00 22.52 67 TYR B O 1
ATOM 2736 N N . GLY B 1 68 ? 52.056 -15.942 25.379 1.00 22.25 68 GLY B N 1
ATOM 2737 C CA . GLY B 1 68 ? 50.990 -15.807 24.390 1.00 22.07 68 GLY B CA 1
ATOM 2738 C C . GLY B 1 68 ? 50.651 -17.043 23.605 1.00 23.30 68 GLY B C 1
ATOM 2739 O O . GLY B 1 68 ? 51.215 -18.084 23.837 1.00 23.13 68 GLY B O 1
ATOM 2740 N N . TYR B 1 69 ? 49.742 -16.904 22.641 1.00 21.73 69 TYR B N 1
ATOM 2741 C CA . TYR B 1 69 ? 49.274 -18.025 21.852 1.00 22.07 69 TYR B CA 1
ATOM 2742 C C . TYR B 1 69 ? 50.452 -18.806 21.217 1.00 22.89 69 TYR B C 1
ATOM 2743 O O . TYR B 1 69 ? 50.548 -20.054 21.332 1.00 22.01 69 TYR B O 1
ATOM 2752 N N . CYS B 1 70 ? 51.365 -18.092 20.565 1.00 20.87 70 CYS B N 1
ATOM 2753 C CA . CYS B 1 70 ? 52.464 -18.775 19.882 1.00 21.87 70 CYS B CA 1
ATOM 2754 C C . CYS B 1 70 ? 53.492 -19.349 20.835 1.00 21.13 70 CYS B C 1
ATOM 2755 O O . CYS B 1 70 ? 54.155 -20.299 20.467 1.00 20.94 70 CYS B O 1
ATOM 2758 N N . ILE B 1 71 ? 53.623 -18.762 22.028 1.00 21.62 71 ILE B N 1
ATOM 2759 C CA . ILE B 1 71 ? 54.592 -19.251 23.014 1.00 22.25 71 ILE B CA 1
ATOM 2760 C C . ILE B 1 71 ? 54.092 -20.559 23.626 1.00 22.29 71 ILE B C 1
ATOM 2761 O O . ILE B 1 71 ? 54.865 -21.486 23.786 1.00 22.66 71 ILE B O 1
ATOM 2766 N N . ASP B 1 72 ? 52.809 -20.601 23.972 1.00 22.18 72 ASP B N 1
ATOM 2767 C CA . ASP B 1 72 ? 52.158 -21.834 24.340 1.00 22.30 72 ASP B CA 1
ATOM 2768 C C . ASP B 1 72 ? 52.344 -22.923 23.271 1.00 22.91 72 ASP B C 1
ATOM 2769 O O . ASP B 1 72 ? 52.700 -24.040 23.627 1.00 21.44 72 ASP B O 1
ATOM 2774 N N . LEU B 1 73 ? 52.058 -22.622 21.993 1.00 21.84 73 LEU B N 1
ATOM 2775 C CA . LEU B 1 73 ? 52.248 -23.571 20.924 1.00 22.35 73 LEU B CA 1
ATOM 2776 C C . LEU B 1 73 ? 53.695 -24.035 20.833 1.00 22.26 73 LEU B C 1
ATOM 2777 O O . LEU B 1 73 ? 53.957 -25.231 20.627 1.00 22.86 73 LEU B O 1
ATOM 2782 N N . LEU B 1 74 ? 54.643 -23.108 20.977 1.00 21.33 74 LEU B N 1
ATOM 2783 C CA . LEU B 1 74 ? 56.066 -23.466 20.913 1.00 21.20 74 LEU B CA 1
ATOM 2784 C C . LEU B 1 74 ? 56.412 -24.429 22.058 1.00 20.53 74 LEU B C 1
ATOM 2785 O O . LEU B 1 74 ? 57.076 -25.436 21.853 1.00 22.75 74 LEU B O 1
ATOM 2790 N N . GLU B 1 75 ? 55.981 -24.085 23.269 1.00 21.74 75 GLU B N 1
ATOM 2791 C CA . GLU B 1 75 ? 56.257 -24.939 24.420 1.00 22.40 75 GLU B CA 1
ATOM 2792 C C . GLU B 1 75 ? 55.720 -26.355 24.204 1.00 21.75 75 GLU B C 1
ATOM 2793 O O . GLU B 1 75 ? 56.379 -27.341 24.560 1.00 19.75 75 GLU B O 1
ATOM 2799 N N . ARG B 1 76 ? 54.531 -26.475 23.619 1.00 21.77 76 ARG B N 1
ATOM 2800 C CA . ARG B 1 76 ? 53.936 -27.804 23.384 1.00 22.48 76 ARG B CA 1
ATOM 2801 C C . ARG B 1 76 ? 54.758 -28.587 22.355 1.00 20.44 76 ARG B C 1
ATOM 2802 O O . ARG B 1 76 ? 55.119 -29.756 22.540 1.00 21.43 76 ARG B O 1
ATOM 2810 N N . LEU B 1 77 ? 55.147 -27.924 21.274 1.00 20.14 77 LEU B N 1
ATOM 2811 C CA . LEU B 1 77 ? 56.044 -28.567 20.293 1.00 19.43 77 LEU B CA 1
ATOM 2812 C C . LEU B 1 77 ? 57.415 -29.002 20.849 1.00 20.15 77 LEU B C 1
ATOM 2813 O O . LEU B 1 77 ? 57.953 -30.057 20.465 1.00 19.35 77 LEU B O 1
ATOM 2818 N N . ALA B 1 78 ? 57.997 -28.160 21.692 1.00 20.09 78 ALA B N 1
ATOM 2819 C CA . ALA B 1 78 ? 59.294 -28.391 22.301 1.00 21.02 78 ALA B CA 1
ATOM 2820 C C . ALA B 1 78 ? 59.238 -29.654 23.154 1.00 21.70 78 ALA B C 1
ATOM 2821 O O . ALA B 1 78 ? 60.157 -30.463 23.155 1.00 20.22 78 ALA B O 1
ATOM 2823 N N . GLU B 1 79 ? 58.106 -29.843 23.822 1.00 23.58 79 GLU B N 1
ATOM 2824 C CA . GLU B 1 79 ? 57.896 -31.046 24.628 1.00 25.59 79 GLU B CA 1
ATOM 2825 C C . GLU B 1 79 ? 57.655 -32.302 23.761 1.00 24.79 79 GLU B C 1
ATOM 2826 O O . GLU B 1 79 ? 58.285 -33.345 23.990 1.00 23.90 79 GLU B O 1
ATOM 2832 N N . ASP B 1 80 ? 56.774 -32.201 22.756 1.00 23.46 80 ASP B N 1
ATOM 2833 C CA . ASP B 1 80 ? 56.414 -33.374 21.935 1.00 22.01 80 ASP B CA 1
ATOM 2834 C C . ASP B 1 80 ? 57.513 -33.882 21.034 1.00 21.91 80 ASP B C 1
ATOM 2835 O O . ASP B 1 80 ? 57.613 -35.068 20.799 1.00 24.06 80 ASP B O 1
ATOM 2840 N N . LEU B 1 81 ? 58.302 -32.960 20.496 1.00 22.68 81 LEU B N 1
ATOM 2841 C CA . LEU B 1 81 ? 59.427 -33.314 19.634 1.00 22.35 81 LEU B CA 1
ATOM 2842 C C . LEU B 1 81 ? 60.742 -33.298 20.394 1.00 21.63 81 LEU B C 1
ATOM 2843 O O . LEU B 1 81 ? 61.801 -33.499 19.802 1.00 22.18 81 LEU B O 1
ATOM 2848 N N . ALA B 1 82 ? 60.686 -33.046 21.703 1.00 22.87 82 ALA B N 1
ATOM 2849 C CA . ALA B 1 82 ? 61.881 -33.106 22.560 1.00 22.62 82 ALA B CA 1
ATOM 2850 C C . ALA B 1 82 ? 63.073 -32.217 22.143 1.00 23.04 82 ALA B C 1
ATOM 2851 O O . ALA B 1 82 ? 64.186 -32.700 21.916 1.00 24.84 82 ALA B O 1
ATOM 2853 N N . PHE B 1 83 ? 62.833 -30.910 22.019 1.00 20.46 83 PHE B N 1
ATOM 2854 C CA . PHE B 1 83 ? 63.940 -29.969 21.843 1.00 20.42 83 PHE B CA 1
ATOM 2855 C C . PHE B 1 83 ? 63.862 -28.848 22.880 1.00 21.29 83 PHE B C 1
ATOM 2856 O O . PHE B 1 83 ? 62.791 -28.609 23.484 1.00 21.63 83 PHE B O 1
ATOM 2864 N N . ASP B 1 84 ? 65.023 -28.215 23.116 1.00 20.48 84 ASP B N 1
ATOM 2865 C CA . ASP B 1 84 ? 65.113 -27.026 23.949 1.00 21.83 84 ASP B CA 1
ATOM 2866 C C . ASP B 1 84 ? 65.182 -25.822 23.001 1.00 22.41 84 ASP B C 1
ATOM 2867 O O . ASP B 1 84 ? 65.456 -25.972 21.812 1.00 21.59 84 ASP B O 1
ATOM 2872 N N . PHE B 1 85 ? 64.921 -24.621 23.497 1.00 23.18 85 PHE B N 1
ATOM 2873 C CA . PHE B 1 85 ? 64.973 -23.471 22.590 1.00 21.81 85 PHE B CA 1
ATOM 2874 C C . PHE B 1 85 ? 65.398 -22.211 23.308 1.00 22.63 85 PHE B C 1
ATOM 2875 O O . PHE B 1 85 ? 65.378 -22.151 24.560 1.00 22.73 85 PHE B O 1
ATOM 2883 N N . GLU B 1 86 ? 65.787 -21.215 22.512 1.00 20.64 86 GLU B N 1
ATOM 2884 C CA . GLU B 1 86 ? 66.157 -19.907 23.016 1.00 20.81 86 GLU B CA 1
ATOM 2885 C C . GLU B 1 86 ? 65.477 -18.925 22.058 1.00 20.53 86 GLU B C 1
ATOM 2886 O O . GLU B 1 86 ? 65.269 -19.235 20.890 1.00 21.84 86 GLU B O 1
ATOM 2892 N N . LEU B 1 87 ? 65.072 -17.774 22.563 1.00 19.41 87 LEU B N 1
ATOM 2893 C CA . LEU B 1 87 ? 64.290 -16.839 21.743 1.00 19.60 87 LEU B CA 1
ATOM 2894 C C . LEU B 1 87 ? 64.863 -15.466 21.616 1.00 18.94 87 LEU B C 1
ATOM 2895 O O . LEU B 1 87 ? 65.356 -14.923 22.592 1.00 18.90 87 LEU B O 1
ATOM 2900 N N . TYR B 1 88 ? 64.723 -14.862 20.431 1.00 18.91 88 TYR B N 1
ATOM 2901 C CA . TYR B 1 88 ? 65.001 -13.434 20.313 1.00 18.47 88 TYR B CA 1
ATOM 2902 C C . TYR B 1 88 ? 63.951 -12.742 19.453 1.00 19.52 88 TYR B C 1
ATOM 2903 O O . TYR B 1 88 ? 63.270 -13.371 18.615 1.00 20.20 88 TYR B O 1
ATOM 2912 N N . ILE B 1 89 ? 63.771 -11.459 19.716 1.00 18.77 89 ILE B N 1
ATOM 2913 C CA . ILE B 1 89 ? 62.832 -10.645 18.961 1.00 18.87 89 ILE B CA 1
ATOM 2914 C C . ILE B 1 89 ? 63.554 -10.054 17.793 1.00 18.88 89 ILE B C 1
ATOM 2915 O O . ILE B 1 89 ? 64.614 -9.449 17.930 1.00 17.93 89 ILE B O 1
ATOM 2920 N N . VAL B 1 90 ? 62.961 -10.211 16.624 1.00 18.75 90 VAL B N 1
ATOM 2921 C CA . VAL B 1 90 ? 63.527 -9.728 15.355 1.00 17.89 90 VAL B CA 1
ATOM 2922 C C . VAL B 1 90 ? 63.879 -8.226 15.427 1.00 16.98 90 VAL B C 1
ATOM 2923 O O . VAL B 1 90 ? 63.052 -7.400 15.890 1.00 19.17 90 VAL B O 1
ATOM 2927 N N . GLY B 1 91 ? 65.092 -7.883 15.018 1.00 18.60 91 GLY B N 1
ATOM 2928 C CA . GLY B 1 91 ? 65.647 -6.553 15.268 1.00 17.50 91 GLY B CA 1
ATOM 2929 C C . GLY B 1 91 ? 64.926 -5.396 14.590 1.00 19.78 91 GLY B C 1
ATOM 2930 O O . GLY B 1 91 ? 64.867 -4.305 15.170 1.00 22.27 91 GLY B O 1
ATOM 2931 N N . ASP B 1 92 ? 64.427 -5.618 13.371 1.00 20.51 92 ASP B N 1
ATOM 2932 C CA . ASP B 1 92 ? 63.722 -4.559 12.626 1.00 18.90 92 ASP B CA 1
ATOM 2933 C C . ASP B 1 92 ? 62.212 -4.488 12.903 1.00 19.32 92 ASP B C 1
ATOM 2934 O O . ASP B 1 92 ? 61.546 -3.521 12.491 1.00 20.15 92 ASP B O 1
ATOM 2939 N N . GLY B 1 93 ? 61.709 -5.464 13.650 1.00 18.62 93 GLY B N 1
ATOM 2940 C CA . GLY B 1 93 ? 60.289 -5.581 14.060 1.00 17.98 93 GLY B CA 1
ATOM 2941 C C . GLY B 1 93 ? 59.334 -5.798 12.918 1.00 18.90 93 GLY B C 1
ATOM 2942 O O . GLY B 1 93 ? 58.136 -5.533 13.068 1.00 18.33 93 GLY B O 1
ATOM 2943 N N . LYS B 1 94 ? 59.882 -6.238 11.772 1.00 18.81 94 LYS B N 1
ATOM 2944 C CA . LYS B 1 94 ? 59.049 -6.490 10.583 1.00 19.30 94 LYS B CA 1
ATOM 2945 C C . LYS B 1 94 ? 58.853 -7.975 10.288 1.00 19.86 94 LYS B C 1
ATOM 2946 O O . LYS B 1 94 ? 59.728 -8.807 10.529 1.00 17.83 94 LYS B O 1
ATOM 2952 N N . TYR B 1 95 ? 57.681 -8.316 9.745 1.00 17.25 95 TYR B N 1
ATOM 2953 C CA . TYR B 1 95 ? 57.494 -9.646 9.252 1.00 19.33 95 TYR B CA 1
ATOM 2954 C C . TYR B 1 95 ? 58.411 -9.967 8.049 1.00 18.25 95 TYR B C 1
ATOM 2955 O O . TYR B 1 95 ? 59.068 -11.025 8.034 1.00 17.12 95 TYR B O 1
ATOM 2964 N N . GLY B 1 96 ? 58.437 -9.110 7.015 1.00 17.77 96 GLY B N 1
ATOM 2965 C CA . GLY B 1 96 ? 59.385 -9.294 5.918 1.00 18.14 96 GLY B CA 1
ATOM 2966 C C . GLY B 1 96 ? 58.861 -8.995 4.544 1.00 18.57 96 GLY B C 1
ATOM 2967 O O . GLY B 1 96 ? 57.749 -9.405 4.163 1.00 17.84 96 GLY B O 1
ATOM 2968 N N . ALA B 1 97 ? 59.674 -8.274 3.786 1.00 17.80 97 ALA B N 1
ATOM 2969 C CA . ALA B 1 97 ? 59.335 -7.961 2.412 1.00 19.00 97 ALA B CA 1
ATOM 2970 C C . ALA B 1 97 ? 60.589 -7.964 1.594 1.00 19.79 97 ALA B C 1
ATOM 2971 O O . ALA B 1 97 ? 61.691 -7.854 2.125 1.00 19.00 97 ALA B O 1
ATOM 2973 N N . LEU B 1 98 ? 60.416 -8.047 0.279 1.00 21.62 98 LEU B N 1
ATOM 2974 C CA . LEU B 1 98 ? 61.563 -7.931 -0.609 1.00 21.45 98 LEU B CA 1
ATOM 2975 C C . LEU B 1 98 ? 61.880 -6.457 -0.860 1.00 24.78 98 LEU B C 1
ATOM 2976 O O . LEU B 1 98 ? 61.044 -5.729 -1.393 1.00 25.67 98 LEU B O 1
ATOM 2981 N N . ARG B 1 99 ? 63.080 -6.010 -0.464 1.00 26.46 99 ARG B N 1
ATOM 2982 C CA . ARG B 1 99 ? 63.479 -4.603 -0.635 1.00 28.86 99 ARG B CA 1
ATOM 2983 C C . ARG B 1 99 ? 64.888 -4.508 -1.156 1.00 30.23 99 ARG B C 1
ATOM 2984 O O . ARG B 1 99 ? 65.818 -4.952 -0.494 1.00 30.93 99 ARG B O 1
ATOM 2992 N N . ASP B 1 100 ? 65.042 -3.904 -2.333 1.00 31.72 100 ASP B N 1
ATOM 2993 C CA . ASP B 1 100 ? 66.353 -3.704 -2.942 1.00 33.20 100 ASP B CA 1
ATOM 2994 C C . ASP B 1 100 ? 67.030 -5.047 -3.177 1.00 32.25 100 ASP B C 1
ATOM 2995 O O . ASP B 1 100 ? 68.257 -5.164 -3.122 1.00 32.30 100 ASP B O 1
ATOM 3000 N N . GLY B 1 101 ? 66.212 -6.053 -3.460 1.00 29.82 101 GLY B N 1
ATOM 3001 C CA . GLY B 1 101 ? 66.718 -7.369 -3.763 1.00 29.86 101 GLY B CA 1
ATOM 3002 C C . GLY B 1 101 ? 67.165 -8.158 -2.550 1.00 30.21 101 GLY B C 1
ATOM 3003 O O . GLY B 1 101 ? 67.948 -9.098 -2.674 1.00 31.71 101 GLY B O 1
ATOM 3004 N N . ARG B 1 102 ? 66.687 -7.775 -1.368 1.00 27.35 102 ARG B N 1
ATOM 3005 C CA . ARG B 1 102 ? 66.955 -8.549 -0.159 1.00 26.87 102 ARG B CA 1
ATOM 3006 C C . ARG B 1 102 ? 65.709 -8.573 0.720 1.00 22.47 102 ARG B C 1
ATOM 3007 O O . ARG B 1 102 ? 64.965 -7.603 0.800 1.00 22.42 102 ARG B O 1
ATOM 3015 N N . TRP B 1 103 ? 65.495 -9.693 1.387 1.00 19.14 103 TRP B N 1
ATOM 3016 C CA . TRP B 1 103 ? 64.353 -9.810 2.278 1.00 16.75 103 TRP B CA 1
ATOM 3017 C C . TRP B 1 103 ? 64.642 -9.278 3.674 1.00 16.91 103 TRP B C 1
ATOM 3018 O O . TRP B 1 103 ? 65.689 -9.580 4.262 1.00 16.90 103 TRP B O 1
ATOM 3029 N N . THR B 1 104 ? 63.669 -8.545 4.230 1.00 13.11 104 THR B N 1
ATOM 3030 C CA . THR B 1 104 ? 63.791 -7.959 5.564 1.00 14.16 104 THR B CA 1
ATOM 3031 C C . THR B 1 104 ? 63.097 -8.856 6.599 1.00 13.52 104 THR B C 1
ATOM 3032 O O . THR B 1 104 ? 62.553 -9.886 6.267 1.00 13.97 104 THR B O 1
ATOM 3036 N N . GLY B 1 105 ? 63.171 -8.474 7.866 1.00 13.77 105 GLY B N 1
ATOM 3037 C CA . GLY B 1 105 ? 62.304 -9.055 8.892 1.00 13.77 105 GLY B CA 1
ATOM 3038 C C . GLY B 1 105 ? 62.634 -10.502 9.188 1.00 11.36 105 GLY B C 1
ATOM 3039 O O . GLY B 1 105 ? 63.797 -10.917 9.072 1.00 10.82 105 GLY B O 1
ATOM 3040 N N . LEU B 1 106 ? 61.586 -11.253 9.566 1.00 11.53 106 LEU B N 1
ATOM 3041 C CA . LEU B 1 106 ? 61.693 -12.686 9.887 1.00 12.32 106 LEU B CA 1
ATOM 3042 C C . LEU B 1 106 ? 62.155 -13.433 8.680 1.00 12.90 106 LEU B C 1
ATOM 3043 O O . LEU B 1 106 ? 63.010 -14.316 8.785 1.00 12.87 106 LEU B O 1
ATOM 3048 N N . VAL B 1 107 ? 61.637 -13.077 7.511 1.00 13.84 107 VAL B N 1
ATOM 3049 C CA . VAL B 1 107 ? 62.057 -13.818 6.307 1.00 12.78 107 VAL B CA 1
ATOM 3050 C C . VAL B 1 107 ? 63.578 -13.699 6.133 1.00 11.28 107 VAL B C 1
ATOM 3051 O O . VAL B 1 107 ? 64.292 -14.711 5.903 1.00 15.21 107 VAL B O 1
ATOM 3055 N N . GLY B 1 108 ? 64.088 -12.488 6.296 1.00 12.81 108 GLY B N 1
ATOM 3056 C CA . GLY B 1 108 ? 65.543 -12.228 6.162 1.00 14.09 108 GLY B CA 1
ATOM 3057 C C . GLY B 1 108 ? 66.386 -12.979 7.164 1.00 15.10 108 GLY B C 1
ATOM 3058 O O . GLY B 1 108 ? 67.484 -13.498 6.845 1.00 15.40 108 GLY B O 1
ATOM 3059 N N . ASP B 1 109 ? 65.899 -13.030 8.397 1.00 14.65 109 ASP B N 1
ATOM 3060 C CA . ASP B 1 109 ? 66.635 -13.777 9.427 1.00 13.60 109 ASP B CA 1
ATOM 3061 C C . ASP B 1 109 ? 66.684 -15.284 9.147 1.00 14.96 109 ASP B C 1
ATOM 3062 O O . ASP B 1 109 ? 67.684 -15.911 9.444 1.00 14.56 109 ASP B O 1
ATOM 3067 N N . LEU B 1 110 ? 65.611 -15.872 8.619 1.00 14.65 110 LEU B N 1
ATOM 3068 C CA . LEU B 1 110 ? 65.652 -17.301 8.238 1.00 15.17 110 LEU B CA 1
ATOM 3069 C C . LEU B 1 110 ? 66.636 -17.513 7.070 1.00 15.30 110 LEU B C 1
ATOM 3070 O O . LEU B 1 110 ? 67.446 -18.452 7.077 1.00 16.62 110 LEU B O 1
ATOM 3075 N N . LEU B 1 111 ? 66.560 -16.641 6.068 1.00 14.65 111 LEU B N 1
ATOM 3076 C CA . LEU B 1 111 ? 67.461 -16.730 4.894 1.00 17.02 111 LEU B CA 1
ATOM 3077 C C . LEU B 1 111 ? 68.917 -16.659 5.311 1.00 17.62 111 LEU B C 1
ATOM 3078 O O . LEU B 1 111 ? 69.786 -17.300 4.698 1.00 20.22 111 LEU B O 1
ATOM 3083 N N . ALA B 1 112 ? 69.194 -15.878 6.342 1.00 18.20 112 ALA B N 1
ATOM 3084 C CA . ALA B 1 112 ? 70.579 -15.663 6.745 1.00 18.27 112 ALA B CA 1
ATOM 3085 C C . ALA B 1 112 ? 71.034 -16.717 7.717 1.00 19.02 112 ALA B C 1
ATOM 3086 O O . ALA B 1 112 ? 72.199 -16.739 8.126 1.00 20.47 112 ALA B O 1
ATOM 3088 N N . GLY B 1 113 ? 70.118 -17.612 8.077 1.00 16.25 113 GLY B N 1
ATOM 3089 C CA . GLY B 1 113 ? 70.451 -18.658 9.026 1.00 17.77 113 GLY B CA 1
ATOM 3090 C C . GLY B 1 113 ? 70.635 -18.155 10.444 1.00 19.24 113 GLY B C 1
ATOM 3091 O O . GLY B 1 113 ? 71.426 -18.715 11.208 1.00 18.71 113 GLY B O 1
ATOM 3092 N N . ARG B 1 114 ? 69.881 -17.116 10.825 1.00 18.20 114 ARG B N 1
ATOM 3093 C CA . ARG B 1 114 ? 69.952 -16.586 12.204 1.00 19.62 114 ARG B CA 1
ATOM 3094 C C . ARG B 1 114 ? 69.003 -17.271 13.175 1.00 16.89 114 ARG B C 1
ATOM 3095 O O . ARG B 1 114 ? 69.101 -17.070 14.384 1.00 18.61 114 ARG B O 1
ATOM 3103 N N . ALA B 1 115 ? 68.104 -18.090 12.653 1.00 14.56 115 ALA B N 1
ATOM 3104 C CA . ALA B 1 115 ? 67.159 -18.822 13.496 1.00 14.89 115 ALA B CA 1
ATOM 3105 C C . ALA B 1 115 ? 66.779 -20.144 12.813 1.00 16.32 115 ALA B C 1
ATOM 3106 O O . ALA B 1 115 ? 66.798 -20.245 11.569 1.00 16.17 115 ALA B O 1
ATOM 3108 N N . HIS B 1 116 ? 66.478 -21.164 13.623 1.00 15.04 116 HIS B N 1
ATOM 3109 C CA . HIS B 1 116 ? 65.952 -22.440 13.121 1.00 15.75 116 HIS B CA 1
ATOM 3110 C C . HIS B 1 116 ? 64.486 -22.319 12.737 1.00 15.80 116 HIS B C 1
ATOM 3111 O O . HIS B 1 116 ? 63.986 -23.052 11.875 1.00 15.97 116 HIS B O 1
ATOM 3118 N N . MET B 1 117 ? 63.785 -21.418 13.405 1.00 16.76 117 MET B N 1
ATOM 3119 C CA . MET B 1 117 ? 62.361 -21.180 13.073 1.00 17.10 117 MET B CA 1
ATOM 3120 C C . MET B 1 117 ? 61.922 -19.804 13.505 1.00 14.79 117 MET B C 1
ATOM 3121 O O . MET B 1 117 ? 62.588 -19.174 14.331 1.00 12.23 117 MET B O 1
ATOM 3126 N N . ALA B 1 118 ? 60.796 -19.365 12.944 1.00 13.29 118 ALA B N 1
ATOM 3127 C CA . ALA B 1 118 ? 60.196 -18.078 13.300 1.00 11.23 118 ALA B CA 1
ATOM 3128 C C . ALA B 1 118 ? 58.786 -18.415 13.794 1.00 12.88 118 ALA B C 1
ATOM 3129 O O . ALA B 1 118 ? 58.022 -19.064 13.078 1.00 15.46 118 ALA B O 1
ATOM 3131 N N . VAL B 1 119 ? 58.424 -17.949 14.974 1.00 14.09 119 VAL B N 1
ATOM 3132 C CA . VAL B 1 119 ? 57.150 -18.305 15.590 1.00 13.06 119 VAL B CA 1
ATOM 3133 C C . VAL B 1 119 ? 56.470 -17.048 16.048 1.00 13.71 119 VAL B C 1
ATOM 3134 O O . VAL B 1 119 ? 56.929 -16.399 17.004 1.00 14.75 119 VAL B O 1
ATOM 3138 N N . THR B 1 120 ? 55.392 -16.694 15.338 1.00 12.32 120 THR B N 1
ATOM 3139 C CA . THR B 1 120 ? 54.576 -15.552 15.662 1.00 14.04 120 THR B CA 1
ATOM 3140 C C . THR B 1 120 ? 53.393 -15.601 14.700 1.00 13.93 120 THR B C 1
ATOM 3141 O O . THR B 1 120 ? 53.143 -16.620 14.039 1.00 13.84 120 THR B O 1
ATOM 3145 N N . SER B 1 121 ? 52.684 -14.496 14.581 1.00 14.00 121 SER B N 1
ATOM 3146 C CA . SER B 1 121 ? 51.533 -14.423 13.674 1.00 12.79 121 SER B CA 1
ATOM 3147 C C . SER B 1 121 ? 52.053 -14.161 12.271 1.00 13.01 121 SER B C 1
ATOM 3148 O O . SER B 1 121 ? 51.809 -13.085 11.717 1.00 14.47 121 SER B O 1
ATOM 3151 N N . PHE B 1 122 ? 52.666 -15.197 11.660 1.00 12.97 122 PHE B N 1
ATOM 3152 C CA . PHE B 1 122 ? 53.477 -15.084 10.439 1.00 13.08 122 PHE B CA 1
ATOM 3153 C C . PHE B 1 122 ? 52.711 -15.642 9.256 1.00 12.03 122 PHE B C 1
ATOM 3154 O O . PHE B 1 122 ? 52.448 -16.842 9.208 1.00 12.83 122 PHE B O 1
ATOM 3162 N N . SER B 1 123 ? 52.273 -14.758 8.363 1.00 11.57 123 SER B N 1
ATOM 3163 C CA . SER B 1 123 ? 51.477 -15.156 7.199 1.00 12.62 123 SER B CA 1
ATOM 3164 C C . SER B 1 123 ? 52.239 -15.883 6.115 1.00 13.05 123 SER B C 1
ATOM 3165 O O . SER B 1 123 ? 53.349 -15.463 5.742 1.00 13.47 123 SER B O 1
ATOM 3168 N N . ILE B 1 124 ? 51.676 -17.007 5.702 1.00 13.59 124 ILE B N 1
ATOM 3169 C CA . ILE B 1 124 ? 52.188 -17.759 4.542 1.00 14.17 124 ILE B CA 1
ATOM 3170 C C . ILE B 1 124 ? 51.706 -17.079 3.244 1.00 15.15 124 ILE B C 1
ATOM 3171 O O . ILE B 1 124 ? 50.505 -16.866 3.055 1.00 15.36 124 ILE B O 1
ATOM 3176 N N . ASN B 1 125 ? 52.637 -16.752 2.352 1.00 14.09 125 ASN B N 1
ATOM 3177 C CA . ASN B 1 125 ? 52.235 -16.232 1.034 1.00 15.38 125 ASN B CA 1
ATOM 3178 C C . ASN B 1 125 ? 53.166 -16.788 -0.038 1.00 15.03 125 ASN B C 1
ATOM 3179 O O . ASN B 1 125 ? 54.186 -17.364 0.326 1.00 16.31 125 ASN B O 1
ATOM 3184 N N . SER B 1 126 ? 52.791 -16.688 -1.330 1.00 17.73 126 SER B N 1
ATOM 3185 C CA . SER B 1 126 ? 53.587 -17.305 -2.388 1.00 18.84 126 SER B CA 1
ATOM 3186 C C . SER B 1 126 ? 55.023 -16.813 -2.448 1.00 19.77 126 SER B C 1
ATOM 3187 O O . SER B 1 126 ? 55.960 -17.599 -2.661 1.00 18.67 126 SER B O 1
ATOM 3190 N N . ALA B 1 127 ? 55.184 -15.504 -2.302 1.00 15.66 127 ALA B N 1
ATOM 3191 C CA . ALA B 1 127 ? 56.499 -14.890 -2.467 1.00 15.59 127 ALA B CA 1
ATOM 3192 C C . ALA B 1 127 ? 57.445 -15.354 -1.380 1.00 14.62 127 ALA B C 1
ATOM 3193 O O . ALA B 1 127 ? 58.612 -15.733 -1.648 1.00 17.19 127 ALA B O 1
ATOM 3195 N N . ARG B 1 128 ? 56.953 -15.381 -0.146 1.00 14.83 128 ARG B N 1
ATOM 3196 C CA . ARG B 1 128 ? 57.809 -15.838 0.951 1.00 14.47 128 ARG B CA 1
ATOM 3197 C C . ARG B 1 128 ? 58.096 -17.328 0.788 1.00 15.68 128 ARG B C 1
ATOM 3198 O O . ARG B 1 128 ? 59.178 -17.804 1.127 1.00 14.74 128 ARG B O 1
ATOM 3206 N N . SER B 1 129 ? 57.072 -18.057 0.351 1.00 15.06 129 SER B N 1
ATOM 3207 C CA . SER B 1 129 ? 57.164 -19.510 0.212 1.00 17.17 129 SER B CA 1
ATOM 3208 C C . SER B 1 129 ? 58.209 -19.912 -0.816 1.00 15.42 129 SER B C 1
ATOM 3209 O O . SER B 1 129 ? 58.693 -21.057 -0.821 1.00 15.28 129 SER B O 1
ATOM 3212 N N . GLN B 1 130 ? 58.573 -18.981 -1.699 1.00 15.57 130 GLN B N 1
ATOM 3213 C CA . GLN B 1 130 ? 59.621 -19.317 -2.665 1.00 17.50 130 GLN B CA 1
ATOM 3214 C C . GLN B 1 130 ? 61.018 -19.305 -2.049 1.00 16.10 130 GLN B C 1
ATOM 3215 O O . GLN B 1 130 ? 61.952 -19.922 -2.605 1.00 16.11 130 GLN B O 1
ATOM 3221 N N . VAL B 1 131 ? 61.181 -18.584 -0.933 1.00 15.79 131 VAL B N 1
ATOM 3222 C CA . VAL B 1 131 ? 62.516 -18.427 -0.338 1.00 15.99 131 VAL B CA 1
ATOM 3223 C C . VAL B 1 131 ? 62.719 -19.072 1.050 1.00 15.77 131 VAL B C 1
ATOM 3224 O O . VAL B 1 131 ? 63.871 -19.287 1.460 1.00 14.81 131 VAL B O 1
ATOM 3228 N N . VAL B 1 132 ? 61.628 -19.364 1.768 1.00 15.45 132 VAL B N 1
ATOM 3229 C CA . VAL B 1 132 ? 61.708 -20.066 3.072 1.00 16.20 132 VAL B CA 1
ATOM 3230 C C . VAL B 1 132 ? 60.629 -21.121 3.125 1.00 16.36 132 VAL B C 1
ATOM 3231 O O . VAL B 1 132 ? 59.717 -21.132 2.291 1.00 18.70 132 VAL B O 1
ATOM 3235 N N . ASP B 1 133 ? 60.717 -22.019 4.100 1.00 15.15 133 ASP B N 1
ATOM 3236 C CA . ASP B 1 133 ? 59.690 -23.036 4.253 1.00 15.74 133 ASP B CA 1
ATOM 3237 C C . ASP B 1 133 ? 58.678 -22.605 5.288 1.00 14.22 133 ASP B C 1
ATOM 3238 O O . ASP B 1 133 ? 59.027 -21.859 6.211 1.00 15.50 133 ASP B O 1
ATOM 3243 N N . PHE B 1 134 ? 57.422 -23.035 5.118 1.00 13.79 134 PHE B N 1
ATOM 3244 C CA . 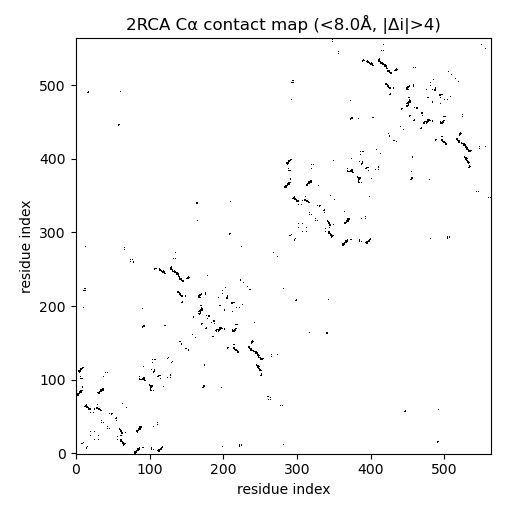PHE B 1 134 ? 56.387 -22.892 6.197 1.00 11.78 134 PHE B CA 1
ATOM 3245 C C . PHE B 1 134 ? 55.800 -24.247 6.534 1.00 13.08 134 PHE B C 1
ATOM 3246 O O . PHE B 1 134 ? 55.678 -25.112 5.673 1.00 12.80 134 PHE B O 1
ATOM 3254 N N . THR B 1 135 ? 55.421 -24.413 7.801 1.00 12.51 135 THR B N 1
ATOM 3255 C CA . THR B 1 135 ? 54.680 -25.596 8.196 1.00 14.09 135 THR B CA 1
ATOM 3256 C C . THR B 1 135 ? 53.252 -25.472 7.637 1.00 15.64 135 THR B C 1
ATOM 3257 O O . THR B 1 135 ? 52.855 -24.415 7.106 1.00 15.78 135 THR B O 1
ATOM 3261 N N . SER B 1 136 ? 52.485 -26.553 7.743 1.00 16.65 136 SER B N 1
ATOM 3262 C CA . SER B 1 136 ? 51.050 -26.443 7.488 1.00 16.95 136 SER B CA 1
ATOM 3263 C C . SER B 1 136 ? 50.588 -25.391 8.482 1.00 15.64 136 SER B C 1
ATOM 3264 O O . SER B 1 136 ? 51.193 -25.244 9.529 1.00 17.27 136 SER B O 1
ATOM 3267 N N . PRO B 1 137 ? 49.563 -24.610 8.130 1.00 14.25 137 PRO B N 1
ATOM 3268 C CA . PRO B 1 137 ? 49.144 -23.518 9.012 1.00 14.41 137 PRO B CA 1
ATOM 3269 C C . PRO B 1 137 ? 48.471 -23.933 10.299 1.00 14.09 137 PRO B C 1
ATOM 3270 O O . PRO B 1 137 ? 47.732 -24.928 10.326 1.00 14.07 137 PRO B O 1
ATOM 3274 N N . PHE B 1 138 ? 48.692 -23.154 11.360 1.00 14.32 138 PHE B N 1
ATOM 3275 C CA . PHE B 1 138 ? 47.972 -23.413 12.621 1.00 14.97 138 PHE B CA 1
ATOM 3276 C C . PHE B 1 138 ? 46.755 -22.503 12.812 1.00 16.65 138 PHE B C 1
ATOM 3277 O O . PHE B 1 138 ? 45.938 -22.721 13.726 1.00 17.35 138 PHE B O 1
ATOM 3285 N N . PHE B 1 139 ? 46.659 -21.474 11.972 1.00 17.04 139 PHE B N 1
ATOM 3286 C CA . PHE B 1 139 ? 45.580 -20.474 12.109 1.00 18.28 139 PHE B CA 1
ATOM 3287 C C . PHE B 1 139 ? 45.323 -19.863 10.755 1.00 17.22 139 PHE B C 1
ATOM 3288 O O . PHE B 1 139 ? 46.190 -19.935 9.877 1.00 17.91 139 PHE B O 1
ATOM 3296 N N . SER B 1 140 ? 44.126 -19.321 10.548 1.00 15.74 140 SER B N 1
ATOM 3297 C CA . SER B 1 140 ? 43.843 -18.662 9.268 1.00 18.44 140 SER B CA 1
ATOM 3298 C C . SER B 1 140 ? 43.097 -17.360 9.541 1.00 16.87 140 SER B C 1
ATOM 3299 O O . SER B 1 140 ? 42.225 -17.324 10.399 1.00 18.16 140 SER B O 1
ATOM 3302 N N . THR B 1 141 ? 43.439 -16.295 8.815 1.00 16.50 141 THR B N 1
ATOM 3303 C CA . THR B 1 141 ? 42.738 -14.994 8.971 1.00 15.42 141 THR B CA 1
ATOM 3304 C C . THR B 1 141 ? 42.560 -14.244 7.661 1.00 14.38 141 THR B C 1
ATOM 3305 O O . THR B 1 141 ? 43.420 -14.309 6.782 1.00 13.98 141 THR B O 1
ATOM 3309 N N A SER B 1 142 ? 41.439 -13.548 7.518 0.50 13.21 142 SER B N 1
ATOM 3310 N N B SER B 1 142 ? 41.429 -13.549 7.549 0.50 10.88 142 SER B N 1
ATOM 3311 C CA A SER B 1 142 ? 41.307 -12.594 6.434 0.50 14.01 142 SER B CA 1
ATOM 3312 C CA B SER B 1 142 ? 41.240 -12.543 6.520 0.50 9.92 142 SER B CA 1
ATOM 3313 C C A SER B 1 142 ? 42.010 -11.287 6.822 0.50 14.77 142 SER B C 1
ATOM 3314 C C B SER B 1 142 ? 42.047 -11.276 6.840 0.50 12.36 142 SER B C 1
ATOM 3315 O O A SER B 1 142 ? 42.355 -11.101 7.996 0.50 14.92 142 SER B O 1
ATOM 3316 O O B SER B 1 142 ? 42.504 -11.107 7.976 0.50 12.59 142 SER B O 1
ATOM 3321 N N . LEU B 1 143 ? 42.244 -10.407 5.844 1.00 13.71 143 LEU B N 1
ATOM 3322 C CA . LEU B 1 143 ? 42.732 -9.054 6.144 1.00 14.86 143 LEU B CA 1
ATOM 3323 C C . LEU B 1 143 ? 41.477 -8.310 6.585 1.00 13.63 143 LEU B C 1
ATOM 3324 O O . LEU B 1 143 ? 40.351 -8.750 6.280 1.00 17.78 143 LEU B O 1
ATOM 3329 N N . GLY B 1 144 ? 41.662 -7.228 7.364 1.00 14.05 144 GLY B N 1
ATOM 3330 C CA . GLY B 1 144 ? 40.520 -6.451 7.846 1.00 14.03 144 GLY B CA 1
ATOM 3331 C C . GLY B 1 144 ? 40.811 -4.956 7.682 1.00 14.18 144 GLY B C 1
ATOM 3332 O O . GLY B 1 144 ? 41.917 -4.561 7.335 1.00 12.64 144 GLY B O 1
ATOM 3333 N N . ILE B 1 145 ? 39.794 -4.155 7.944 1.00 13.40 145 ILE B N 1
ATOM 3334 C CA . ILE B 1 145 ? 39.852 -2.700 7.835 1.00 14.95 145 ILE B CA 1
ATOM 3335 C C . ILE B 1 145 ? 39.264 -2.159 9.113 1.00 17.38 145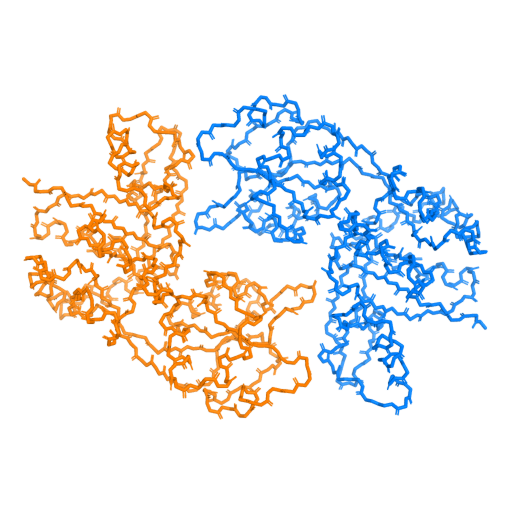 ILE B C 1
ATOM 3336 O O . ILE B 1 145 ? 38.089 -2.451 9.446 1.00 15.33 145 ILE B O 1
ATOM 3341 N N . MET B 1 146 ? 40.063 -1.392 9.863 1.00 14.61 146 MET B N 1
ATOM 3342 C CA . MET B 1 146 ? 39.623 -0.783 11.091 1.00 15.35 146 MET B CA 1
ATOM 3343 C C . MET B 1 146 ? 39.397 0.702 10.887 1.00 14.50 146 MET B C 1
ATOM 3344 O O . MET B 1 146 ? 40.157 1.372 10.184 1.00 12.63 146 MET B O 1
ATOM 3349 N N . VAL B 1 147 ? 38.353 1.203 11.527 1.00 13.17 147 VAL B N 1
ATOM 3350 C CA . VAL B 1 147 ? 37.967 2.612 11.491 1.00 14.61 147 VAL B CA 1
ATOM 3351 C C . VAL B 1 147 ? 37.559 3.078 12.887 1.00 17.20 147 VAL B C 1
ATOM 3352 O O . VAL B 1 147 ? 37.339 2.264 13.786 1.00 16.76 147 VAL B O 1
ATOM 3356 N N . ARG B 1 148 ? 37.452 4.389 13.069 1.00 17.26 148 ARG B N 1
ATOM 3357 C CA . ARG B 1 148 ? 36.872 4.942 14.295 1.00 21.11 148 ARG B CA 1
ATOM 3358 C C . ARG B 1 148 ? 35.367 4.728 14.217 1.00 20.32 148 ARG B C 1
ATOM 3359 O O . ARG B 1 148 ? 34.795 4.764 13.127 1.00 19.37 148 ARG B O 1
ATOM 3367 N N . THR B 1 149 ? 34.712 4.562 15.359 1.00 20.61 149 THR B N 1
ATOM 3368 C CA . THR B 1 149 ? 33.260 4.445 15.313 1.00 21.43 149 THR B CA 1
ATOM 3369 C C . THR B 1 149 ? 32.617 5.746 14.863 1.00 23.12 149 THR B C 1
ATOM 3370 O O . THR B 1 149 ? 33.226 6.825 14.919 1.00 22.11 149 THR B O 1
ATOM 3374 N N . ARG B 1 150 ? 31.385 5.631 14.372 1.00 23.35 150 ARG B N 1
ATOM 3375 C CA . ARG B 1 150 ? 30.579 6.801 14.065 1.00 25.54 150 ARG B CA 1
ATOM 3376 C C . ARG B 1 150 ? 31.201 7.715 13.030 1.00 26.02 150 ARG B C 1
ATOM 3377 O O . ARG B 1 150 ? 31.185 8.940 13.190 1.00 26.51 150 ARG B O 1
ATOM 3385 N N . GLY B 1 151 ? 31.745 7.127 11.968 1.00 24.76 151 GLY B N 1
ATOM 3386 C CA . GLY B 1 151 ? 32.338 7.932 10.900 1.00 22.99 151 GLY B CA 1
ATOM 3387 C C . GLY B 1 151 ? 32.449 7.156 9.604 1.00 23.20 151 GLY B C 1
ATOM 3388 O O . GLY B 1 151 ? 31.439 6.822 8.988 1.00 23.86 151 GLY B O 1
ATOM 3389 N N . THR B 1 152 ? 33.685 6.859 9.204 1.00 21.21 152 THR B N 1
ATOM 3390 C CA . THR B 1 152 ? 33.959 6.126 7.973 1.00 20.65 152 THR B CA 1
ATOM 3391 C C . THR B 1 152 ? 33.244 4.764 7.850 1.00 20.93 152 THR B C 1
ATOM 3392 O O . THR B 1 152 ? 33.283 3.947 8.767 1.00 20.92 152 THR B O 1
ATOM 3396 N N . GLU B 1 153 ? 32.606 4.532 6.696 1.00 20.50 153 GLU B N 1
ATOM 3397 C CA . GLU B 1 153 ? 31.990 3.248 6.385 1.00 20.59 153 GLU B CA 1
ATOM 3398 C C . GLU B 1 153 ? 32.572 2.739 5.086 1.00 18.94 153 GLU B C 1
ATOM 3399 O O . GLU B 1 153 ? 32.716 3.511 4.132 1.00 19.00 153 GLU B O 1
ATOM 3405 N N . LEU B 1 154 ? 32.954 1.468 5.053 1.00 18.70 154 LEU B N 1
ATOM 3406 C CA . LEU B 1 154 ? 33.546 0.869 3.866 1.00 17.67 154 LEU B CA 1
ATOM 3407 C C . LEU B 1 154 ? 32.948 -0.499 3.550 1.00 18.03 154 LEU B C 1
ATOM 3408 O O . LEU B 1 154 ? 32.647 -1.275 4.454 1.00 17.66 154 LEU B O 1
ATOM 3413 N N . SER B 1 155 ? 32.829 -0.819 2.267 1.00 17.15 155 SER B N 1
ATOM 3414 C CA . SER B 1 155 ? 32.258 -2.078 1.867 1.00 16.45 155 SER B CA 1
ATOM 3415 C C . SER B 1 1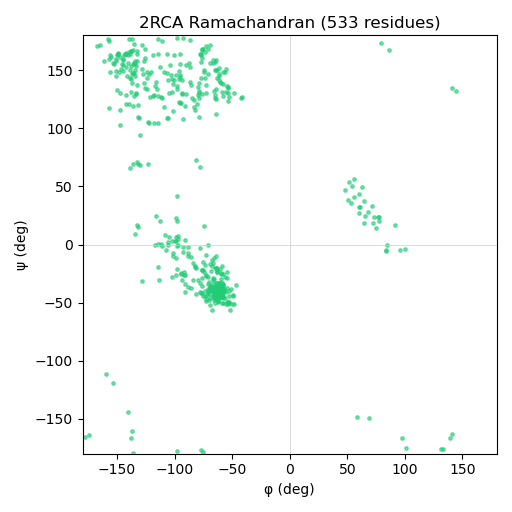55 ? 33.272 -3.211 1.926 1.00 15.82 155 SER B C 1
ATOM 3416 O O . SER B 1 155 ? 32.899 -4.373 1.960 1.00 15.53 155 SER B O 1
ATOM 3419 N N . GLY B 1 156 ? 34.552 -2.854 1.939 1.00 13.14 156 GLY B N 1
ATOM 3420 C CA . GLY B 1 156 ? 35.633 -3.814 1.794 1.00 13.08 156 GLY B CA 1
ATOM 3421 C C . GLY B 1 156 ? 36.696 -3.221 0.895 1.00 13.35 156 GLY B C 1
ATOM 3422 O O . GLY B 1 156 ? 36.701 -2.005 0.627 1.00 14.02 156 GLY B O 1
ATOM 3423 N N . ILE B 1 157 ? 37.609 -4.073 0.435 1.00 13.64 157 ILE B N 1
ATOM 3424 C CA . ILE B 1 157 ? 38.757 -3.640 -0.342 1.00 14.68 157 ILE B CA 1
ATOM 3425 C C . ILE B 1 157 ? 38.406 -3.070 -1.720 1.00 16.32 157 ILE B C 1
ATOM 3426 O O . ILE B 1 157 ? 39.231 -2.388 -2.321 1.00 16.86 157 ILE B O 1
ATOM 3431 N N . HIS B 1 158 ? 37.184 -3.318 -2.204 1.00 15.63 158 HIS B N 1
ATOM 3432 C CA . HIS B 1 158 ? 36.724 -2.729 -3.482 1.00 14.54 158 HIS B CA 1
ATOM 3433 C C . HIS B 1 158 ? 36.009 -1.385 -3.340 1.00 13.36 158 HIS B C 1
ATOM 3434 O O . HIS B 1 158 ? 35.532 -0.819 -4.340 1.00 14.79 158 HIS B O 1
ATOM 3441 N N . ASP B 1 159 ? 35.930 -0.832 -2.137 1.00 14.21 159 ASP B N 1
ATOM 3442 C CA . ASP B 1 159 ? 35.205 0.422 -1.955 1.00 14.25 159 ASP B CA 1
ATOM 3443 C C . ASP B 1 159 ? 35.896 1.581 -2.716 1.00 13.59 159 ASP B C 1
ATOM 3444 O O . ASP B 1 159 ? 37.098 1.761 -2.559 1.00 12.97 159 ASP B O 1
ATOM 3449 N N . PRO B 1 160 ? 35.191 2.325 -3.591 1.00 13.08 160 PRO B N 1
ATOM 3450 C CA . PRO B 1 160 ? 35.841 3.482 -4.271 1.00 12.12 160 PRO B CA 1
ATOM 3451 C C . PRO B 1 160 ? 36.494 4.528 -3.353 1.00 12.97 160 PRO B C 1
ATOM 3452 O O . PRO B 1 160 ? 37.385 5.293 -3.798 1.00 12.57 160 PRO B O 1
ATOM 3456 N N . LYS B 1 161 ? 36.035 4.611 -2.105 1.00 12.18 161 LYS B N 1
ATOM 3457 C CA . LYS B 1 161 ? 36.631 5.532 -1.122 1.00 12.41 161 LYS B CA 1
ATOM 3458 C C . LYS B 1 161 ? 38.082 5.226 -0.898 1.00 10.30 161 LYS B C 1
ATOM 3459 O O . LYS B 1 161 ? 38.848 6.151 -0.529 1.00 12.90 161 LYS B O 1
ATOM 3465 N N . LEU B 1 162 ? 38.462 3.954 -1.058 1.00 12.82 162 LEU B N 1
ATOM 3466 C CA . LEU B 1 162 ? 39.879 3.532 -0.953 1.00 12.19 162 LEU B CA 1
ATOM 3467 C C . LEU B 1 162 ? 40.680 3.670 -2.261 1.00 15.46 162 LEU B C 1
ATOM 3468 O O . LEU B 1 162 ? 41.861 3.993 -2.266 1.00 17.63 162 LEU B O 1
ATOM 3473 N N . HIS B 1 163 ? 40.054 3.389 -3.396 1.00 14.38 163 HIS B N 1
ATOM 3474 C CA . HIS B 1 163 ? 40.790 3.460 -4.639 1.00 13.81 163 HIS B CA 1
ATOM 3475 C C . HIS B 1 163 ? 40.927 4.876 -5.140 1.00 14.63 163 HIS B C 1
ATOM 3476 O O . HIS B 1 163 ? 41.907 5.213 -5.826 1.00 16.01 163 HIS B O 1
ATOM 3483 N N . HIS B 1 164 ? 39.926 5.695 -4.827 1.00 12.50 164 HIS B N 1
ATOM 3484 C CA . HIS B 1 164 ? 39.969 7.074 -5.274 1.00 11.63 164 HIS B CA 1
ATOM 3485 C C . HIS B 1 164 ? 39.632 8.024 -4.144 1.00 12.21 164 HIS B C 1
ATOM 3486 O O . HIS B 1 164 ? 38.556 8.651 -4.140 1.00 13.99 164 HIS B O 1
ATOM 3493 N N . PRO B 1 165 ? 40.549 8.147 -3.189 1.00 13.29 165 PRO B N 1
ATOM 3494 C CA . PRO B 1 165 ? 40.216 8.867 -1.954 1.00 12.43 165 PRO B CA 1
ATOM 3495 C C . PRO B 1 165 ? 39.893 10.336 -2.188 1.00 12.69 165 PRO B C 1
ATOM 3496 O O . PRO B 1 165 ? 40.489 11.016 -3.047 1.00 11.91 165 PRO B O 1
ATOM 3500 N N . SER B 1 166 ? 38.926 10.826 -1.427 1.00 11.70 166 SER B N 1
ATOM 3501 C CA . SER B 1 166 ? 38.609 12.236 -1.473 1.00 11.67 166 SER B CA 1
ATOM 3502 C C . SER B 1 166 ? 39.663 13.065 -0.727 1.00 11.39 166 SER B C 1
ATOM 3503 O O . SER B 1 166 ? 40.520 12.521 -0.006 1.00 11.87 166 SER B O 1
ATOM 3506 N N . GLN B 1 167 ? 39.600 14.388 -0.924 1.00 10.54 167 GLN B N 1
ATOM 3507 C CA . GLN B 1 167 ? 40.566 15.287 -0.313 1.00 7.73 167 GLN B CA 1
ATOM 3508 C C . GLN B 1 167 ? 40.637 15.035 1.174 1.00 8.97 167 GLN B C 1
ATOM 3509 O O . GLN B 1 167 ? 39.615 15.139 1.865 1.00 9.27 167 GLN B O 1
ATOM 3515 N N . GLY B 1 168 ? 41.850 14.802 1.669 1.00 8.10 168 GLY B N 1
ATOM 3516 C CA . GLY B 1 168 ? 42.044 14.676 3.098 1.00 8.63 168 GLY B CA 1
ATOM 3517 C C . GLY B 1 168 ? 41.764 13.314 3.682 1.00 9.92 168 GLY B C 1
ATOM 3518 O O . GLY B 1 168 ? 41.970 13.119 4.886 1.00 12.01 168 GLY B O 1
ATOM 3519 N N . PHE B 1 169 ? 41.254 12.383 2.873 1.00 10.45 169 PHE B N 1
ATOM 3520 C CA . PHE B 1 169 ? 40.988 11.027 3.357 1.00 10.09 169 PHE B CA 1
ATOM 3521 C C . PHE B 1 169 ? 42.248 10.178 3.258 1.00 11.89 169 PHE B C 1
ATOM 3522 O O . PHE B 1 169 ? 42.847 10.057 2.166 1.00 13.41 169 PHE B O 1
ATOM 3530 N N . ARG B 1 170 ? 42.649 9.568 4.374 1.00 9.79 170 ARG B N 1
ATOM 3531 C CA . ARG B 1 170 ? 43.909 8.813 4.444 1.00 11.32 170 ARG B CA 1
ATOM 3532 C C . ARG B 1 170 ? 43.718 7.394 4.952 1.00 10.24 170 ARG B C 1
ATOM 3533 O O . ARG B 1 170 ? 42.929 7.159 5.848 1.00 10.53 170 ARG B O 1
ATOM 3541 N N . PHE B 1 171 ? 44.421 6.446 4.347 1.00 12.53 171 PHE B N 1
ATOM 3542 C CA . PHE B 1 171 ? 44.419 5.063 4.882 1.00 12.38 171 PHE B CA 1
ATOM 3543 C C . PHE B 1 171 ? 45.783 4.439 4.680 1.00 11.11 171 PHE B C 1
ATOM 3544 O O . PHE B 1 171 ? 46.566 4.876 3.866 1.00 11.95 171 PHE B O 1
ATOM 3552 N N . GLY B 1 172 ? 46.047 3.420 5.469 1.00 10.12 172 GLY B N 1
ATOM 3553 C CA . GLY B 1 172 ? 47.391 2.846 5.498 1.00 11.76 172 GLY B CA 1
ATOM 3554 C C . GLY B 1 172 ? 47.373 1.436 6.000 1.00 13.20 172 GLY B C 1
ATOM 3555 O O . GLY B 1 172 ? 46.319 0.938 6.366 1.00 12.87 172 GLY B O 1
ATOM 3556 N N . THR B 1 173 ? 48.559 0.826 5.993 1.00 12.15 173 THR B N 1
ATOM 3557 C CA . THR B 1 173 ? 48.714 -0.564 6.490 1.00 13.45 173 THR B CA 1
ATOM 3558 C C . THR B 1 173 ? 50.007 -0.643 7.339 1.00 13.86 173 THR B C 1
ATOM 3559 O O . THR B 1 173 ? 50.553 0.389 7.689 1.00 13.81 173 THR B O 1
ATOM 3563 N N . VAL B 1 174 ? 50.509 -1.853 7.671 1.00 12.37 174 VAL B N 1
ATOM 3564 C CA . VAL B 1 174 ? 51.811 -1.991 8.368 1.00 12.28 174 VAL B CA 1
ATOM 3565 C C . VAL B 1 174 ? 52.949 -2.196 7.343 1.00 10.58 174 VAL B C 1
ATOM 3566 O O . VAL B 1 174 ? 52.875 -3.080 6.498 1.00 12.51 174 VAL B O 1
ATOM 3570 N N . TRP B 1 175 ? 54.022 -1.427 7.433 1.00 12.59 175 TRP B N 1
ATOM 3571 C CA . TRP B 1 175 ? 55.144 -1.608 6.490 1.00 12.62 175 TRP B CA 1
ATOM 3572 C C . TRP B 1 175 ? 55.737 -3.020 6.500 1.00 14.12 175 TRP B C 1
ATOM 3573 O O . TRP B 1 175 ? 55.921 -3.578 7.577 1.00 13.16 175 TRP B O 1
ATOM 3584 N N . GLU B 1 176 ? 56.047 -3.575 5.317 1.00 13.24 176 GLU B N 1
ATOM 3585 C CA . GLU B 1 176 ? 56.755 -4.874 5.187 1.00 12.86 176 GLU B CA 1
ATOM 3586 C C . GLU B 1 176 ? 55.931 -6.047 5.723 1.00 13.41 176 GLU B C 1
ATOM 3587 O O . GLU B 1 176 ? 56.455 -7.099 6.098 1.00 14.59 176 GLU B O 1
ATOM 3593 N N . SER B 1 177 ? 54.613 -5.863 5.734 1.00 14.20 177 SER B N 1
ATOM 3594 C CA . SER B 1 177 ? 53.658 -6.909 6.097 1.00 13.41 177 SER B CA 1
ATOM 3595 C C . SER B 1 177 ? 53.106 -7.642 4.877 1.00 14.45 177 SER B C 1
ATOM 3596 O O . SER B 1 177 ? 53.236 -7.166 3.752 1.00 13.26 177 SER B O 1
ATOM 3599 N N . SER B 1 178 ? 52.492 -8.806 5.095 1.00 14.35 178 SER B N 1
ATOM 3600 C CA . SER B 1 178 ? 51.874 -9.542 3.977 1.00 14.02 178 SER B CA 1
ATOM 3601 C C . SER B 1 178 ? 50.683 -8.718 3.427 1.00 14.57 178 SER B C 1
ATOM 3602 O O . SER B 1 178 ? 50.394 -8.781 2.230 1.00 14.37 178 SER B O 1
ATOM 3605 N N . ALA B 1 179 ? 50.032 -7.927 4.292 1.00 15.89 179 ALA B N 1
ATOM 3606 C CA . ALA B 1 179 ? 48.929 -7.028 3.877 1.00 15.60 179 ALA B CA 1
ATOM 3607 C C . ALA B 1 179 ? 49.471 -5.989 2.925 1.00 15.27 179 ALA B C 1
ATOM 3608 O O . ALA B 1 179 ? 48.877 -5.709 1.847 1.00 16.16 179 ALA B O 1
ATOM 3610 N N . GLU B 1 180 ? 50.643 -5.433 3.234 1.00 15.36 180 GLU B N 1
ATOM 3611 C CA . GLU B 1 180 ? 51.238 -4.474 2.308 1.00 16.39 180 GLU B CA 1
ATOM 3612 C C . GLU B 1 180 ? 51.565 -5.128 0.972 1.00 15.38 180 GLU B C 1
ATOM 3613 O O . GLU B 1 180 ? 51.338 -4.559 -0.103 1.00 14.93 180 GLU B O 1
ATOM 3619 N N . ALA B 1 181 ? 52.156 -6.324 1.050 1.00 15.95 181 ALA B N 1
ATOM 3620 C CA . ALA B 1 181 ? 52.593 -7.057 -0.142 1.00 15.61 181 ALA B CA 1
ATOM 3621 C C . ALA B 1 181 ? 51.410 -7.347 -1.049 1.00 15.72 181 ALA B C 1
ATOM 3622 O O . ALA B 1 181 ? 51.506 -7.216 -2.280 1.00 16.78 181 ALA B O 1
ATOM 3624 N N . TYR B 1 182 ? 50.279 -7.712 -0.435 1.00 13.96 182 TYR B N 1
ATOM 3625 C CA . TYR B 1 182 ? 49.066 -8.035 -1.183 1.00 15.23 182 TYR B CA 1
ATOM 3626 C C . TYR B 1 182 ? 48.530 -6.795 -1.910 1.00 14.94 182 TYR B C 1
ATOM 3627 O O . TYR B 1 182 ? 48.147 -6.850 -3.077 1.00 17.90 182 TYR B O 1
ATOM 3636 N N . ILE B 1 183 ? 48.490 -5.668 -1.202 1.00 14.40 183 ILE B N 1
ATOM 3637 C CA . ILE B 1 183 ? 47.994 -4.436 -1.852 1.00 14.32 183 ILE B CA 1
ATOM 3638 C C . ILE B 1 183 ? 48.918 -4.000 -2.964 1.00 14.45 183 ILE B C 1
ATOM 3639 O O . ILE B 1 183 ? 48.443 -3.556 -4.014 1.00 15.18 183 ILE B O 1
ATOM 3644 N N . LYS B 1 184 ? 50.231 -4.101 -2.741 1.00 16.23 184 LYS B N 1
ATOM 3645 C CA . LYS B 1 184 ? 51.216 -3.675 -3.742 1.00 17.07 184 LYS B CA 1
ATOM 3646 C C . LYS B 1 184 ? 51.046 -4.500 -5.003 1.00 17.15 184 LYS B C 1
ATOM 3647 O O . LYS B 1 184 ? 51.046 -3.954 -6.113 1.00 18.76 184 LYS B O 1
ATOM 3653 N N . ALA B 1 185 ? 50.834 -5.800 -4.839 1.00 17.54 185 ALA B N 1
ATOM 3654 C CA . ALA B 1 185 ? 50.680 -6.675 -6.014 1.00 18.08 185 ALA B CA 1
ATOM 3655 C C . ALA B 1 185 ? 49.319 -6.556 -6.696 1.00 19.22 185 ALA B C 1
ATOM 3656 O O . ALA B 1 185 ? 49.231 -6.631 -7.916 1.00 21.46 185 ALA B O 1
ATOM 3658 N N . SER B 1 186 ? 48.261 -6.352 -5.918 1.00 19.82 186 SER B N 1
ATOM 3659 C CA . SER B 1 186 ? 46.917 -6.361 -6.479 1.00 19.26 186 SER B CA 1
ATOM 3660 C C . SER B 1 186 ? 46.419 -4.999 -6.934 1.00 18.75 186 SER B C 1
ATOM 3661 O O . SER B 1 186 ? 45.732 -4.918 -7.959 1.00 18.21 186 SER B O 1
ATOM 3664 N N . PHE B 1 187 ? 46.717 -3.968 -6.138 1.00 18.56 187 PHE B N 1
ATOM 3665 C CA . PHE B 1 187 ? 46.211 -2.605 -6.375 1.00 18.66 187 PHE B CA 1
ATOM 3666 C C . PHE B 1 187 ? 47.351 -1.574 -6.287 1.00 20.11 187 PHE B C 1
ATOM 3667 O O . PHE B 1 187 ? 47.403 -0.761 -5.366 1.00 19.43 187 PHE B O 1
ATOM 3675 N N . PRO B 1 188 ? 48.265 -1.600 -7.269 1.00 22.23 188 PRO B N 1
ATOM 3676 C CA . PRO B 1 188 ? 49.420 -0.698 -7.244 1.00 23.01 188 PRO B CA 1
ATOM 3677 C C . PRO B 1 188 ? 49.066 0.771 -7.029 1.00 24.48 188 PRO B C 1
ATOM 3678 O O . PRO B 1 188 ? 49.791 1.481 -6.311 1.00 22.65 188 PRO B O 1
ATOM 3682 N N . GLU B 1 189 ? 47.970 1.250 -7.623 1.00 25.32 189 GLU B N 1
ATOM 3683 C CA . GLU B 1 189 ? 47.606 2.648 -7.398 1.00 27.54 189 GLU B CA 1
ATOM 3684 C C . GLU B 1 189 ? 47.158 2.951 -5.946 1.00 27.64 189 GLU B C 1
ATOM 3685 O O . GLU B 1 189 ? 47.555 3.974 -5.358 1.00 27.70 189 GLU B O 1
ATOM 3691 N N . MET B 1 190 ? 46.406 2.024 -5.335 1.00 27.07 190 MET B N 1
ATOM 3692 C CA . MET B 1 190 ? 46.032 2.138 -3.934 1.00 26.84 190 MET B CA 1
ATOM 3693 C C . MET B 1 190 ? 47.278 2.126 -3.064 1.00 23.74 190 MET B C 1
ATOM 3694 O O . MET B 1 190 ? 47.376 2.857 -2.098 1.00 23.15 190 MET B O 1
ATOM 3699 N N . HIS B 1 191 ? 48.217 1.258 -3.408 1.00 21.67 191 HIS B N 1
ATOM 3700 C CA . HIS B 1 191 ? 49.487 1.189 -2.696 1.00 19.02 191 HIS B CA 1
ATOM 3701 C C . HIS B 1 191 ? 50.260 2.495 -2.742 1.00 19.60 191 HIS B C 1
ATOM 3702 O O . HIS B 1 191 ? 50.867 2.896 -1.751 1.00 18.73 191 HIS B O 1
ATOM 3709 N N . ALA B 1 192 ? 50.214 3.199 -3.880 1.00 17.82 192 ALA B N 1
ATOM 3710 C CA . ALA B 1 192 ? 50.835 4.524 -3.927 1.00 18.95 192 ALA B CA 1
ATOM 3711 C C . ALA B 1 192 ? 50.281 5.474 -2.864 1.00 19.78 192 ALA B C 1
ATOM 3712 O O . ALA B 1 192 ? 51.040 6.257 -2.283 1.00 21.02 192 ALA B O 1
ATOM 3714 N N . HIS B 1 193 ? 48.981 5.407 -2.606 1.00 19.69 193 HIS B N 1
ATOM 3715 C CA . HIS B 1 193 ? 48.375 6.344 -1.639 1.00 21.62 193 HIS B CA 1
ATOM 3716 C C . HIS B 1 193 ? 48.903 5.969 -0.246 1.00 22.57 193 HIS B C 1
ATOM 3717 O O . HIS B 1 193 ? 49.381 6.812 0.549 1.00 23.71 193 HIS B O 1
ATOM 3724 N N . MET B 1 194 ? 48.873 4.685 0.033 1.00 20.13 194 MET B N 1
ATOM 3725 C CA . MET B 1 194 ? 49.228 4.203 1.360 1.00 23.51 194 MET B CA 1
ATOM 3726 C C . MET B 1 194 ? 50.664 4.484 1.766 1.00 22.66 194 MET B C 1
ATOM 3727 O O . MET B 1 194 ? 50.968 4.514 2.960 1.00 22.84 194 MET B O 1
ATOM 3732 N N . ARG B 1 195 ? 51.539 4.669 0.777 1.00 24.03 195 ARG B N 1
ATOM 3733 C CA . ARG B 1 195 ? 52.950 5.027 0.995 1.00 27.02 195 ARG B CA 1
ATOM 3734 C C . ARG B 1 195 ? 53.218 6.158 1.990 1.00 24.44 195 ARG B C 1
ATOM 3735 O O . ARG B 1 195 ? 54.244 6.144 2.701 1.00 26.11 195 ARG B O 1
ATOM 3743 N N . ARG B 1 196 ? 52.340 7.144 2.046 1.00 22.54 196 ARG B N 1
ATOM 3744 C CA . ARG B 1 196 ? 52.546 8.275 2.930 1.00 22.49 196 ARG B CA 1
ATOM 3745 C C . ARG B 1 196 ? 51.883 8.065 4.268 1.00 21.71 196 ARG B C 1
ATOM 3746 O O . ARG B 1 196 ? 51.982 8.911 5.178 1.00 24.77 196 ARG B O 1
ATOM 3754 N N . HIS B 1 197 ? 51.195 6.942 4.409 1.00 16.53 197 HIS B N 1
ATOM 3755 C CA . HIS B 1 197 ? 50.300 6.857 5.550 1.00 14.35 197 HIS B CA 1
ATOM 3756 C C . HIS B 1 197 ? 50.375 5.559 6.318 1.00 14.97 197 HIS B C 1
ATOM 3757 O O . HIS B 1 197 ? 49.512 5.290 7.147 1.00 17.77 197 HIS B O 1
ATOM 3764 N N . SER B 1 198 ? 51.356 4.736 6.002 1.00 13.50 198 SER B N 1
ATOM 3765 C CA . SER B 1 198 ? 51.482 3.459 6.731 1.00 14.30 198 SER B CA 1
ATOM 3766 C C . SER B 1 198 ? 52.267 3.539 8.008 1.00 14.06 198 SER B C 1
ATOM 3767 O O . SER B 1 198 ? 52.802 4.569 8.352 1.00 15.75 198 SER B O 1
ATOM 3770 N N . ALA B 1 199 ? 52.324 2.415 8.743 1.00 14.00 199 ALA B N 1
ATOM 3771 C CA . ALA B 1 199 ? 52.910 2.403 10.064 1.00 13.20 199 ALA B CA 1
ATOM 3772 C C . ALA B 1 199 ? 53.861 1.246 10.292 1.00 13.41 199 ALA B C 1
ATOM 3773 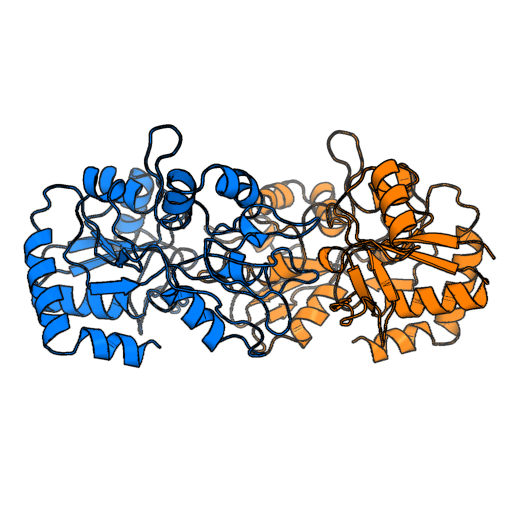O O . ALA B 1 199 ? 53.722 0.227 9.625 1.00 13.73 199 ALA B O 1
ATOM 3775 N N . PRO B 1 200 ? 54.828 1.393 11.198 1.00 14.28 200 PRO B N 1
ATOM 3776 C CA . PRO B 1 200 ? 55.781 0.266 11.377 1.00 12.17 200 PRO B CA 1
ATOM 3777 C C . PRO B 1 200 ? 55.231 -0.969 12.122 1.00 15.24 200 PRO B C 1
ATOM 3778 O O . PRO B 1 200 ? 55.837 -2.027 12.043 1.00 16.12 200 PRO B O 1
ATOM 3782 N N . THR B 1 201 ? 54.119 -0.828 12.847 1.00 14.22 201 THR B N 1
ATOM 3783 C CA . THR B 1 201 ? 53.521 -1.939 13.632 1.00 14.70 201 THR B CA 1
ATOM 3784 C C . THR B 1 201 ? 52.030 -1.745 13.704 1.00 15.80 201 THR B C 1
ATOM 3785 O O . THR B 1 201 ? 51.496 -0.653 13.474 1.00 14.31 201 THR B O 1
ATOM 3789 N N . THR B 1 202 ? 51.349 -2.814 14.056 1.00 13.45 202 THR B N 1
ATOM 3790 C CA . THR B 1 202 ? 49.917 -2.765 14.195 1.00 13.73 202 THR B CA 1
ATOM 3791 C C . THR B 1 202 ? 49.447 -1.713 15.226 1.00 13.28 202 THR B C 1
ATOM 3792 O O . THR B 1 202 ? 48.595 -0.917 14.934 1.00 14.21 202 THR B O 1
ATOM 3796 N N . PRO B 1 203 ? 50.006 -1.710 16.444 1.00 14.42 203 PRO B N 1
ATOM 3797 C CA . PRO B 1 203 ? 49.592 -0.642 17.369 1.00 13.08 203 PRO B CA 1
ATOM 3798 C C . PRO B 1 203 ? 49.854 0.774 16.861 1.00 11.64 203 PRO B C 1
ATOM 3799 O O . PRO B 1 203 ? 49.059 1.700 17.123 1.00 14.06 203 PRO B O 1
ATOM 3803 N N . HIS B 1 204 ? 50.948 0.991 16.148 1.00 13.17 204 HIS B N 1
ATOM 3804 C CA . HIS B 1 204 ? 51.174 2.334 15.616 1.00 14.52 204 HIS B CA 1
ATOM 3805 C C . HIS B 1 204 ? 50.035 2.745 14.706 1.00 13.32 204 HIS B C 1
ATOM 3806 O O . HIS B 1 204 ? 49.580 3.890 14.742 1.00 14.83 204 HIS B O 1
ATOM 3813 N N . GLY B 1 205 ? 49.566 1.840 13.851 1.00 11.37 205 GLY B N 1
ATOM 3814 C CA . GLY B 1 205 ? 48.497 2.224 12.900 1.00 13.00 205 GLY B CA 1
ATOM 3815 C C . GLY B 1 205 ? 47.187 2.452 13.604 1.00 13.63 205 GLY B C 1
ATOM 3816 O O . GLY B 1 205 ? 46.438 3.390 13.294 1.00 14.27 205 GLY B O 1
ATOM 3817 N N . VAL B 1 206 ? 46.902 1.616 14.596 1.00 13.56 206 VAL B N 1
ATOM 3818 C CA . VAL B 1 206 ? 45.691 1.794 15.394 1.00 15.74 206 VAL B CA 1
ATOM 3819 C C . VAL B 1 206 ? 45.734 3.162 16.078 1.00 15.96 206 VAL B C 1
ATOM 3820 O O . VAL B 1 206 ? 44.736 3.917 16.053 1.00 17.80 206 VAL B O 1
ATOM 3824 N N . ALA B 1 207 ? 46.904 3.558 16.596 1.00 13.94 207 ALA B N 1
ATOM 3825 C CA . ALA B 1 207 ? 47.061 4.848 17.267 1.00 14.80 207 ALA B CA 1
ATOM 3826 C C . ALA B 1 207 ? 46.770 6.022 16.304 1.00 15.90 207 ALA B C 1
ATOM 3827 O O . ALA B 1 207 ? 46.226 7.040 16.752 1.00 17.90 207 ALA B O 1
ATOM 3829 N N A MET B 1 208 ? 47.090 5.856 15.017 0.50 13.54 208 MET B N 1
ATOM 3830 N N B MET B 1 208 ? 47.098 5.868 15.012 0.50 13.23 208 MET B N 1
ATOM 3831 C CA A MET B 1 208 ? 46.864 6.920 14.041 0.50 12.55 208 MET B CA 1
ATOM 3832 C CA B MET B 1 208 ? 46.848 6.935 14.030 0.50 12.26 208 MET B CA 1
ATOM 3833 C C A MET B 1 208 ? 45.386 7.210 13.819 0.50 12.46 208 MET B C 1
ATOM 3834 C C B MET B 1 208 ? 45.368 7.233 13.871 0.50 12.12 208 MET B C 1
ATOM 3835 O O A MET B 1 208 ? 45.033 8.298 13.329 0.50 12.54 208 MET B O 1
ATOM 3836 O O B MET B 1 208 ? 44.990 8.341 13.456 0.50 12.42 208 MET B O 1
ATOM 3845 N N . LEU B 1 209 ? 44.523 6.241 14.151 1.00 13.28 209 LEU B N 1
ATOM 3846 C CA . LEU B 1 209 ? 43.064 6.474 14.044 1.00 15.30 209 LEU B CA 1
ATOM 3847 C C . LEU B 1 209 ? 42.550 7.400 15.147 1.00 16.88 209 LEU B C 1
ATOM 3848 O O . LEU B 1 209 ? 41.503 8.026 14.950 1.00 18.40 209 LEU B O 1
ATOM 3853 N N . THR B 1 210 ? 43.302 7.445 16.255 1.00 18.28 210 THR B N 1
ATOM 3854 C CA . THR B 1 210 ? 42.871 8.074 17.527 1.00 20.36 210 THR B CA 1
ATOM 3855 C C . THR B 1 210 ? 43.717 9.257 17.954 1.00 18.25 210 THR B C 1
ATOM 3856 O O . THR B 1 210 ? 43.494 9.853 19.027 1.00 17.45 210 THR B O 1
ATOM 3860 N N . SER B 1 211 ? 44.726 9.580 17.160 1.00 15.57 211 SER B N 1
ATOM 3861 C CA . SER B 1 211 ? 45.589 10.663 17.511 1.00 14.23 211 SER B CA 1
ATOM 3862 C C . SER B 1 211 ? 44.798 11.989 17.380 1.00 13.77 211 SER B C 1
ATOM 3863 O O . SER B 1 211 ? 43.673 12.019 16.857 1.00 13.92 211 SER B O 1
ATOM 3866 N N . ASP B 1 212 ? 45.403 13.081 17.832 1.00 13.08 212 ASP B N 1
ATOM 3867 C CA . ASP B 1 212 ? 44.735 14.359 17.808 1.00 11.79 212 ASP B CA 1
ATOM 3868 C C . ASP B 1 212 ? 45.532 15.399 17.004 1.00 13.88 212 ASP B C 1
ATOM 3869 O O . ASP B 1 212 ? 46.530 15.932 17.525 1.00 15.36 212 ASP B O 1
ATOM 3874 N N . PRO B 1 213 ? 45.071 15.704 15.759 1.00 14.78 213 PRO B N 1
ATOM 3875 C CA . PRO B 1 213 ? 43.950 15.083 15.074 1.00 14.70 213 PRO B CA 1
ATOM 3876 C C . PRO B 1 213 ? 44.337 13.704 14.528 1.00 14.75 213 PRO B C 1
ATOM 3877 O O . PRO B 1 213 ? 45.535 13.403 14.482 1.00 13.88 213 PRO B O 1
ATOM 3881 N N . PRO B 1 214 ? 43.354 12.903 14.098 1.00 14.49 214 PRO B N 1
ATOM 3882 C CA . PRO B 1 214 ? 43.672 11.596 13.548 1.00 12.87 214 PRO B CA 1
ATOM 3883 C C . PRO B 1 214 ? 44.537 11.751 12.323 1.00 13.09 214 PRO B C 1
ATOM 3884 O O . PRO B 1 214 ? 44.394 12.752 11.560 1.00 14.37 214 PRO B O 1
ATOM 3888 N N . LYS B 1 215 ? 45.420 10.782 12.127 1.00 12.39 215 LYS B N 1
ATOM 3889 C CA . LYS B 1 215 ? 46.244 10.789 10.949 1.00 12.33 215 LYS B CA 1
ATOM 3890 C C . LYS B 1 215 ? 45.827 9.733 9.955 1.00 13.49 215 LYS B C 1
ATOM 3891 O O . LYS B 1 215 ? 46.434 9.649 8.859 1.00 14.79 215 LYS B O 1
ATOM 3897 N N . LEU B 1 216 ? 44.845 8.905 10.334 1.00 11.76 216 LEU B N 1
ATOM 3898 C CA . LEU B 1 216 ? 44.252 7.932 9.382 1.00 11.56 216 LEU B CA 1
ATOM 3899 C C . LEU B 1 216 ? 42.741 7.962 9.530 1.00 12.36 216 LEU B C 1
ATOM 3900 O O . LEU B 1 216 ? 42.237 8.207 10.623 1.00 13.03 216 LEU B O 1
ATOM 3905 N N . ASN B 1 217 ? 42.060 7.727 8.406 1.00 11.38 217 ASN B N 1
ATOM 3906 C CA . ASN B 1 217 ? 40.605 7.431 8.424 1.00 12.29 217 ASN B CA 1
ATOM 3907 C C . ASN B 1 217 ? 40.351 5.923 8.452 1.00 12.60 217 ASN B C 1
ATOM 3908 O O . ASN B 1 217 ? 39.282 5.486 8.957 1.00 14.76 217 ASN B O 1
ATOM 3913 N N . ALA B 1 218 ? 41.231 5.109 7.872 1.00 13.24 218 ALA B N 1
ATOM 3914 C CA . ALA B 1 218 ? 41.077 3.660 7.911 1.00 13.16 218 ALA B CA 1
ATOM 3915 C C . ALA B 1 218 ? 42.432 2.968 7.971 1.00 13.72 218 ALA B C 1
ATOM 3916 O O . ALA B 1 218 ? 43.417 3.504 7.450 1.00 13.04 218 ALA B O 1
ATOM 3918 N N . PHE B 1 219 ? 42.493 1.779 8.588 1.00 11.12 219 PHE B N 1
ATOM 3919 C CA . PHE B 1 219 ? 43.749 1.062 8.759 1.00 13.25 219 PHE B CA 1
ATOM 3920 C C . PHE B 1 219 ? 43.543 -0.422 8.359 1.00 14.78 219 PHE B C 1
ATOM 3921 O O . PHE B 1 219 ? 42.624 -1.085 8.861 1.00 14.64 219 PHE B O 1
ATOM 3929 N N . ILE B 1 220 ? 44.412 -0.937 7.500 1.00 16.12 220 ILE B N 1
ATOM 3930 C CA . ILE B 1 220 ? 44.258 -2.292 6.975 1.00 15.77 220 ILE B CA 1
ATOM 3931 C C . ILE B 1 220 ? 45.314 -3.222 7.501 1.00 14.28 220 ILE B C 1
ATOM 3932 O O . ILE B 1 220 ? 46.514 -2.949 7.361 1.00 15.95 220 ILE B O 1
ATOM 3937 N N . MET B 1 221 ? 44.898 -4.348 8.092 1.00 14.28 221 MET B N 1
ATOM 3938 C CA . MET B 1 221 ? 45.864 -5.308 8.621 1.00 13.46 221 MET B CA 1
ATOM 3939 C C . MET B 1 221 ? 45.156 -6.628 8.942 1.00 14.26 221 MET B C 1
ATOM 3940 O O . MET B 1 221 ? 43.911 -6.667 8.863 1.00 14.17 221 MET B O 1
ATOM 3945 N N . ASP B 1 222 ? 45.920 -7.704 9.269 1.00 13.41 222 ASP B N 1
ATOM 3946 C CA . ASP B 1 222 ? 45.297 -9.021 9.610 1.00 15.48 222 ASP B CA 1
ATOM 3947 C C . ASP B 1 222 ? 44.063 -8.749 10.495 1.00 13.84 222 ASP B C 1
ATOM 3948 O O . ASP B 1 222 ? 44.176 -8.093 11.557 1.00 13.91 222 ASP B O 1
ATOM 3953 N N . LYS B 1 223 ? 42.907 -9.295 10.108 1.00 15.71 223 LYS B N 1
ATOM 3954 C CA . LYS B 1 223 ? 41.670 -9.086 10.903 1.00 15.00 223 LYS B CA 1
ATOM 3955 C C . LYS B 1 223 ? 41.822 -9.731 12.297 1.00 15.11 223 LYS B C 1
ATOM 3956 O O . LYS B 1 223 ? 41.267 -9.209 13.255 1.00 16.47 223 LYS B O 1
ATOM 3962 N N . SER B 1 224 ? 42.551 -10.844 12.401 1.00 15.66 224 SER B N 1
ATOM 3963 C CA . SER B 1 224 ? 42.864 -11.442 13.717 1.00 13.77 224 SER B CA 1
ATOM 3964 C C . SER B 1 224 ? 43.423 -10.422 14.723 1.00 14.42 224 SER B C 1
ATOM 3965 O O . SER B 1 224 ? 42.978 -10.376 15.892 1.00 17.17 224 SER B O 1
ATOM 3968 N N . LEU B 1 225 ? 44.350 -9.598 14.239 1.00 14.51 225 LEU B N 1
ATOM 3969 C CA . LEU B 1 225 ? 45.059 -8.616 15.060 1.00 14.86 225 LEU B CA 1
ATOM 3970 C C . LEU B 1 225 ? 44.170 -7.419 15.373 1.00 13.73 225 LEU B C 1
ATOM 3971 O O . LEU B 1 225 ? 44.145 -6.903 16.532 1.00 17.01 225 LEU B O 1
ATOM 3976 N N . LEU B 1 226 ? 43.466 -6.950 14.332 1.00 15.95 226 LEU B N 1
ATOM 3977 C CA . LEU B 1 226 ? 42.527 -5.845 14.466 1.00 15.00 226 LEU B CA 1
ATOM 3978 C C . LEU B 1 226 ? 41.396 -6.152 15.391 1.00 17.68 226 LEU B C 1
ATOM 3979 O O . LEU B 1 226 ? 40.968 -5.303 16.169 1.00 16.26 226 LEU B O 1
ATOM 3984 N N . ASP B 1 227 ? 40.923 -7.385 15.359 1.00 15.92 227 ASP B N 1
ATOM 3985 C CA . ASP B 1 227 ? 39.816 -7.739 16.267 1.00 17.80 227 ASP B CA 1
ATOM 3986 C C . ASP B 1 227 ? 40.296 -7.729 17.711 1.00 17.81 227 ASP B C 1
ATOM 3987 O O . ASP B 1 227 ? 39.567 -7.300 18.600 1.00 17.61 227 ASP B O 1
ATOM 3992 N N . TYR B 1 228 ? 41.528 -8.180 17.966 1.00 17.71 228 TYR B N 1
ATOM 3993 C CA . TYR B 1 228 ? 42.028 -8.143 19.326 1.00 18.52 228 TYR B CA 1
ATOM 3994 C C . TYR B 1 228 ? 42.068 -6.677 19.803 1.00 19.83 228 TYR B C 1
ATOM 3995 O O . TYR B 1 228 ? 41.609 -6.332 20.911 1.00 19.96 228 TYR B O 1
ATOM 4004 N N . GLU B 1 229 ? 42.567 -5.776 18.959 1.00 19.31 229 GLU B N 1
ATOM 4005 C CA . GLU B 1 229 ? 42.688 -4.388 19.402 1.00 19.64 229 GLU B CA 1
ATOM 4006 C C . GLU B 1 229 ? 41.319 -3.799 19.649 1.00 18.41 229 GLU B C 1
ATOM 4007 O O . GLU B 1 229 ? 41.140 -2.974 20.535 1.00 21.05 229 GLU B O 1
ATOM 4013 N N . VAL B 1 230 ? 40.337 -4.179 18.834 1.00 18.52 230 VAL B N 1
ATOM 4014 C CA . VAL B 1 230 ? 38.964 -3.692 19.066 1.00 18.11 230 VAL B CA 1
ATOM 4015 C C . VAL B 1 230 ? 38.440 -4.172 20.447 1.00 19.16 230 VAL B C 1
ATOM 4016 O O . VAL B 1 230 ? 37.813 -3.395 21.205 1.00 18.42 230 VAL B O 1
ATOM 4020 N N . SER B 1 231 ? 38.705 -5.438 20.770 1.00 21.66 231 SER B N 1
ATOM 4021 C CA . SER B 1 231 ? 38.270 -6.002 22.068 1.00 23.76 231 SER B CA 1
ATOM 4022 C C . SER B 1 231 ? 38.813 -5.287 23.292 1.00 25.48 231 SER B C 1
ATOM 4023 O O . SER B 1 231 ? 38.124 -5.212 24.312 1.00 26.40 231 SER B O 1
ATOM 4026 N N . ILE B 1 232 ? 40.031 -4.758 23.226 1.00 27.02 232 ILE B N 1
ATOM 4027 C CA . ILE B 1 232 ? 40.603 -4.137 24.428 1.00 28.98 232 ILE B CA 1
ATOM 4028 C C . ILE B 1 232 ? 40.465 -2.639 24.500 1.00 28.56 232 ILE B C 1
ATOM 4029 O O . ILE B 1 232 ? 40.910 -2.039 25.473 1.00 30.69 232 ILE B O 1
ATOM 4034 N N . ASP B 1 233 ? 39.882 -2.015 23.478 1.00 28.74 233 ASP B N 1
ATOM 4035 C CA . ASP B 1 233 ? 39.679 -0.561 23.512 1.00 29.50 233 ASP B CA 1
ATOM 4036 C C . ASP B 1 233 ? 38.725 -0.133 24.644 1.00 30.12 233 ASP B C 1
ATOM 4037 O O . ASP B 1 233 ? 37.524 -0.403 24.608 1.00 29.88 233 ASP B O 1
ATOM 4042 N N . ALA B 1 234 ? 39.265 0.572 25.631 1.00 31.50 234 ALA B N 1
ATOM 4043 C CA . ALA B 1 234 ? 38.488 0.972 26.813 1.00 32.30 234 ALA B CA 1
ATOM 4044 C C . ALA B 1 234 ? 37.344 1.956 26.538 1.00 32.62 234 ALA B C 1
ATOM 4045 O O . ALA B 1 234 ? 36.485 2.173 27.394 1.00 32.62 234 ALA B O 1
ATOM 4047 N N . ASP B 1 235 ? 37.319 2.530 25.339 1.00 33.00 235 ASP B N 1
ATOM 4048 C CA . ASP B 1 235 ? 36.273 3.473 24.964 1.00 32.97 235 ASP B CA 1
ATOM 4049 C C . ASP B 1 235 ? 35.363 2.895 23.885 1.00 32.52 235 ASP B C 1
ATOM 4050 O O . ASP B 1 235 ? 34.458 3.578 23.420 1.00 32.65 235 ASP B O 1
ATOM 4055 N N . CYS B 1 236 ? 35.618 1.654 23.458 1.00 31.78 236 CYS B N 1
ATOM 4056 C CA . CYS B 1 236 ? 34.824 1.039 22.382 1.00 30.94 236 CYS B CA 1
ATOM 4057 C C . CYS B 1 236 ? 34.734 1.961 21.164 1.00 29.68 236 CYS B C 1
ATOM 4058 O O . CYS B 1 236 ? 33.684 2.045 20.512 1.00 30.52 236 CYS B O 1
ATOM 4061 N N . LYS B 1 237 ? 35.824 2.655 20.857 1.00 26.29 237 LYS B N 1
ATOM 4062 C CA . LYS B 1 237 ? 35.794 3.642 19.782 1.00 25.44 237 LYS B CA 1
ATOM 4063 C C . LYS B 1 237 ? 36.361 3.111 18.461 1.00 21.86 237 LYS B C 1
ATOM 4064 O O . LYS B 1 237 ? 36.476 3.849 17.509 1.00 22.13 237 LYS B O 1
ATOM 4070 N N . LEU B 1 238 ? 36.676 1.828 18.403 1.00 20.92 238 LEU B N 1
ATOM 4071 C CA . LEU B 1 238 ? 37.280 1.263 17.195 1.00 20.47 238 LEU B CA 1
ATOM 4072 C C . LEU B 1 238 ? 36.374 0.155 16.658 1.00 21.50 238 LEU B C 1
ATOM 4073 O O . LEU B 1 238 ? 35.717 -0.544 17.440 1.00 20.62 238 LEU B O 1
ATOM 4078 N N . LEU B 1 239 ? 36.363 -0.032 15.337 1.00 21.73 239 LEU B N 1
ATOM 4079 C CA . LEU B 1 239 ? 35.573 -1.114 14.748 1.00 19.71 239 LEU B CA 1
ATOM 4080 C C . LEU B 1 239 ? 36.127 -1.609 13.424 1.00 19.80 239 LEU B C 1
ATOM 4081 O O . LEU B 1 239 ? 36.838 -0.880 12.764 1.00 18.70 239 LEU B O 1
ATOM 4086 N N . THR B 1 240 ? 35.823 -2.851 13.062 1.00 17.77 240 THR B N 1
ATOM 4087 C CA . THR B 1 240 ? 36.257 -3.397 11.783 1.00 18.18 240 THR B CA 1
ATOM 4088 C C . THR B 1 240 ? 35.050 -3.399 10.845 1.00 18.67 240 THR B C 1
ATOM 4089 O O . THR B 1 240 ? 33.894 -3.567 11.284 1.00 20.95 240 THR B O 1
ATOM 4093 N N . VAL B 1 241 ? 35.336 -3.171 9.560 1.00 18.49 241 VAL B N 1
ATOM 4094 C CA . VAL B 1 241 ? 34.272 -3.014 8.538 1.00 18.12 241 VAL B CA 1
ATOM 4095 C C . VAL B 1 241 ? 34.613 -3.707 7.253 1.00 18.99 241 VAL B C 1
ATOM 4096 O O . VAL B 1 241 ? 35.752 -4.078 7.010 1.00 19.18 241 VAL B O 1
ATOM 4100 N N . GLY B 1 242 ? 33.592 -3.887 6.423 1.00 20.46 242 GLY B N 1
ATOM 4101 C CA . GLY B 1 242 ? 33.758 -4.559 5.122 1.00 20.00 242 GLY B CA 1
ATOM 4102 C C . GLY B 1 242 ? 33.816 -6.084 5.106 1.00 20.31 242 GLY B C 1
ATOM 4103 O O . GLY B 1 242 ? 33.919 -6.755 6.141 1.00 18.23 242 GLY B O 1
ATOM 4104 N N . LYS B 1 243 ? 33.821 -6.620 3.897 1.00 19.04 243 LYS B N 1
ATOM 4105 C CA . LYS B 1 243 ? 33.795 -8.052 3.643 1.00 20.40 243 LYS B CA 1
ATOM 4106 C C . LYS B 1 243 ? 35.229 -8.547 3.646 1.00 20.26 243 LYS B C 1
ATOM 4107 O O . LYS B 1 243 ? 36.156 -7.743 3.411 1.00 17.64 243 LYS B O 1
ATOM 4113 N N . PRO B 1 244 ? 35.434 -9.849 3.919 1.00 19.44 244 PRO B N 1
ATOM 4114 C CA . PRO B 1 244 ? 36.770 -10.398 3.949 1.00 19.79 244 PRO B CA 1
ATOM 4115 C C . PRO B 1 244 ? 37.456 -10.417 2.617 1.00 20.03 244 PRO B C 1
ATOM 4116 O O . PRO B 1 244 ? 36.805 -10.486 1.567 1.00 21.91 244 PRO B O 1
ATOM 4120 N N . PHE B 1 245 ? 38.780 -10.425 2.691 1.00 18.41 245 PHE B N 1
ATOM 4121 C CA . PHE B 1 245 ? 39.648 -10.475 1.541 1.00 18.19 245 PHE B CA 1
ATOM 4122 C C . PHE B 1 245 ? 41.037 -10.941 1.970 1.00 16.93 245 PHE B C 1
ATOM 4123 O O . PHE B 1 245 ? 41.394 -10.860 3.150 1.00 18.09 245 PHE B O 1
ATOM 4131 N N . ALA B 1 246 ? 41.793 -11.468 1.021 1.00 18.28 246 ALA B N 1
ATOM 4132 C CA . ALA B 1 246 ? 43.187 -11.814 1.233 1.00 16.99 246 ALA B CA 1
ATOM 4133 C C . ALA B 1 246 ? 43.355 -12.740 2.444 1.00 18.91 246 ALA B C 1
ATOM 4134 O O . ALA B 1 246 ? 44.171 -12.506 3.328 1.00 20.37 246 ALA B O 1
ATOM 4136 N N . ILE B 1 247 ? 42.569 -13.802 2.459 1.00 18.56 247 ILE B N 1
ATOM 4137 C CA . ILE B 1 247 ? 42.710 -14.830 3.515 1.00 18.47 247 ILE B CA 1
ATOM 4138 C C . ILE B 1 247 ? 44.067 -15.532 3.429 1.00 19.23 247 ILE B C 1
ATOM 4139 O O . ILE B 1 247 ? 44.465 -16.017 2.354 1.00 18.89 247 ILE B O 1
ATOM 4144 N N . GLU B 1 248 ? 44.773 -15.592 4.564 1.00 19.33 248 GLU B N 1
ATOM 4145 C CA . GLU B 1 248 ? 46.088 -16.254 4.599 1.00 18.58 248 GLU B CA 1
ATOM 4146 C C . GLU B 1 248 ? 46.226 -17.067 5.855 1.00 17.93 248 GLU B C 1
ATOM 4147 O O . GLU B 1 248 ? 45.571 -16.774 6.866 1.00 18.80 248 GLU B O 1
ATOM 4153 N N . GLY B 1 249 ? 47.012 -18.144 5.765 1.00 17.36 249 GLY B N 1
ATOM 4154 C CA . GLY B 1 249 ? 47.278 -18.943 6.970 1.00 17.06 249 GLY B CA 1
ATOM 4155 C C . GLY B 1 249 ? 48.497 -18.456 7.716 1.00 18.05 249 GLY B C 1
ATOM 4156 O O . GLY B 1 249 ? 49.374 -17.824 7.118 1.00 18.66 249 GLY B O 1
ATOM 4157 N N . TYR B 1 250 ? 48.538 -18.717 9.027 1.00 17.21 250 TYR B N 1
ATOM 4158 C CA . TYR B 1 250 ? 49.763 -18.453 9.781 1.00 17.27 250 TYR B CA 1
ATOM 4159 C C . TYR B 1 250 ? 50.495 -19.755 9.905 1.00 17.45 250 TYR B C 1
ATOM 4160 O O . TYR B 1 250 ? 49.895 -20.795 10.264 1.00 16.44 250 TYR B O 1
ATOM 4169 N N . GLY B 1 251 ? 51.795 -19.700 9.639 1.00 17.59 251 GLY B N 1
ATOM 4170 C CA . GLY B 1 251 ? 52.610 -20.905 9.811 1.00 17.14 251 GLY B CA 1
ATOM 4171 C C . GLY B 1 251 ? 53.887 -20.642 10.561 1.00 17.14 251 GLY B C 1
ATOM 4172 O O . GLY B 1 251 ? 54.304 -19.499 10.732 1.00 20.07 251 GLY B O 1
ATOM 4173 N N . ILE B 1 252 ? 54.520 -21.706 11.055 1.00 15.55 252 ILE B N 1
ATOM 4174 C CA . ILE B 1 252 ? 55.911 -21.541 11.519 1.00 17.50 252 ILE B CA 1
ATOM 4175 C C . ILE B 1 252 ? 56.855 -21.462 10.290 1.00 16.78 252 ILE B C 1
ATOM 4176 O O . ILE B 1 252 ? 56.710 -22.230 9.379 1.00 17.10 252 ILE B O 1
ATOM 4181 N N . GLY B 1 253 ? 57.720 -20.456 10.234 1.00 17.96 253 GLY B N 1
ATOM 4182 C CA . GLY B 1 253 ? 58.662 -20.327 9.126 1.00 16.84 253 GLY B CA 1
ATOM 4183 C C . GLY B 1 253 ? 59.995 -20.939 9.498 1.00 16.35 253 GLY B C 1
ATOM 4184 O O . GLY B 1 253 ? 60.435 -20.869 10.639 1.00 16.61 253 GLY B O 1
ATOM 4185 N N . LEU B 1 254 ? 60.635 -21.563 8.506 1.00 16.90 254 LEU B N 1
ATOM 4186 C CA . LEU B 1 254 ? 61.969 -22.146 8.695 1.00 16.72 254 LEU B CA 1
ATOM 4187 C C . LEU B 1 254 ? 62.831 -21.915 7.486 1.00 18.16 254 LEU B C 1
ATOM 4188 O O . LEU B 1 254 ? 62.329 -21.626 6.402 1.00 18.08 254 LEU B O 1
ATOM 4193 N N . PRO B 1 255 ? 64.158 -22.068 7.648 1.00 18.03 255 PRO B N 1
ATOM 4194 C CA . PRO B 1 255 ? 64.944 -22.000 6.443 1.00 19.93 255 PRO B CA 1
ATOM 4195 C C . PRO B 1 255 ? 64.501 -23.007 5.398 1.00 19.78 255 PRO B C 1
ATOM 4196 O O . PRO B 1 255 ? 64.083 -24.128 5.712 1.00 20.97 255 PRO B O 1
ATOM 4200 N N . GLN B 1 256 ? 64.658 -22.631 4.132 1.00 18.74 256 GLN B N 1
ATOM 4201 C CA . GLN B 1 256 ? 64.295 -23.539 3.060 1.00 20.54 256 GLN B CA 1
ATOM 4202 C C . GLN B 1 256 ? 65.001 -24.892 3.236 1.00 20.22 256 GLN B C 1
ATOM 4203 O O . GLN B 1 256 ? 66.200 -24.971 3.562 1.00 20.78 256 GLN B O 1
ATOM 4209 N N . ASN B 1 257 ? 64.229 -25.958 3.060 1.00 20.25 257 ASN B N 1
ATOM 4210 C CA . ASN B 1 257 ? 64.730 -27.332 3.150 1.00 18.70 257 ASN B CA 1
ATOM 4211 C C . ASN B 1 257 ? 65.044 -27.777 4.571 1.00 20.42 257 ASN B C 1
ATOM 4212 O O . ASN B 1 257 ? 65.744 -28.768 4.787 1.00 21.11 257 ASN B O 1
ATOM 4217 N N . SER B 1 258 ? 64.508 -27.082 5.569 1.00 18.66 258 SER B N 1
ATOM 4218 C CA . SER B 1 258 ? 64.798 -27.478 6.940 1.00 19.79 258 SER B CA 1
ATOM 4219 C C . SER B 1 258 ? 64.317 -28.891 7.207 1.00 21.57 258 SER B C 1
ATOM 4220 O O . SER B 1 258 ? 63.244 -29.300 6.734 1.00 20.98 258 SER B O 1
ATOM 4223 N N . PRO B 1 259 ? 65.123 -29.672 7.946 1.00 23.52 259 PRO B N 1
ATOM 4224 C CA . PRO B 1 259 ? 64.701 -31.023 8.300 1.00 24.11 259 PRO B CA 1
ATOM 4225 C C . PRO B 1 259 ? 63.598 -31.041 9.347 1.00 24.17 259 PRO B C 1
ATOM 4226 O O . PRO B 1 259 ? 63.006 -32.089 9.610 1.00 24.20 259 PRO B O 1
ATOM 4230 N N . LEU B 1 260 ? 63.295 -29.889 9.921 1.00 23.39 260 LEU B N 1
ATOM 4231 C CA . LEU B 1 260 ? 62.309 -29.860 10.994 1.00 23.09 260 LEU B CA 1
ATOM 4232 C C . LEU B 1 260 ? 60.868 -29.627 10.538 1.00 21.95 260 LEU B C 1
ATOM 4233 O O . LEU B 1 260 ? 59.934 -30.061 11.185 1.00 21.33 260 LEU B O 1
ATOM 4238 N N . THR B 1 261 ? 60.682 -28.981 9.405 1.00 19.97 261 THR B N 1
ATOM 4239 C CA . THR B 1 261 ? 59.345 -28.657 8.916 1.00 20.46 261 THR B CA 1
ATOM 4240 C C . THR B 1 261 ? 58.327 -29.807 8.883 1.00 20.33 261 THR B C 1
ATOM 4241 O O . THR B 1 261 ? 57.177 -29.660 9.386 1.00 20.87 261 THR B O 1
ATOM 4245 N N . SER B 1 262 ? 58.705 -30.934 8.276 1.00 20.42 262 SER B N 1
ATOM 4246 C CA . SER B 1 262 ? 57.793 -32.076 8.182 1.00 21.61 262 SER B CA 1
ATOM 4247 C C . SER B 1 262 ? 57.168 -32.516 9.532 1.00 21.49 262 SER B C 1
ATOM 4248 O O . SER B 1 262 ? 55.943 -32.555 9.667 1.00 21.97 262 SER B O 1
ATOM 4251 N N . ASN B 1 263 ? 57.992 -32.835 10.524 1.00 21.73 263 ASN B N 1
ATOM 4252 C CA . ASN B 1 263 ? 57.455 -33.285 11.812 1.00 20.23 263 ASN B CA 1
ATOM 4253 C C . ASN B 1 263 ? 56.632 -32.179 12.488 1.00 20.01 263 ASN B C 1
ATOM 4254 O O . ASN B 1 263 ? 55.634 -32.450 13.174 1.00 19.41 263 ASN B O 1
ATOM 4259 N N . LEU B 1 264 ? 57.025 -30.924 12.283 1.00 18.33 264 LEU B N 1
ATOM 4260 C CA . LEU B 1 264 ? 56.269 -29.836 12.906 1.00 19.21 264 LEU B CA 1
ATOM 4261 C C . LEU B 1 264 ? 54.873 -29.770 12.315 1.00 19.81 264 LEU B C 1
ATOM 4262 O O . LEU B 1 264 ? 53.884 -29.565 13.041 1.00 18.78 264 LEU B O 1
ATOM 4267 N N . SER B 1 265 ? 54.775 -29.963 11.000 1.00 19.90 265 SER B N 1
ATOM 4268 C CA . SER B 1 265 ? 53.474 -29.985 10.361 1.00 19.10 265 SER B CA 1
ATOM 4269 C C . SER B 1 265 ? 52.592 -31.145 10.832 1.00 20.24 265 SER B C 1
ATOM 4270 O O . SER B 1 265 ? 51.381 -30.972 10.983 1.00 21.24 265 SER B O 1
ATOM 4273 N N . GLU B 1 266 ? 53.197 -32.321 11.077 1.00 22.28 266 GLU B N 1
ATOM 4274 C CA . GLU B 1 266 ? 52.449 -33.501 11.522 1.00 24.89 266 GLU B CA 1
ATOM 4275 C C . GLU B 1 266 ? 51.823 -33.238 12.880 1.00 22.70 266 GLU B C 1
ATOM 4276 O O . GLU B 1 266 ? 50.699 -33.693 13.165 1.00 21.51 266 GLU B O 1
ATOM 4282 N N . PHE B 1 267 ? 52.544 -32.494 13.718 1.00 19.72 267 PHE B N 1
ATOM 4283 C CA . PHE B 1 267 ? 52.051 -32.190 15.044 1.00 17.86 267 PHE B CA 1
ATOM 4284 C C . PHE B 1 267 ? 50.984 -31.106 15.026 1.00 17.73 267 PHE B C 1
ATOM 4285 O O . PHE B 1 267 ? 49.988 -31.236 15.723 1.00 17.65 267 PHE B O 1
ATOM 4293 N N . ILE B 1 268 ? 51.184 -30.057 14.217 1.00 18.50 268 ILE B N 1
ATOM 4294 C CA . ILE B 1 268 ? 50.155 -29.039 14.067 1.00 18.00 268 ILE B CA 1
ATOM 4295 C C . ILE B 1 268 ? 48.830 -29.635 13.612 1.00 20.96 268 ILE B C 1
ATOM 4296 O O . ILE B 1 268 ? 47.762 -29.309 14.166 1.00 21.19 268 ILE B O 1
ATOM 4301 N N . SER B 1 269 ? 48.880 -30.516 12.611 1.00 21.11 269 SER B N 1
ATOM 4302 C CA . SER B 1 269 ? 47.676 -31.176 12.162 1.00 22.88 269 SER B CA 1
ATOM 4303 C C . SER B 1 269 ? 47.023 -31.951 13.313 1.00 22.95 269 SER B C 1
ATOM 4304 O O . SER B 1 269 ? 45.807 -31.906 13.464 1.00 24.64 269 SER B O 1
ATOM 4307 N N . ARG B 1 270 ? 47.814 -32.672 14.119 1.00 22.17 270 ARG B N 1
ATOM 4308 C CA . ARG B 1 270 ? 47.261 -33.393 15.268 1.00 22.65 270 ARG B CA 1
ATOM 4309 C C . ARG B 1 270 ? 46.678 -32.426 16.309 1.00 21.41 270 ARG B C 1
ATOM 4310 O O . ARG B 1 270 ? 45.635 -32.714 16.916 1.00 21.35 270 ARG B O 1
ATOM 4318 N N . TYR B 1 271 ? 47.351 -31.287 16.515 1.00 21.04 271 TYR B N 1
ATOM 4319 C CA . TYR B 1 271 ? 46.819 -30.281 17.454 1.00 20.21 271 TYR B CA 1
ATOM 4320 C C . TYR B 1 271 ? 45.490 -29.706 17.011 1.00 22.02 271 TYR B C 1
ATOM 4321 O O . TYR B 1 271 ? 44.634 -29.458 17.836 1.00 23.12 271 TYR B O 1
ATOM 4330 N N . LYS B 1 272 ? 45.328 -29.452 15.717 1.00 24.40 272 LYS B N 1
ATOM 4331 C CA . LYS B 1 272 ? 44.053 -28.972 15.200 1.00 25.81 272 LYS B CA 1
ATOM 4332 C C . LYS B 1 272 ? 42.915 -29.990 15.405 1.00 27.82 272 LYS B C 1
ATOM 4333 O O . LYS B 1 272 ? 41.795 -29.618 15.773 1.00 28.11 272 LYS B O 1
ATOM 4339 N N . SER B 1 273 ? 43.169 -31.276 15.166 1.00 27.71 273 SER B N 1
ATOM 4340 C CA . SER B 1 273 ? 42.084 -32.251 15.289 1.00 28.63 273 SER B CA 1
ATOM 4341 C C . SER B 1 273 ? 41.834 -32.677 16.745 1.00 28.61 273 SER B C 1
ATOM 4342 O O . SER B 1 273 ? 40.751 -33.179 17.085 1.00 28.45 273 SER B O 1
ATOM 4345 N N . SER B 1 274 ? 42.825 -32.474 17.609 1.00 27.94 274 SER B N 1
ATOM 4346 C CA . SER B 1 274 ? 42.670 -32.840 19.015 1.00 28.18 274 SER B CA 1
ATOM 4347 C C . SER B 1 274 ? 41.965 -31.729 19.788 1.00 28.53 274 SER B C 1
ATOM 4348 O O . SER B 1 274 ? 41.465 -31.951 20.890 1.00 29.01 274 SER B O 1
ATOM 4351 N N . GLY B 1 275 ? 41.915 -30.544 19.193 1.00 29.18 275 GLY B N 1
ATOM 4352 C CA . GLY B 1 275 ? 41.257 -29.399 19.805 1.00 29.62 275 GLY B CA 1
ATOM 4353 C C . GLY B 1 275 ? 42.175 -28.465 20.574 1.00 29.18 275 GLY B C 1
ATOM 4354 O O . GLY B 1 275 ? 41.716 -27.438 21.085 1.00 28.39 275 GLY B O 1
ATOM 4355 N N . PHE B 1 276 ? 43.449 -28.843 20.693 1.00 27.96 276 PHE B N 1
ATOM 4356 C CA . PHE B 1 276 ? 44.459 -28.021 21.386 1.00 27.29 276 PHE B CA 1
ATOM 4357 C C . PHE B 1 276 ? 44.545 -26.647 20.732 1.00 25.83 276 PHE B C 1
ATOM 4358 O O . PHE B 1 276 ? 44.582 -25.637 21.433 1.00 23.85 276 PHE B O 1
ATOM 4366 N N . ILE B 1 277 ? 44.567 -26.607 19.397 1.00 25.06 277 ILE B N 1
ATOM 4367 C CA . ILE B 1 277 ? 44.568 -25.323 18.683 1.00 25.53 277 ILE B CA 1
ATOM 4368 C C . ILE B 1 277 ? 43.356 -24.443 18.996 1.00 26.14 277 ILE B C 1
ATOM 4369 O O . ILE B 1 277 ? 43.526 -23.253 19.215 1.00 25.72 277 ILE B O 1
ATOM 4374 N N . ASP B 1 278 ? 42.151 -25.031 19.008 1.00 28.50 278 ASP B N 1
ATOM 4375 C CA . ASP B 1 278 ? 40.912 -24.335 19.393 1.00 30.43 278 ASP B CA 1
ATOM 4376 C C . ASP B 1 278 ? 41.009 -23.787 20.810 1.00 30.16 278 ASP B C 1
ATOM 4377 O O . ASP B 1 278 ? 40.568 -22.667 21.084 1.00 31.32 278 ASP B O 1
ATOM 4382 N N . LEU B 1 279 ? 41.551 -24.611 21.701 1.00 28.99 279 LEU B N 1
ATOM 4383 C CA . LEU B 1 279 ? 41.822 -24.238 23.086 1.00 29.23 279 LEU B CA 1
ATOM 4384 C C . LEU B 1 279 ? 42.671 -22.970 23.233 1.00 27.36 279 LEU B C 1
ATOM 4385 O O . LEU B 1 279 ? 42.321 -22.069 23.988 1.00 27.23 279 LEU B O 1
ATOM 4390 N N . LEU B 1 280 ? 43.809 -22.920 22.537 1.00 25.86 280 LEU B N 1
ATOM 4391 C CA . LEU B 1 280 ? 44.659 -21.736 22.583 1.00 23.75 280 LEU B CA 1
ATOM 4392 C C . LEU B 1 280 ? 43.886 -20.460 22.217 1.00 24.14 280 LEU B C 1
ATOM 4393 O O . LEU B 1 280 ? 44.149 -19.378 22.745 1.00 23.23 280 LEU B O 1
ATOM 4398 N N . HIS B 1 281 ? 42.985 -20.578 21.256 1.00 25.02 281 HIS B N 1
ATOM 4399 C CA . HIS B 1 281 ? 42.227 -19.422 20.782 1.00 28.29 281 HIS B CA 1
ATOM 4400 C C . HIS B 1 281 ? 41.289 -18.896 21.873 1.00 28.79 281 HIS B C 1
ATOM 4401 O O . HIS B 1 281 ? 41.063 -17.690 21.987 1.00 28.60 281 HIS B O 1
ATOM 4408 N N . ASP B 1 282 ? 40.773 -19.816 22.666 1.00 28.69 282 ASP B N 1
ATOM 4409 C CA . ASP B 1 282 ? 39.906 -19.490 23.801 1.00 28.60 282 ASP B CA 1
ATOM 4410 C C . ASP B 1 282 ? 40.675 -18.833 24.951 1.00 27.35 282 ASP B C 1
ATOM 4411 O O . ASP B 1 282 ? 40.143 -17.956 25.653 1.00 26.82 282 ASP B O 1
ATOM 4416 N N . LYS B 1 283 ? 41.895 -19.315 25.185 1.00 24.66 283 LYS B N 1
ATOM 4417 C CA . LYS B 1 283 ? 42.749 -18.792 26.241 1.00 23.60 283 LYS B CA 1
ATOM 4418 C C . LYS B 1 283 ? 43.229 -17.383 25.918 1.00 22.48 283 LYS B C 1
ATOM 4419 O O . LYS B 1 283 ? 43.286 -16.537 26.796 1.00 20.35 283 LYS B O 1
ATOM 4425 N N . TRP B 1 284 ? 43.577 -17.136 24.646 1.00 21.21 284 TRP B N 1
ATOM 4426 C CA . TRP B 1 284 ? 44.236 -15.878 24.271 1.00 21.58 284 TRP B CA 1
ATOM 4427 C C . TRP B 1 284 ? 43.338 -14.760 23.690 1.00 22.98 284 TRP B C 1
ATOM 4428 O O . TRP B 1 284 ? 43.706 -13.575 23.757 1.00 25.40 284 TRP B O 1
ATOM 4439 N N . TYR B 1 285 ? 42.163 -15.130 23.170 1.00 24.47 285 TYR B N 1
ATOM 4440 C CA . TYR B 1 285 ? 41.132 -14.161 22.731 1.00 24.78 285 TYR B CA 1
ATOM 4441 C C . TYR B 1 285 ? 40.064 -13.980 23.793 1.00 27.33 285 TYR B C 1
ATOM 4442 O O . TYR B 1 285 ? 40.279 -13.244 24.745 1.00 28.10 285 TYR B O 1
#

Secondary structure (DSSP, 8-state):
--EEEEEE--BTTTBEEEE--TTS--SSSEEEE------HHHHHHHHHHHHHS---GGGEEEEESHHHHHHHHHHHHHT-EEEEEE-TT-----EETTEE-HHHHHHHTTS-SEE-SS-B--HHHHTTEEEPSPSEEEEEEEEEETTS----STT-HHHHSPPTT--EE-BTTSHHHHHHHHH-HHHHHHHTTS-BSSHHHHHHHHHSSS-S-SEEEEEHHHHHHHHHH-TT--EEEEEEEEEEEEE--EEETT-TTHHHHHHHHHHHHHHTHHHHHHHHH-/--EEEEEE--BTTTBEEE---TTS--SSSEEEE------HHHHHHHHHHHTTT-S-GGGEEEEESHHHHHHHHHHHHTT-EEEEEE-TT-----EETTEE-HHHHHHHTTS-SEE-SS-B--HHHHTTEEEPSPSEEEEEEEEEESSS----STT-HHHHSPPTT--EE-BTTSHHHHHHHHH-HHHHHHHTTT-BSSHHHHHHHHHSSS-S-SEEEEEHHHHHHHHHH-TT--EEEEEEEEEEEEE--EEETT-SSHHHHHHHHHHHHHHTHHHHHHHHH-

Solvent-accessible surface area: 24782 Å² total

Sequence (564 aa):
RPKLRVVTLVEHPFVFTRESDEDGQCPAGQLCCLDPGTNDSARLDALFAALVNGSVPRTLRRCCCYGYCIDLLERLAEDLAFDFELYIVGDGKYGALRDGRWTGLVGDLLAGRAHMAVTSFSINSSARSQVVDFTSSPFFSTSLGIMMVRTRGTELSGIHDPKLHHPSQGFRFGTVWESSSAEAYIKASFPEMHAHMRRHSAPTTPHGVAMMLTSDPPKLNAFIMDKSLLDYEVSIDADCKLLTVGKPFAIEGYGIGLPQNSPLTSNLSEFISRYKSSGFIDLLHDKWYRPKLRVVTLVEHPFVFTRESDEDGQCPAGQLCLDPGTNDSARLDALFAALVNGSVPRTLRRCCYGYCIDLLERLAEDLAFDFELYIVGDGKYGALRDGRWTGLVGDLLAGRAHMAVTSFSINSARSQVVDFTSPFFSTSSLGIMVRTRGTELSGIHDPKLHHPSQGFRFGTVWESSAEAYIKASFPEMHAHMRRHSAPTTPHGVAMMLTSDPPKLNAFIMDKSLLDYEVSIDADCKLLTVGKPFAIEGYGIGLPQNSPLTSNLSEFISRYKSSGFIDLLHDKWY

Radius of gyration: 25.87 Å; Cα contacts (8 Å, |Δi|>4): 1187; chains: 2; bounding box: 50×80×47 Å

Nearest PDB structures (foldseek):
  2rcb-assembly2_B  TM=1.003E+00  e=1.190E-62  unclassified
  4kcd-assembly2_B  TM=9.715E-01  e=1.680E-47  Rattus norvegicus
  8uue-assembly1_D  TM=9.657E-01  e=1.294E-43  Homo sapiens
  2a5t-assembly1_B  TM=8.722E-01  e=2.356E-27  Rattus norvegicus
  8e98-assembly1_D  TM=8.826E-01  e=4.003E-23  Homo sapiens

InterPro domains:
  IPR001320 Ionotropic glutamate receptor, C-terminal [PF00060] (574-842)
  IPR001320 Ionotropic glutamate receptor, C-terminal [SM00079] (458-810)
  IPR001508 Ionotropic glutamate receptor, metazoa [PR00177] (577-602)
  IPR001508 Ionotropic glutamate receptor, metazoa [PR00177] (644-671)
  IPR001508 Ionotropic glutamate receptor, metazoa [PR00177] (831-855)
  IPR015683 Ionotropic glutamate receptor [PTHR18966] (282-884)
  IPR019594 Ionotropic glutamate receptor, L-glutamate and glycine-binding domain [PF10613] (476-559)
  IPR019594 Ionotropic glutamate receptor, L-glutamate and glycine-binding domain [SM00918] (459-522)
  IPR028082 Periplasmic binding protein-like I [SSF53822] (285-390)

B-factor: mean 19.57, std 8.56, range [4.9, 57.16]

GO terms:
  GO:0042734 presynaptic membrane (C, IDA)
  GO:0045211 postsynaptic membrane (C, IDA)
  GO:0098655 monoatomic cation transmembrane transport (P, IDA)
  GO:0022824 transmitter-gated monoatomic ion channel activity (F, IDA)
  GO:0005261 monoatomic cation channel activity (F, IDA)
  GO:0035235 ionotropic glutamate receptor signaling pathway (P, IDA)
  GO:0030594 neurotransmitter receptor activity (F, IDA)
  GO:0016594 glycine binding (F, IDA)
  GO:0017146 NMDA selective glutamate receptor complex (C, IDA)
  GO:1905430 cellular response to glycine (P, IDA)
  GO:0005789 endoplasmic reticulum membrane (C, TAS)
  GO:0005886 plasma membrane (C, TAS)
  GO:0098686 hippocampal mossy fiber to CA3 synapse (C, IDA)
  GO:0098839 postsynaptic density membrane (C, IDA)
  GO:0048787 presynaptic active zone membrane (C, IDA)

CATH classification: 3.40.190.10 (+1 more: 3.40.190.10)